Protein 3OV9 (pdb70)

InterPro domains:
  IPR009522 Nucleocapsid, Phlebovirus/Tenuivirus [PF05733] (3-223)
  IPR015971 Nucleocapsid, Phlebovirus [PIRSF003953] (1-244)

Organism: Rift valley fever virus (strain ZH-548 M12) (NCBI:txid11589)

Sequence (733 aa):
MDNYQELRVVQFAAQAVDRNEIEQQWVREFAYQGFDARRVIELLKQYGGADWEKDAKKKMIVLALTRGNKPRRMMMKMSKEGKKATVEALINKYKLKEEGNNPSRRDELTLSRVAAALAGWTCQALVVLSEWLPVTGTTMDGLSPAYPRHMMHPSFAGMVDPSLPGDYLRAILDAHSLYLLQFSRVINPNLRGRTKEEVAATFTQPMNAAVNSNFISHEKRREEFLKAFGLVDSNGKPSAAVMAAAQAYKTAADNYQELRVQFAAQAVDRNEIEQWVREEFAYQGFDARRVIIELLKQYGGADWEKDAKKKMIVLALTRGNKPRRMMMKMSKEGKKATVEALINKYKLKEGNPSRDELTLSSRVAAALAGWTCQALVVLSEEWLPVTGTTMDGLSPAYPRHMMHPSFAGMVDPSLPGDYLRRAILDAHSLYLLQFSRVINPNLRGRTKEEVAATFTQPMNAAVNSNFISHEEKRREFLKAFGLVDSNGKKPSAAVMAAAQAYKTAADNYQELRVVQFAAQAVDRRNEIEQWVREFAYQGFDARRVIELLKQYGGADWEKDAKKMIVLALTRGNKPRRMMMKMSKEGKATVEALINKYKLKEGNPSRDEELTLSSRVAAALAGWTCQALVVLSEWLPVTGTTMMDGLSPAYPRHMMHPSFAGMVDPSLPGDYLRRAILDAHSLYLLQFSRVINPNLRGRTKEEVAATFTQPMNAAVNSNFISHEKRREFLKAFGLVDSNGKPSAAVMMAAAQAYKTAA

Foldseek 3Di:
DPPVVVVVVVVVVDDPDPVVVVVVCLVPADAQADLVLQVVLLCVLQPVHSVVLLVVLLLCCFQPRWQLVVSLVPDDPVVNVSSVVSCVRSVEDGDRDDRNHDISLSSCLSPLLVSLVVQVVCQCRGLQHPVNVCVLFNPQQSSLQHLSLLLLAQPPAPPVLSLLQVLLSLLNQQVNQCRVDVVCPPDDSVVSCVVRVRNSVNSNPDPRQDSVRSLVSCCVSQQADPNSHGDPRSNRSSVSSVPDD/DDPVVVVVVVVVDDPDPVVVVVVCVVPADAPADLVLQVVLLCVLQPPRSVVLLVVLLVCCFQPRWQLVVSLVPDDPVVNVSSVVSCVSSVEDGDDDDNNHDISLSSCLSPLLVSLVCQVVCQCRGLQHQVNVCVLFNNQQSSLQDLSSLLLAQPPQDPVLSLLQVLLSLLNQQVVQCSVPVVCVPPDSVVSCVVSVRNSVNSNPDPRADNVRSLVSCCVSQQADPVSHGDPRSNRSSVSSVPDD/DPVVVVVVVVVVDDPDPVVVVVVCQVPADAQADLVLQVVLLCVLQPPRSVVLLVVLLLCCFQPRWQLVVSLVPDDPVVNVSSVVSCVSSVEDGDDDDNNHDISLSSCLSPLLVSLVCLVVCQCRGLHHQVNVCVLFNPQRSSLQDLSSLLLAQPPADPVLSLLQVLLSLLNQQVNQCRVDVVCPPPDSVVSCVVSVRNSVNSNPDPRQHSVRSLVSCVVSVQADPRSHGDPRSNRSSVSSVVDD

Solvent-accessible surface area: 38355 Å² total; per-residue (Å²): 150,93,70,31,62,94,29,4,33,86,1,5,89,61,72,37,61,159,104,56,0,31,111,17,9,154,48,0,43,40,48,23,52,25,8,130,62,3,43,96,4,0,121,116,74,4,41,109,78,42,108,136,16,3,92,87,0,2,61,22,10,4,44,105,28,36,86,3,120,146,6,18,139,167,49,68,170,128,21,82,60,56,4,63,58,9,15,84,77,0,103,11,82,75,47,80,34,62,38,82,47,2,0,0,43,21,0,0,24,7,41,5,11,100,0,0,90,11,0,81,113,16,10,88,163,11,66,4,34,0,89,76,0,50,74,82,0,95,73,3,14,53,32,0,1,18,57,6,0,1,12,5,0,2,32,64,7,64,54,92,63,34,128,7,0,25,28,0,0,6,2,3,5,0,30,28,11,61,82,88,53,115,132,27,207,73,76,76,27,118,73,0,14,76,66,12,46,100,57,17,64,21,15,4,100,45,124,40,45,48,80,128,108,2,69,123,66,0,111,84,21,48,4,8,65,87,114,0,116,10,35,89,27,0,99,36,0,4,98,18,30,123,109,25,102,152,82,158,147,92,101,142,90,108,150,64,87,122,94,125,66,137,35,84,70,62,81,118,94,96,123,153,57,108,112,33,50,34,8,85,58,3,0,64,3,0,68,114,74,4,43,110,72,20,56,112,16,0,24,38,0,0,0,0,11,4,29,58,26,38,98,3,120,151,8,19,131,54,4,23,137,118,0,55,61,27,0,56,57,8,13,79,84,0,99,10,80,77,51,129,33,68,134,76,48,1,1,0,43,21,0,0,18,0,0,0,0,1,0,0,45,0,0,79,27,0,4,97,115,12,66,7,33,0,93,76,0,53,71,80,1,94,73,3,13,50,31,0,1,20,57,7,0,1,6,0,0,1,31,12,4,67,40,94,50,33,128,8,0,28,30,0,0,6,3,2,6,0,37,31,11,37,70,91,64,95,116,9,170,82,102,76,26,117,75,0,16,76,66,12,45,102,59,17,65,25,14,4,94,44,111,8,4,58,24,116,104,2,59,88,28,0,63,85,23,44,4,4,70,96,113,0,107,11,31,89,26,0,100,32,0,4,95,20,30,121,110,23,99,156,85,162,150,88,99,184,98,110,152,80,88,116,90,129,67,183,117,82,68,69,116,121,91,158,127,152,57,111,107,33,55,32,8,131,62,3,42,98,2,0,121,115,75,4,42,109,72,53,107,138,14,2,82,82,0,2,61,22,11,4,45,103,28,39,105,3,123,154,7,11,141,169,53,61,174,125,22,92,61,53,3,61,56,8,10,86,76,1,96,11,67,76,51,130,30,61,128,72,53,1,1,0,43,22,0,0,22,7,39,4,13,99,0,0,88,12,0,82,113,16,7,84,169,12,65,8,32,0,84,78,0,54,73,82,2,94,73,2,12,48,31,0,1,20,57,8,0,0,12,6,0,1,33,49,7,42,51,96,61,36,126,6,0,25,24,0,0,7,2,2,5,0,38,27,10,61,79,91,65,104,117,17,206,85,95,76,29,120,88,0,18,84,74,14,47,107,60,18,57,22,14,4,100,47,124,43,65,56,78,97,106,2,43,39,52,0,70,28,25,48,5,8,60,48,42,0,109,8,34,88,25,0,89,34,0,5,100,21,30,126,109,28,96

B-factor: mean 21.27, std 8.99, range [9.01, 120.79]

Structure (mmCIF, N/CA/C/O backbone):
data_3OV9
#
_entry.id   3OV9
#
_cell.length_a   180.878
_cell.length_b   180.878
_cell.length_c   47.743
_cell.angle_alpha   90.00
_cell.angle_beta   90.00
_cell.angle_gamma   120.00
#
_symmetry.space_group_name_H-M   'P 6'
#
loop_
_entity.id
_entity.type
_entity.pdbx_description
1 polymer Nucleoprotein
2 non-polymer 'NITRITE ION'
3 non-polymer 'SODIUM ION'
4 water water
#
loop_
_atom_site.group_PDB
_atom_site.id
_atom_site.type_symbol
_atom_site.label_atom_id
_atom_site.label_alt_id
_atom_site.label_comp_id
_atom_site.label_asym_id
_atom_site.label_entity_id
_atom_site.label_seq_id
_atom_site.pdbx_PDB_ins_code
_atom_site.Cartn_x
_atom_site.Cartn_y
_atom_site.Cartn_z
_atom_site.occupancy
_atom_site.B_iso_or_equiv
_atom_site.auth_seq_id
_atom_site.auth_comp_id
_atom_site.auth_asym_id
_atom_site.auth_atom_id
_atom_site.pdbx_PDB_model_num
ATOM 1 N N . MET A 1 1 ? 54.252 7.693 -17.503 1.00 32.97 1 MET A N 1
ATOM 2 C CA . MET A 1 1 ? 54.680 8.923 -18.233 1.00 32.70 1 MET A CA 1
ATOM 3 C C . MET A 1 1 ? 55.990 9.475 -17.664 1.00 32.51 1 MET A C 1
ATOM 4 O O . MET A 1 1 ? 56.698 8.780 -16.925 1.00 32.81 1 MET A O 1
ATOM 6 N N . ASP A 1 2 ? 56.312 10.719 -18.017 1.00 31.90 2 ASP A N 1
ATOM 7 C CA . ASP A 1 2 ? 57.510 11.387 -17.512 1.00 31.20 2 ASP A CA 1
ATOM 8 C C . ASP A 1 2 ? 57.309 11.849 -16.066 1.00 30.24 2 ASP A C 1
ATOM 9 O O . ASP A 1 2 ? 57.188 13.047 -15.791 1.00 30.25 2 ASP A O 1
ATOM 14 N N . ASN A 1 3 ? 57.271 10.885 -15.149 1.00 29.07 3 ASN A N 1
ATOM 15 C CA . ASN A 1 3 ? 57.097 11.164 -13.726 1.00 27.77 3 ASN A CA 1
ATOM 16 C C . ASN A 1 3 ? 58.450 11.426 -13.067 1.00 26.74 3 ASN A C 1
ATOM 17 O O . ASN A 1 3 ? 59.125 10.497 -12.616 1.00 26.54 3 ASN A O 1
ATOM 22 N N . TYR A 1 4 ? 58.831 12.700 -13.016 1.00 25.44 4 TYR A N 1
ATOM 23 C CA . TYR A 1 4 ? 60.139 13.102 -12.495 1.00 24.40 4 TYR A CA 1
ATOM 24 C C . TYR A 1 4 ? 60.270 12.899 -10.990 1.00 23.72 4 TYR A C 1
ATOM 25 O O . TYR A 1 4 ? 61.368 12.639 -10.490 1.00 23.31 4 TYR A O 1
ATOM 34 N N . GLN A 1 5 ? 59.153 13.012 -10.276 1.00 22.94 5 GLN A N 1
ATOM 35 C CA . GLN A 1 5 ? 59.130 12.732 -8.843 1.00 22.42 5 GLN A CA 1
ATOM 36 C C . GLN A 1 5 ? 59.438 11.260 -8.591 1.00 22.12 5 GLN A C 1
ATOM 37 O O . GLN A 1 5 ? 60.246 10.935 -7.722 1.00 21.83 5 GLN A O 1
ATOM 43 N N . GLU A 1 6 ? 58.812 10.381 -9.376 1.00 21.70 6 GLU A N 1
ATOM 44 C CA . GLU A 1 6 ? 59.057 8.940 -9.286 1.00 21.70 6 GLU A CA 1
ATOM 45 C C . GLU A 1 6 ? 60.510 8.591 -9.604 1.00 20.92 6 GLU A C 1
ATOM 46 O O . GLU A 1 6 ? 61.120 7.772 -8.914 1.00 21.05 6 GLU A O 1
ATOM 52 N N . LEU A 1 7 ? 61.057 9.215 -10.645 1.00 20.35 7 LEU A N 1
ATOM 53 C CA . LEU A 1 7 ? 62.447 8.988 -11.041 1.00 19.71 7 LEU A CA 1
ATOM 54 C C . LEU A 1 7 ? 63.411 9.408 -9.935 1.00 19.23 7 LEU A C 1
ATOM 55 O O . LEU A 1 7 ? 64.420 8.747 -9.697 1.00 18.76 7 LEU A O 1
ATOM 60 N N . ARG A 1 8 ? 63.075 10.503 -9.257 1.00 18.62 8 ARG A N 1
ATOM 61 C CA . ARG A 1 8 ? 63.885 11.031 -8.164 1.00 18.44 8 ARG A CA 1
ATOM 62 C C . ARG A 1 8 ? 63.872 10.122 -6.931 1.00 17.89 8 ARG A C 1
ATOM 63 O O . ARG A 1 8 ? 64.911 9.917 -6.297 1.00 17.45 8 ARG A O 1
ATOM 71 N N . VAL A 1 9 ? 62.697 9.585 -6.598 1.00 17.39 9 VAL A N 1
ATOM 72 C CA A VAL A 1 9 ? 62.591 8.691 -5.444 0.60 17.32 9 VAL A CA 1
ATOM 73 C CA B VAL A 1 9 ? 62.531 8.670 -5.464 0.40 17.19 9 VAL A CA 1
ATOM 74 C C . VAL A 1 9 ? 63.283 7.358 -5.710 1.00 17.15 9 VAL A C 1
ATOM 75 O O . VAL A 1 9 ? 63.948 6.825 -4.817 1.00 16.91 9 VAL A O 1
ATOM 82 N N . GLN A 1 10 ? 63.167 6.835 -6.930 1.00 17.22 10 GLN A N 1
ATOM 83 C CA . GLN A 1 10 ? 63.859 5.586 -7.267 1.00 17.47 10 GLN A CA 1
ATOM 84 C C . GLN A 1 10 ? 65.378 5.779 -7.381 1.00 16.98 10 GLN A C 1
ATOM 85 O O . GLN A 1 10 ? 66.144 4.847 -7.123 1.00 17.18 10 GLN A O 1
ATOM 91 N N . PHE A 1 11 ? 65.806 6.988 -7.743 1.00 16.31 11 PHE A N 1
ATOM 92 C CA . PHE A 1 11 ? 67.230 7.338 -7.697 1.00 15.67 11 PHE A CA 1
ATOM 93 C C . PHE A 1 11 ? 67.737 7.278 -6.252 1.00 15.42 11 PHE A C 1
ATOM 94 O O . PHE A 1 11 ? 68.820 6.747 -5.988 1.00 15.18 11 PHE A O 1
ATOM 102 N N . ALA A 1 12 ? 66.934 7.798 -5.324 1.00 15.32 12 ALA A N 1
ATOM 103 C CA . ALA A 1 12 ? 67.277 7.802 -3.899 1.00 15.51 12 ALA A CA 1
ATOM 104 C C . ALA A 1 12 ? 67.334 6.398 -3.290 1.00 15.75 12 ALA A C 1
ATOM 105 O O . ALA A 1 12 ? 68.021 6.177 -2.292 1.00 15.84 12 ALA A O 1
ATOM 107 N N . ALA A 1 13 ? 66.618 5.454 -3.902 1.00 15.96 13 ALA A N 1
ATOM 108 C CA . ALA A 1 13 ? 66.600 4.064 -3.436 1.00 16.31 13 ALA A CA 1
ATOM 109 C C . ALA A 1 13 ? 67.830 3.268 -3.868 1.00 16.60 13 ALA A C 1
ATOM 110 O O . ALA A 1 13 ? 68.115 2.205 -3.306 1.00 17.06 13 ALA A O 1
ATOM 112 N N . GLN A 1 14 ? 68.553 3.776 -4.862 1.00 16.86 14 GLN A N 1
ATOM 113 C CA . GLN A 1 14 ? 69.775 3.125 -5.335 1.00 17.38 14 GLN A CA 1
ATOM 114 C C . GLN A 1 14 ? 70.883 3.172 -4.284 1.00 17.18 14 GLN A C 1
ATOM 115 O O . GLN A 1 14 ? 70.849 3.994 -3.364 1.00 16.99 14 GLN A O 1
ATOM 121 N N . ALA A 1 15 ? 71.851 2.270 -4.421 1.00 16.97 15 ALA A N 1
ATOM 122 C CA . ALA A 1 15 ? 72.915 2.114 -3.437 1.00 16.97 15 ALA A CA 1
ATOM 123 C C . ALA A 1 15 ? 73.746 3.377 -3.238 1.00 16.83 15 ALA A C 1
ATOM 124 O O . ALA A 1 15 ? 74.119 4.052 -4.198 1.00 17.26 15 ALA A O 1
ATOM 126 N N . VAL A 1 16 ? 74.002 3.691 -1.972 1.00 16.70 16 VAL A N 1
ATOM 127 C CA . VAL A 1 16 ? 74.965 4.713 -1.590 1.00 16.48 16 VAL A CA 1
ATOM 128 C C . VAL A 1 16 ? 76.196 3.935 -1.126 1.00 16.34 16 VAL A C 1
ATOM 129 O O . VAL A 1 16 ? 76.415 3.729 0.071 1.00 16.21 16 VAL A O 1
ATOM 133 N N . ASP A 1 17 ? 76.968 3.481 -2.110 1.00 16.42 17 ASP A N 1
ATOM 134 C CA . ASP A 1 17 ? 78.080 2.553 -1.906 1.00 16.78 17 ASP A CA 1
ATOM 135 C C . ASP A 1 17 ? 79.330 3.292 -1.440 1.00 16.84 17 ASP A C 1
ATOM 136 O O . ASP A 1 17 ? 79.927 4.055 -2.203 1.00 17.02 17 ASP A O 1
ATOM 141 N N . ARG A 1 18 ? 79.723 3.053 -0.190 1.00 16.82 18 ARG A N 1
ATOM 142 C CA . ARG A 1 18 ? 80.877 3.727 0.412 1.00 17.29 18 ARG A CA 1
ATOM 143 C C . ARG A 1 18 ? 82.155 3.537 -0.406 1.00 17.16 18 ARG A C 1
ATOM 144 O O . ARG A 1 18 ? 82.860 4.506 -0.684 1.00 17.00 18 ARG A O 1
ATOM 152 N N . ASN A 1 19 ? 82.449 2.297 -0.790 1.00 17.28 19 ASN A N 1
ATOM 153 C CA . ASN A 1 19 ? 83.660 2.008 -1.561 1.00 17.38 19 ASN A CA 1
ATOM 154 C C . ASN A 1 19 ? 83.667 2.682 -2.932 1.00 17.02 19 ASN A C 1
ATOM 155 O O . ASN A 1 19 ? 84.696 3.200 -3.368 1.00 17.13 19 ASN A O 1
ATOM 160 N N . GLU A 1 20 ? 82.510 2.688 -3.591 1.00 16.53 20 GLU A N 1
ATOM 161 C CA . GLU A 1 20 ? 82.355 3.328 -4.894 1.00 16.10 20 GLU A CA 1
ATOM 162 C C . GLU A 1 20 ? 82.505 4.847 -4.796 1.00 15.67 20 GLU A C 1
ATOM 163 O O . GLU A 1 20 ? 83.218 5.456 -5.596 1.00 15.35 20 GLU A O 1
ATOM 169 N N . ILE A 1 21 ? 81.835 5.441 -3.811 1.00 15.14 21 ILE A N 1
ATOM 170 C CA . ILE A 1 21 ? 81.859 6.892 -3.618 1.00 15.04 21 ILE A CA 1
ATOM 171 C C . ILE A 1 21 ? 83.258 7.381 -3.232 1.00 15.18 21 ILE A C 1
ATOM 172 O O . ILE A 1 21 ? 83.715 8.413 -3.733 1.00 15.01 21 ILE A O 1
ATOM 177 N N . GLU A 1 22 ? 83.934 6.632 -2.361 1.00 15.36 22 GLU A N 1
ATOM 178 C CA . GLU A 1 22 ? 85.292 6.985 -1.934 1.00 15.52 22 GLU A CA 1
ATOM 179 C C . GLU A 1 22 ? 86.303 6.934 -3.085 1.00 15.61 22 GLU A C 1
ATOM 180 O O . GLU A 1 22 ? 87.254 7.724 -3.106 1.00 15.20 22 GLU A O 1
ATOM 186 N N . GLN A 1 23 ? 86.087 6.019 -4.034 1.00 15.58 23 GLN A N 1
ATOM 187 C CA A GLN A 1 23 ? 86.903 5.955 -5.249 0.70 15.87 23 GLN A CA 1
ATOM 188 C CA B GLN A 1 23 ? 86.898 5.949 -5.250 0.30 15.55 23 GLN A CA 1
ATOM 189 C C . GLN A 1 23 ? 86.702 7.211 -6.094 1.00 15.50 23 GLN A C 1
ATOM 190 O O . GLN A 1 23 ? 87.667 7.775 -6.621 1.00 15.59 23 GLN A O 1
ATOM 201 N N . TRP A 1 24 ? 85.450 7.655 -6.217 1.00 15.04 24 TRP A N 1
ATOM 202 C CA . TRP A 1 24 ? 85.156 8.893 -6.944 1.00 14.53 24 TRP A CA 1
ATOM 203 C C . TRP A 1 24 ? 85.795 10.099 -6.259 1.00 14.46 24 TRP A C 1
ATOM 204 O O . TRP A 1 24 ? 86.355 10.975 -6.928 1.00 14.29 24 TRP A O 1
ATOM 215 N N . VAL A 1 25 ? 85.725 10.131 -4.927 1.00 14.37 25 VAL A N 1
ATOM 216 C CA . VAL A 1 25 ? 86.346 11.204 -4.148 1.00 14.51 25 VAL A CA 1
ATOM 217 C C . VAL A 1 25 ? 87.826 11.314 -4.520 1.00 14.53 25 VAL A C 1
ATOM 218 O O . VAL A 1 25 ? 88.315 12.404 -4.816 1.00 14.19 25 VAL A O 1
ATOM 222 N N . ARG A 1 26 ? 88.515 10.173 -4.529 1.00 14.84 26 ARG A N 1
ATOM 223 C CA . ARG A 1 26 ? 89.934 10.120 -4.897 1.00 15.26 26 ARG A CA 1
ATOM 224 C C . ARG A 1 26 ? 90.193 10.552 -6.341 1.00 15.20 26 ARG A C 1
ATOM 225 O O . ARG A 1 26 ? 91.155 11.276 -6.607 1.00 15.17 26 ARG A O 1
ATOM 233 N N . GLU A 1 27 ? 89.334 10.114 -7.264 1.00 15.06 27 GLU A N 1
ATOM 234 C CA . GLU A 1 27 ? 89.465 10.463 -8.681 1.00 15.13 27 GLU A CA 1
ATOM 235 C C . GLU A 1 27 ? 89.372 11.974 -8.899 1.00 14.61 27 GLU A C 1
ATOM 236 O O . GLU A 1 27 ? 90.112 12.535 -9.709 1.00 14.43 27 GLU A O 1
ATOM 242 N N . PHE A 1 28 ? 88.477 12.616 -8.151 1.00 13.75 28 PHE A N 1
ATOM 243 C CA . PHE A 1 28 ? 88.162 14.031 -8.334 1.00 13.50 28 PHE A CA 1
ATOM 244 C C . PHE A 1 28 ? 88.887 14.975 -7.375 1.00 13.37 28 PHE A C 1
ATOM 245 O O . PHE A 1 28 ? 88.679 16.190 -7.428 1.00 13.31 28 PHE A O 1
ATOM 253 N N . ALA A 1 29 ? 89.739 14.425 -6.511 1.00 13.21 29 ALA A N 1
ATOM 254 C CA . ALA A 1 29 ? 90.411 15.209 -5.471 1.00 13.28 29 ALA A CA 1
ATOM 255 C C . ALA A 1 29 ? 91.374 16.257 -6.030 1.00 13.17 29 ALA A C 1
ATOM 256 O O . ALA A 1 29 ? 91.855 16.142 -7.159 1.00 12.94 29 ALA A O 1
ATOM 258 N N . TYR A 1 30 ? 91.631 17.287 -5.228 1.00 13.53 30 TYR A N 1
ATOM 259 C CA . TYR A 1 30 ? 92.620 18.309 -5.557 1.00 13.91 30 TYR A CA 1
ATOM 260 C C . TYR A 1 30 ? 93.960 17.650 -5.871 1.00 13.81 30 TYR A C 1
ATOM 261 O O . TYR A 1 30 ? 94.419 16.794 -5.115 1.00 13.73 30 TYR A O 1
ATOM 270 N N . GLN A 1 31 ? 94.561 18.045 -6.993 1.00 13.83 31 GLN A N 1
ATOM 271 C CA . GLN A 1 31 ? 95.938 17.667 -7.326 1.00 13.98 31 GLN A CA 1
ATOM 272 C C . GLN A 1 31 ? 96.756 18.928 -7.577 1.00 14.32 31 GLN A C 1
ATOM 273 O O . GLN A 1 31 ? 96.412 19.729 -8.450 1.00 14.54 31 GLN A O 1
ATOM 279 N N . GLY A 1 32 ? 97.832 19.093 -6.810 1.00 14.49 32 GLY A N 1
ATOM 280 C CA . GLY A 1 32 ? 98.728 20.245 -6.947 1.00 14.82 32 GLY A CA 1
ATOM 281 C C . GLY A 1 32 ? 99.692 20.129 -8.117 1.00 14.78 32 GLY A C 1
ATOM 282 O O . GLY A 1 32 ? 100.006 21.125 -8.775 1.00 14.95 32 GLY A O 1
ATOM 283 N N . PHE A 1 33 ? 100.165 18.911 -8.373 1.00 14.84 33 PHE A N 1
ATOM 284 C CA . PHE A 1 33 ? 101.081 18.634 -9.479 1.00 14.99 33 PHE A CA 1
ATOM 285 C C . PHE A 1 33 ? 101.026 17.150 -9.841 1.00 14.99 33 PHE A C 1
ATOM 286 O O . PHE A 1 33 ? 100.574 16.322 -9.046 1.00 14.76 33 PHE A O 1
ATOM 294 N N . ASP A 1 34 ? 101.511 16.825 -11.033 1.00 15.02 34 ASP A N 1
ATOM 295 C CA . ASP A 1 34 ? 101.499 15.463 -11.548 1.00 15.32 34 ASP A CA 1
ATOM 296 C C . ASP A 1 34 ? 102.935 14.962 -11.650 1.00 15.36 34 ASP A C 1
ATOM 297 O O . ASP A 1 34 ? 103.622 15.247 -12.630 1.00 15.30 34 ASP A O 1
ATOM 302 N N . ALA A 1 35 ? 103.370 14.214 -10.636 1.00 15.18 35 ALA A N 1
ATOM 303 C CA . ALA A 1 35 ? 104.764 13.757 -10.525 1.00 15.44 35 ALA A CA 1
ATOM 304 C C . ALA A 1 35 ? 105.248 12.910 -11.704 1.00 15.63 35 ALA A C 1
ATOM 305 O O . ALA A 1 35 ? 106.366 13.103 -12.191 1.00 15.67 35 ALA A O 1
ATOM 307 N N . ARG A 1 36 ? 104.415 11.974 -12.157 1.00 15.57 36 ARG A N 1
ATOM 308 C CA . ARG A 1 36 ? 104.772 11.117 -13.291 1.00 15.85 36 ARG A CA 1
ATOM 309 C C . ARG A 1 36 ? 104.998 11.925 -14.568 1.00 15.96 36 ARG A C 1
ATOM 310 O O . ARG A 1 36 ? 105.935 11.649 -15.321 1.00 16.25 36 ARG A O 1
ATOM 318 N N . ARG A 1 37 ? 104.149 12.925 -14.800 1.00 15.92 37 ARG A N 1
ATOM 319 C CA . ARG A 1 37 ? 104.298 13.805 -15.956 1.00 16.06 37 ARG A CA 1
ATOM 320 C C . ARG A 1 37 ? 105.550 14.678 -15.833 1.00 15.85 37 ARG A C 1
ATOM 321 O O . ARG A 1 37 ? 106.242 14.909 -16.826 1.00 15.88 37 ARG A O 1
ATOM 329 N N . VAL A 1 38 ? 105.837 15.143 -14.617 1.00 15.72 38 VAL A N 1
ATOM 330 C CA . VAL A 1 38 ? 107.038 15.949 -14.356 1.00 15.49 38 VAL A CA 1
ATOM 331 C C . VAL A 1 38 ? 108.307 15.184 -14.749 1.00 15.77 38 VAL A C 1
ATOM 332 O O . VAL A 1 38 ? 109.150 15.707 -15.482 1.00 15.70 38 VAL A O 1
ATOM 336 N N . ILE A 1 39 ? 108.421 13.945 -14.277 1.00 15.67 39 ILE A N 1
ATOM 337 C CA . ILE A 1 39 ? 109.587 13.107 -14.572 1.00 16.26 39 ILE A CA 1
ATOM 338 C C . ILE A 1 39 ? 109.649 12.743 -16.063 1.00 16.62 39 ILE A C 1
ATOM 339 O O . ILE A 1 39 ? 110.730 12.722 -16.656 1.00 16.58 39 ILE A O 1
ATOM 344 N N . GLU A 1 40 ? 108.490 12.480 -16.666 1.00 17.21 40 GLU A N 1
ATOM 345 C CA . GLU A 1 40 ? 108.425 12.203 -18.103 1.00 17.99 40 GLU A CA 1
ATOM 346 C C . GLU A 1 40 ? 108.988 13.368 -18.913 1.00 18.04 40 GLU A C 1
ATOM 347 O O . GLU A 1 40 ? 109.788 13.160 -19.828 1.00 18.34 40 GLU A O 1
ATOM 353 N N . LEU A 1 41 ? 108.572 14.583 -18.561 1.00 18.17 41 LEU A N 1
ATOM 354 C CA . LEU A 1 41 ? 109.031 15.799 -19.236 1.00 18.13 41 LEU A CA 1
ATOM 355 C C . LEU A 1 41 ? 110.522 16.058 -19.025 1.00 18.40 41 LEU A C 1
ATOM 356 O O . LEU A 1 41 ? 111.210 16.482 -19.956 1.00 18.12 41 LEU A O 1
ATOM 361 N N . LEU A 1 42 ? 111.014 15.787 -17.813 1.00 18.66 42 LEU A N 1
ATOM 362 C CA . LEU A 1 42 ? 112.446 15.915 -17.507 1.00 18.97 42 LEU A CA 1
ATOM 363 C C . LEU A 1 42 ? 113.302 15.009 -18.389 1.00 19.46 42 LEU A C 1
ATOM 364 O O . LEU A 1 42 ? 114.282 15.465 -18.980 1.00 19.38 42 LEU A O 1
ATOM 369 N N . LYS A 1 43 ? 112.917 13.736 -18.470 1.00 20.00 43 LYS A N 1
ATOM 370 C CA . LYS A 1 43 ? 113.600 12.739 -19.300 1.00 20.74 43 LYS A CA 1
ATOM 371 C C . LYS A 1 43 ? 113.545 13.102 -20.784 1.00 20.91 43 LYS A C 1
ATOM 372 O O . LYS A 1 43 ? 114.547 12.977 -21.498 1.00 20.96 43 LYS A O 1
ATOM 378 N N . GLN A 1 44 ? 112.373 13.555 -21.232 1.00 21.14 44 GLN A N 1
ATOM 379 C CA . GLN A 1 44 ? 112.143 13.952 -22.622 1.00 21.51 44 GLN A CA 1
ATOM 380 C C . GLN A 1 44 ? 113.029 15.124 -23.043 1.00 21.50 44 GLN A C 1
ATOM 381 O O . GLN A 1 44 ? 113.729 15.042 -24.053 1.00 21.35 44 GLN A O 1
ATOM 387 N N . TYR A 1 45 ? 112.986 16.204 -22.265 1.00 21.59 45 TYR A N 1
ATOM 388 C CA . TYR A 1 45 ? 113.733 17.422 -22.571 1.00 21.63 45 TYR A CA 1
ATOM 389 C C . TYR A 1 45 ? 115.226 17.290 -22.286 1.00 21.85 45 TYR A C 1
ATOM 390 O O . TYR A 1 45 ? 116.050 17.865 -22.997 1.00 21.82 45 TYR A O 1
ATOM 399 N N . GLY A 1 46 ? 115.566 16.531 -21.248 1.00 21.98 46 GLY A N 1
ATOM 400 C CA . GLY A 1 46 ? 116.932 16.491 -20.735 1.00 22.30 46 GLY A CA 1
ATOM 401 C C . GLY A 1 46 ? 117.835 15.415 -21.297 1.00 22.67 46 GLY A C 1
ATOM 402 O O . GLY A 1 46 ? 119.051 15.608 -21.382 1.00 22.53 46 GLY A O 1
ATOM 403 N N . GLY A 1 47 ? 117.247 14.281 -21.673 1.00 22.92 47 GLY A N 1
ATOM 404 C CA . GLY A 1 47 ? 118.012 13.141 -22.175 1.00 23.40 47 GLY A CA 1
ATOM 405 C C . GLY A 1 47 ? 119.030 12.655 -21.161 1.00 23.66 47 GLY A C 1
ATOM 406 O O . GLY A 1 47 ? 118.690 12.385 -20.011 1.00 23.92 47 GLY A O 1
ATOM 407 N N . ALA A 1 48 ? 120.288 12.567 -21.588 1.00 23.88 48 ALA A N 1
ATOM 408 C CA . ALA A 1 48 ? 121.380 12.123 -20.722 1.00 24.05 48 ALA A CA 1
ATOM 409 C C . ALA A 1 48 ? 121.705 13.124 -19.609 1.00 24.11 48 ALA A C 1
ATOM 410 O O . ALA A 1 48 ? 122.316 12.760 -18.602 1.00 24.39 48 ALA A O 1
ATOM 412 N N . ASP A 1 49 ? 121.286 14.375 -19.792 1.00 24.15 49 ASP A N 1
ATOM 413 C CA . ASP A 1 49 ? 121.591 15.446 -18.842 1.00 23.99 49 ASP A CA 1
ATOM 414 C C . ASP A 1 49 ? 120.519 15.679 -17.765 1.00 23.56 49 ASP A C 1
ATOM 415 O O . ASP A 1 49 ? 120.693 16.546 -16.906 1.00 23.42 49 ASP A O 1
ATOM 420 N N . TRP A 1 50 ? 119.431 14.906 -17.790 1.00 22.89 50 TRP A N 1
ATOM 421 C CA . TRP A 1 50 ? 118.266 15.227 -16.948 1.00 22.19 50 TRP A CA 1
ATOM 422 C C . TRP A 1 50 ? 118.507 15.165 -15.435 1.00 21.73 50 TRP A C 1
ATOM 423 O O . TRP A 1 50 ? 118.016 16.023 -14.700 1.00 21.52 50 TRP A O 1
ATOM 434 N N . GLU A 1 51 ? 119.256 14.162 -14.980 1.00 21.15 51 GLU A N 1
ATOM 435 C CA . GLU A 1 51 ? 119.512 13.966 -13.550 1.00 20.90 51 GLU A CA 1
ATOM 436 C C . GLU A 1 51 ? 120.311 15.110 -12.933 1.00 20.16 51 GLU A C 1
ATOM 437 O O . GLU A 1 51 ? 119.925 15.649 -11.893 1.00 19.90 51 GLU A O 1
ATOM 443 N N . LYS A 1 52 ? 121.416 15.483 -13.578 1.00 19.54 52 LYS A N 1
ATOM 444 C CA . LYS A 1 52 ? 122.240 16.591 -13.096 1.00 19.03 52 LYS A CA 1
ATOM 445 C C . LYS A 1 52 ? 121.471 17.913 -13.164 1.00 18.29 52 LYS A C 1
ATOM 446 O O . LYS A 1 52 ? 121.497 18.701 -12.213 1.00 18.27 52 LYS A O 1
ATOM 452 N N . ASP A 1 53 ? 120.783 18.144 -14.282 1.00 17.56 53 ASP A N 1
ATOM 453 C CA . ASP A 1 53 ? 119.955 19.340 -14.447 1.00 16.74 53 ASP A CA 1
ATOM 454 C C . ASP A 1 53 ? 118.853 19.427 -13.390 1.00 16.07 53 ASP A C 1
ATOM 455 O O . ASP A 1 53 ? 118.573 20.510 -12.880 1.00 15.62 53 ASP A O 1
ATOM 460 N N . ALA A 1 54 ? 118.234 18.288 -13.070 1.00 15.33 54 ALA A N 1
ATOM 461 C CA . ALA A 1 54 ? 117.201 18.235 -12.032 1.00 14.94 54 ALA A CA 1
ATOM 462 C C . ALA A 1 54 ? 117.740 18.656 -10.663 1.00 14.73 54 ALA A C 1
ATOM 463 O O . ALA A 1 54 ? 117.073 19.388 -9.930 1.00 14.41 54 ALA A O 1
ATOM 465 N N . LYS A 1 55 ? 118.947 18.198 -10.333 1.00 14.54 55 LYS A N 1
ATOM 466 C CA A LYS A 1 55 ? 119.590 18.569 -9.073 0.80 14.56 55 LYS A CA 1
ATOM 467 C CA B LYS A 1 55 ? 119.601 18.567 -9.078 0.20 14.41 55 LYS A CA 1
ATOM 468 C C . LYS A 1 55 ? 119.841 20.075 -9.019 1.00 14.41 55 LYS A C 1
ATOM 469 O O . LYS A 1 55 ? 119.564 20.717 -8.003 1.00 13.97 55 LYS A O 1
ATOM 480 N N . LYS A 1 56 ? 120.343 20.633 -10.122 1.00 14.30 56 LYS A N 1
ATOM 481 C CA . LYS A 1 56 ? 120.557 22.080 -10.242 1.00 14.34 56 LYS A CA 1
ATOM 482 C C . LYS A 1 56 ? 119.255 22.839 -10.031 1.00 14.10 56 LYS A C 1
ATOM 483 O O . LYS A 1 56 ? 119.217 23.826 -9.299 1.00 14.17 56 LYS A O 1
ATOM 489 N N . MET A 1 57 ? 118.190 22.363 -10.677 1.00 13.80 57 MET A N 1
ATOM 490 C CA . MET A 1 57 ? 116.883 23.003 -10.590 1.00 13.29 57 MET A CA 1
ATOM 491 C C . MET A 1 57 ? 116.289 22.943 -9.181 1.00 13.04 57 MET A C 1
ATOM 492 O O . MET A 1 57 ? 115.585 23.863 -8.764 1.00 12.79 57 MET A O 1
ATOM 497 N N . ILE A 1 58 ? 116.585 21.869 -8.450 1.00 12.94 58 ILE A N 1
ATOM 498 C CA . ILE A 1 58 ? 116.143 21.742 -7.060 1.00 13.05 58 ILE A CA 1
ATOM 499 C C . ILE A 1 58 ? 116.885 22.740 -6.158 1.00 13.44 58 ILE A C 1
ATOM 500 O O . ILE A 1 58 ? 116.261 23.422 -5.341 1.00 13.56 58 ILE A O 1
ATOM 505 N N . VAL A 1 59 ? 118.202 22.837 -6.328 1.00 14.14 59 VAL A N 1
ATOM 506 C CA . VAL A 1 59 ? 119.002 23.837 -5.601 1.00 14.63 59 VAL A CA 1
ATOM 507 C C . VAL A 1 59 ? 118.487 25.245 -5.907 1.00 14.93 59 VAL A C 1
ATOM 508 O O . VAL A 1 59 ? 118.330 26.074 -5.003 1.00 14.87 59 VAL A O 1
ATOM 512 N N . LEU A 1 60 ? 118.197 25.486 -7.184 1.00 15.18 60 LEU A N 1
ATOM 513 C CA . LEU A 1 60 ? 117.614 26.737 -7.651 1.00 15.72 60 LEU A CA 1
ATOM 514 C C . LEU A 1 60 ? 116.267 27.032 -6.982 1.00 15.57 60 LEU A C 1
ATOM 515 O O . LEU A 1 60 ? 116.040 28.138 -6.490 1.00 15.54 60 LEU A O 1
ATOM 520 N N . ALA A 1 61 ? 115.383 26.034 -6.958 1.00 15.09 61 ALA A N 1
ATOM 521 C CA . ALA A 1 61 ? 114.069 26.165 -6.330 1.00 15.13 61 ALA A CA 1
ATOM 522 C C . ALA A 1 61 ? 114.160 26.502 -4.844 1.00 15.08 61 ALA A C 1
ATOM 523 O O . ALA A 1 61 ? 113.415 27.342 -4.342 1.00 15.42 61 ALA A O 1
ATOM 525 N N . LEU A 1 62 ? 115.085 25.844 -4.152 1.00 15.40 62 LEU A N 1
ATOM 526 C CA . LEU A 1 62 ? 115.179 25.940 -2.700 1.00 15.39 62 LEU A CA 1
ATOM 527 C C . LEU A 1 62 ? 115.874 27.208 -2.216 1.00 15.44 62 LEU A C 1
ATOM 528 O O . LEU A 1 62 ? 115.612 27.674 -1.107 1.00 15.15 62 LEU A O 1
ATOM 533 N N . THR A 1 63 ? 116.743 27.772 -3.050 1.00 15.62 63 THR A N 1
ATOM 534 C CA . THR A 1 63 ? 117.535 28.933 -2.640 1.00 15.88 63 THR A CA 1
ATOM 535 C C . THR A 1 63 ? 117.121 30.246 -3.313 1.00 16.20 63 THR A C 1
ATOM 536 O O . THR A 1 63 ? 117.393 31.324 -2.777 1.00 16.28 63 THR A O 1
ATOM 540 N N . ARG A 1 64 ? 116.461 30.161 -4.468 1.00 16.26 64 ARG A N 1
ATOM 541 C CA . ARG A 1 64 ? 116.023 31.366 -5.189 1.00 16.77 64 ARG A CA 1
ATOM 542 C C . ARG A 1 64 ? 114.513 31.451 -5.408 1.00 17.18 64 ARG A C 1
ATOM 543 O O . ARG A 1 64 ? 113.966 32.543 -5.557 1.00 17.80 64 ARG A O 1
ATOM 551 N N . GLY A 1 65 ? 113.840 30.304 -5.437 1.00 17.67 65 GLY A N 1
ATOM 552 C CA . GLY A 1 65 ? 112.388 30.283 -5.581 1.00 17.91 65 GLY A CA 1
ATOM 553 C C . GLY A 1 65 ? 111.888 29.707 -6.893 1.00 18.33 65 GLY A C 1
ATOM 554 O O . GLY A 1 65 ? 112.577 28.921 -7.548 1.00 18.01 65 GLY A O 1
ATOM 555 N N . ASN A 1 66 ? 110.683 30.120 -7.279 1.00 18.64 66 ASN A N 1
ATOM 556 C CA . ASN A 1 66 ? 109.964 29.506 -8.392 1.00 19.23 66 ASN A CA 1
ATOM 557 C C . ASN A 1 66 ? 109.753 30.444 -9.585 1.00 19.56 66 ASN A C 1
ATOM 558 O O . ASN A 1 66 ? 108.922 30.173 -10.457 1.00 19.88 66 ASN A O 1
ATOM 563 N N . LYS A 1 67 ? 110.513 31.538 -9.628 1.00 19.82 67 LYS A N 1
ATOM 564 C CA . LYS A 1 67 ? 110.403 32.511 -10.717 1.00 20.33 67 LYS A CA 1
ATOM 565 C C . LYS A 1 67 ? 111.734 32.687 -11.461 1.00 20.44 67 LYS A C 1
ATOM 566 O O . LYS A 1 67 ? 112.499 33.606 -11.157 1.00 20.23 67 LYS A O 1
ATOM 572 N N . PRO A 1 68 ? 112.009 31.807 -12.446 1.00 20.56 68 PRO A N 1
ATOM 573 C CA . PRO A 1 68 ? 113.300 31.785 -13.144 1.00 20.81 68 PRO A CA 1
ATOM 574 C C . PRO A 1 68 ? 113.675 33.092 -13.853 1.00 21.12 68 PRO A C 1
ATOM 575 O O . PRO A 1 68 ? 114.851 33.457 -13.871 1.00 21.18 68 PRO A O 1
ATOM 579 N N . ARG A 1 69 ? 112.694 33.786 -14.425 1.00 21.44 69 ARG A N 1
ATOM 580 C CA . ARG A 1 69 ? 112.965 35.058 -15.100 1.00 21.91 69 ARG A CA 1
ATOM 581 C C . ARG A 1 69 ? 113.308 36.168 -14.108 1.00 21.93 69 ARG A C 1
ATOM 582 O O . ARG A 1 69 ? 114.168 37.013 -14.389 1.00 22.25 69 ARG A O 1
ATOM 590 N N . ARG A 1 70 ? 112.647 36.150 -12.951 1.00 21.83 70 ARG A N 1
ATOM 591 C CA . ARG A 1 70 ? 112.868 37.140 -11.895 1.00 21.84 70 ARG A CA 1
ATOM 592 C C . ARG A 1 70 ? 114.240 36.978 -11.235 1.00 21.36 70 ARG A C 1
ATOM 593 O O . ARG A 1 70 ? 114.955 37.962 -11.037 1.00 21.14 70 ARG A O 1
ATOM 601 N N . MET A 1 71 ? 114.604 35.739 -10.903 1.00 20.93 71 MET A N 1
ATOM 602 C CA . MET A 1 71 ? 115.880 35.464 -10.231 1.00 20.44 71 MET A CA 1
ATOM 603 C C . MET A 1 71 ? 117.089 35.827 -11.099 1.00 20.68 71 MET A C 1
ATOM 604 O O . MET A 1 71 ? 118.136 36.216 -10.578 1.00 20.62 71 MET A O 1
ATOM 609 N N . MET A 1 72 ? 116.920 35.721 -12.418 1.00 20.86 72 MET A N 1
ATOM 610 C CA . MET A 1 72 ? 117.963 36.059 -13.390 1.00 21.28 72 MET A CA 1
ATOM 611 C C . MET A 1 72 ? 118.362 37.533 -13.352 1.00 21.25 72 MET A C 1
ATOM 612 O O . MET A 1 72 ? 119.478 37.885 -13.739 1.00 21.56 72 MET A O 1
ATOM 617 N N . MET A 1 73 ? 117.449 38.382 -12.885 1.00 21.33 73 MET A N 1
ATOM 618 C CA . MET A 1 73 ? 117.677 39.830 -12.819 1.00 21.37 73 MET A CA 1
ATOM 619 C C . MET A 1 73 ? 118.649 40.222 -11.703 1.00 20.69 73 MET A C 1
ATOM 620 O O . MET A 1 73 ? 119.156 41.346 -11.686 1.00 20.62 73 MET A O 1
ATOM 625 N N . LYS A 1 74 ? 118.893 39.296 -10.775 1.00 19.87 74 LYS A N 1
ATOM 626 C CA . LYS A 1 74 ? 119.844 39.497 -9.682 1.00 19.19 74 LYS A CA 1
ATOM 627 C C . LYS A 1 74 ? 120.693 38.236 -9.509 1.00 18.56 74 LYS A C 1
ATOM 628 O O . LYS A 1 74 ? 120.494 37.460 -8.571 1.00 18.25 74 LYS A O 1
ATOM 634 N N . MET A 1 75 ? 121.636 38.050 -10.428 1.00 17.93 75 MET A N 1
ATOM 635 C CA . MET A 1 75 ? 122.441 36.832 -10.512 1.00 17.48 75 MET A CA 1
ATOM 636 C C . MET A 1 75 ? 123.735 37.131 -11.266 1.00 17.43 75 MET A C 1
ATOM 637 O O . MET A 1 75 ? 123.781 38.057 -12.079 1.00 17.30 75 MET A O 1
ATOM 642 N N . SER A 1 76 ? 124.783 36.351 -10.998 1.00 17.48 76 SER A N 1
ATOM 643 C CA . SER A 1 76 ? 126.037 36.458 -11.746 1.00 17.58 76 SER A CA 1
ATOM 644 C C . SER A 1 76 ? 125.818 36.152 -13.230 1.00 17.74 76 SER A C 1
ATOM 645 O O . SER A 1 76 ? 124.816 35.535 -13.598 1.00 17.59 76 SER A O 1
ATOM 648 N N . LYS A 1 77 ? 126.748 36.596 -14.073 1.00 17.82 77 LYS A N 1
ATOM 649 C CA . LYS A 1 77 ? 126.676 36.360 -15.517 1.00 18.00 77 LYS A CA 1
ATOM 650 C C . LYS A 1 77 ? 126.634 34.864 -15.817 1.00 18.06 77 LYS A C 1
ATOM 651 O O . LYS A 1 77 ? 125.851 34.413 -16.658 1.00 18.04 77 LYS A O 1
ATOM 657 N N . GLU A 1 78 ? 127.470 34.112 -15.106 1.00 18.32 78 GLU A N 1
ATOM 658 C CA . GLU A 1 78 ? 127.571 32.662 -15.269 1.00 18.59 78 GLU A CA 1
ATOM 659 C C . GLU A 1 78 ? 126.286 31.953 -14.829 1.00 18.33 78 GLU A C 1
ATOM 660 O O . GLU A 1 78 ? 125.770 31.089 -15.550 1.00 18.13 78 GLU A O 1
ATOM 666 N N . GLY A 1 79 ? 125.777 32.330 -13.655 1.00 17.88 79 GLY A N 1
ATOM 667 C CA . GLY A 1 79 ? 124.520 31.795 -13.123 1.00 17.85 79 GLY A CA 1
ATOM 668 C C . GLY A 1 79 ? 123.342 32.086 -14.033 1.00 17.72 79 GLY A C 1
ATOM 669 O O . GLY A 1 79 ? 122.531 31.198 -14.315 1.00 17.56 79 GLY A O 1
ATOM 670 N N . LYS A 1 80 ? 123.253 33.338 -14.485 1.00 17.71 80 LYS A N 1
ATOM 671 C CA A LYS A 1 80 ? 122.205 33.756 -15.413 0.80 17.83 80 LYS A CA 1
ATOM 672 C CA B LYS A 1 80 ? 122.212 33.767 -15.417 0.20 17.68 80 LYS A CA 1
ATOM 673 C C . LYS A 1 80 ? 122.201 32.907 -16.684 1.00 17.71 80 LYS A C 1
ATOM 674 O O . LYS A 1 80 ? 121.137 32.516 -17.166 1.00 17.90 80 LYS A O 1
ATOM 685 N N . ALA A 1 81 ? 123.391 32.620 -17.215 1.00 17.65 81 ALA A N 1
ATOM 686 C CA . ALA A 1 81 ? 123.541 31.818 -18.433 1.00 17.73 81 ALA A CA 1
ATOM 687 C C . ALA A 1 81 ? 123.089 30.373 -18.231 1.00 17.73 81 ALA A C 1
ATOM 688 O O . ALA A 1 81 ? 122.500 29.766 -19.134 1.00 17.91 81 ALA A O 1
ATOM 690 N N . THR A 1 82 ? 123.364 29.832 -17.046 1.00 17.69 82 THR A N 1
ATOM 691 C CA . THR A 1 82 ? 122.947 28.475 -16.697 1.00 17.82 82 THR A CA 1
ATOM 692 C C . THR A 1 82 ? 121.424 28.394 -16.627 1.00 17.98 82 THR A C 1
ATOM 693 O O . THR A 1 82 ? 120.822 27.469 -17.178 1.00 18.00 82 THR A O 1
ATOM 697 N N . VAL A 1 83 ? 120.810 29.380 -15.974 1.00 17.94 83 VAL A N 1
ATOM 698 C CA . VAL A 1 83 ? 119.356 29.416 -15.810 1.00 18.06 83 VAL A CA 1
ATOM 699 C C . VAL A 1 83 ? 118.663 29.654 -17.154 1.00 18.47 83 VAL A C 1
ATOM 700 O O . VAL A 1 83 ? 117.672 28.990 -17.468 1.00 18.33 83 VAL A O 1
ATOM 704 N N . GLU A 1 84 ? 119.202 30.582 -17.948 1.00 18.81 84 GLU A N 1
ATOM 705 C CA . GLU A 1 84 ? 118.699 30.848 -19.300 1.00 19.51 84 GLU A CA 1
ATOM 706 C C . GLU A 1 84 ? 118.645 29.565 -20.132 1.00 19.45 84 GLU A C 1
ATOM 707 O O . GLU A 1 84 ? 117.637 29.286 -20.787 1.00 19.58 84 GLU A O 1
ATOM 713 N N . ALA A 1 85 ? 119.727 28.790 -20.090 1.00 19.33 85 ALA A N 1
ATOM 714 C CA . ALA A 1 85 ? 119.808 27.522 -20.811 1.00 19.37 85 ALA A CA 1
ATOM 715 C C . ALA A 1 85 ? 118.796 26.504 -20.285 1.00 19.39 85 ALA A C 1
ATOM 716 O O . ALA A 1 85 ? 118.190 25.769 -21.069 1.00 19.38 85 ALA A O 1
ATOM 718 N N . LEU A 1 86 ? 118.610 26.475 -18.966 1.00 19.43 86 LEU A N 1
ATOM 719 C CA . LEU A 1 86 ? 117.632 25.578 -18.339 1.00 19.72 86 LEU A CA 1
ATOM 720 C C . LEU A 1 86 ? 116.197 25.915 -18.743 1.00 20.08 86 LEU A C 1
ATOM 721 O O . LEU A 1 86 ? 115.387 25.015 -18.973 1.00 19.88 86 LEU A O 1
ATOM 726 N N . ILE A 1 87 ? 115.892 27.208 -18.830 1.00 20.45 87 ILE A N 1
ATOM 727 C CA . ILE A 1 87 ? 114.568 27.663 -19.255 1.00 21.14 87 ILE A CA 1
ATOM 728 C C . ILE A 1 87 ? 114.273 27.215 -20.685 1.00 21.56 87 ILE A C 1
ATOM 729 O O . ILE A 1 87 ? 113.197 26.682 -20.958 1.00 21.71 87 ILE A O 1
ATOM 734 N N . ASN A 1 88 ? 115.231 27.427 -21.586 1.00 22.11 88 ASN A N 1
ATOM 735 C CA . ASN A 1 88 ? 115.056 27.083 -22.999 1.00 22.57 88 ASN A CA 1
ATOM 736 C C . ASN A 1 88 ? 114.953 25.582 -23.245 1.00 22.69 88 ASN A C 1
ATOM 737 O O . ASN A 1 88 ? 114.184 25.141 -24.104 1.00 22.97 88 ASN A O 1
ATOM 742 N N . LYS A 1 89 ? 115.724 24.807 -22.483 1.00 22.59 89 LYS A N 1
ATOM 743 C CA . LYS A 1 89 ? 115.784 23.357 -22.650 1.00 22.62 89 LYS A CA 1
ATOM 744 C C . LYS A 1 89 ? 114.566 22.648 -22.058 1.00 22.42 89 LYS A C 1
ATOM 745 O O . LYS A 1 89 ? 114.047 21.702 -22.656 1.00 22.44 89 LYS A O 1
ATOM 751 N N . TYR A 1 90 ? 114.116 23.112 -20.894 1.00 22.17 90 TYR A N 1
ATOM 752 C CA . TYR A 1 90 ? 113.028 22.453 -20.161 1.00 21.81 90 TYR A CA 1
ATOM 753 C C . TYR A 1 90 ? 111.703 23.218 -20.211 1.00 22.04 90 TYR A C 1
ATOM 754 O O . TYR A 1 90 ? 110.716 22.805 -19.588 1.00 21.87 90 TYR A O 1
ATOM 763 N N . LYS A 1 91 ? 111.694 24.321 -20.964 1.00 22.17 91 LYS A N 1
ATOM 764 C CA . LYS A 1 91 ? 110.515 25.183 -21.156 1.00 22.57 91 LYS A CA 1
ATOM 765 C C . LYS A 1 91 ? 109.871 25.614 -19.835 1.00 22.74 91 LYS A C 1
ATOM 766 O O . LYS A 1 91 ? 108.646 25.590 -19.680 1.00 22.69 91 LYS A O 1
ATOM 772 N N . LEU A 1 92 ? 110.719 26.025 -18.893 1.00 22.87 92 LEU A N 1
ATOM 773 C CA . LEU A 1 92 ? 110.294 26.344 -17.531 1.00 23.23 92 LEU A CA 1
ATOM 774 C C . LEU A 1 92 ? 109.331 27.523 -17.452 1.00 23.80 92 LEU A C 1
ATOM 775 O O . LEU A 1 92 ? 109.500 28.533 -18.145 1.00 23.59 92 LEU A O 1
ATOM 780 N N . LYS A 1 93 ? 108.318 27.373 -16.604 1.00 24.39 93 LYS A N 1
ATOM 781 C CA . LYS A 1 93 ? 107.333 28.419 -16.352 1.00 25.23 93 LYS A CA 1
ATOM 782 C C . LYS A 1 93 ? 107.313 28.787 -14.867 1.00 25.90 93 LYS A C 1
ATOM 783 O O . LYS A 1 93 ? 107.994 28.152 -14.053 1.00 25.91 93 LYS A O 1
ATOM 789 N N . GLU A 1 94 ? 106.538 29.820 -14.533 1.00 26.64 94 GLU A N 1
ATOM 790 C CA A GLU A 1 94 ? 106.353 30.258 -13.149 0.50 26.98 94 GLU A CA 1
ATOM 791 C CA B GLU A 1 94 ? 106.360 30.241 -13.144 0.50 26.98 94 GLU A CA 1
ATOM 792 C C . GLU A 1 94 ? 104.980 29.836 -12.629 1.00 27.16 94 GLU A C 1
ATOM 793 O O . GLU A 1 94 ? 104.093 29.487 -13.413 1.00 27.28 94 GLU A O 1
ATOM 804 N N . GLY A 1 95 ? 104.812 29.872 -11.307 1.00 27.46 95 GLY A N 1
ATOM 805 C CA . GLY A 1 95 ? 103.525 29.605 -10.661 1.00 27.84 95 GLY A CA 1
ATOM 806 C C . GLY A 1 95 ? 102.949 28.218 -10.870 1.00 28.03 95 GLY A C 1
ATOM 807 O O . GLY A 1 95 ? 103.645 27.216 -10.688 1.00 28.29 95 GLY A O 1
ATOM 808 N N . ASN A 1 96 ? 101.670 28.175 -11.246 1.00 28.08 96 ASN A N 1
ATOM 809 C CA A ASN A 1 96 ? 100.953 26.918 -11.458 0.50 28.07 96 ASN A CA 1
ATOM 810 C CA B ASN A 1 96 ? 100.955 26.917 -11.460 0.50 28.02 96 ASN A CA 1
ATOM 811 C C . ASN A 1 96 ? 100.375 26.801 -12.876 1.00 27.91 96 ASN A C 1
ATOM 812 O O . ASN A 1 96 ? 99.205 27.135 -13.111 1.00 28.23 96 ASN A O 1
ATOM 821 N N . PRO A 1 97 ? 101.193 26.328 -13.838 1.00 27.55 97 PRO A N 1
ATOM 822 C CA . PRO A 1 97 ? 100.670 26.147 -15.190 1.00 27.15 97 PRO A CA 1
ATOM 823 C C . PRO A 1 97 ? 99.991 24.786 -15.370 1.00 26.75 97 PRO A C 1
ATOM 824 O O . PRO A 1 97 ? 99.699 24.102 -14.382 1.00 26.71 97 PRO A O 1
ATOM 828 N N . SER A 1 98 ? 99.745 24.407 -16.622 1.00 26.21 98 SER A N 1
ATOM 829 C CA . SER A 1 98 ? 99.135 23.118 -16.945 1.00 25.63 98 SER A CA 1
ATOM 830 C C . SER A 1 98 ? 100.075 21.954 -16.627 1.00 25.06 98 SER A C 1
ATOM 831 O O . SER A 1 98 ? 101.271 22.154 -16.386 1.00 25.06 98 SER A O 1
ATOM 834 N N . ARG A 1 99 ? 99.516 20.744 -16.650 1.00 24.36 99 ARG A N 1
ATOM 835 C CA A ARG A 1 99 ? 100.225 19.494 -16.371 0.60 24.16 99 ARG A CA 1
ATOM 836 C CA B ARG A 1 99 ? 100.284 19.546 -16.313 0.40 23.75 99 ARG A CA 1
ATOM 837 C C . ARG A 1 99 ? 101.408 19.261 -17.314 1.00 23.80 99 ARG A C 1
ATOM 838 O O . ARG A 1 99 ? 102.357 18.550 -16.987 1.00 23.85 99 ARG A O 1
ATOM 853 N N . ASP A 1 100 ? 101.321 19.850 -18.506 1.00 23.45 100 ASP A N 1
ATOM 854 C CA . ASP A 1 100 ? 102.324 19.657 -19.549 1.00 23.03 100 ASP A CA 1
ATOM 855 C C . ASP A 1 100 ? 103.472 20.665 -19.473 1.00 22.43 100 ASP A C 1
ATOM 856 O O . ASP A 1 100 ? 104.297 20.741 -20.386 1.00 22.28 100 ASP A O 1
ATOM 861 N N . GLU A 1 101 ? 103.518 21.431 -18.383 1.00 21.77 101 GLU A N 1
ATOM 862 C CA . GLU A 1 101 ? 104.573 22.424 -18.173 1.00 21.21 101 GLU A CA 1
ATOM 863 C C . GLU A 1 101 ? 105.367 22.143 -16.901 1.00 20.39 101 GLU A C 1
ATOM 864 O O . GLU A 1 101 ? 104.797 21.803 -15.859 1.00 20.30 101 GLU A O 1
ATOM 870 N N . LEU A 1 102 ? 106.685 22.298 -17.000 1.00 19.44 102 LEU A N 1
ATOM 871 C CA . LEU A 1 102 ? 107.578 22.171 -15.852 1.00 18.43 102 LEU A CA 1
ATOM 872 C C . LEU A 1 102 ? 107.764 23.505 -15.143 1.00 17.87 102 LEU A C 1
ATOM 873 O O . LEU A 1 102 ? 107.756 24.567 -15.776 1.00 17.66 102 LEU A O 1
ATOM 878 N N . THR A 1 103 ? 107.912 23.432 -13.822 1.00 17.14 103 THR A N 1
ATOM 879 C CA . THR A 1 103 ? 108.363 24.553 -12.995 1.00 16.60 103 THR A CA 1
ATOM 880 C C . THR A 1 103 ? 109.431 24.011 -12.053 1.00 16.25 103 THR A C 1
ATOM 881 O O . THR A 1 103 ? 109.529 22.797 -11.853 1.00 15.94 103 THR A O 1
ATOM 885 N N . LEU A 1 104 ? 110.221 24.910 -11.472 1.00 15.96 104 LEU A N 1
ATOM 886 C CA . LEU A 1 104 ? 111.255 24.521 -10.512 1.00 15.58 104 LEU A CA 1
ATOM 887 C C . LEU A 1 104 ? 110.681 23.807 -9.281 1.00 15.31 104 LEU A C 1
ATOM 888 O O . LEU A 1 104 ? 111.224 22.791 -8.846 1.00 15.22 104 LEU A O 1
ATOM 893 N N . SER A 1 105 ? 109.577 24.327 -8.744 1.00 15.13 105 SER A N 1
ATOM 894 C CA . SER A 1 105 ? 108.929 23.739 -7.567 1.00 15.25 105 SER A CA 1
ATOM 895 C C . SER A 1 105 ? 108.427 22.322 -7.844 1.00 14.89 105 SER A C 1
ATOM 896 O O . SER A 1 105 ? 108.483 21.457 -6.970 1.00 14.99 105 SER A O 1
ATOM 899 N N . ARG A 1 106 ? 107.937 22.095 -9.061 1.00 14.56 106 ARG A N 1
ATOM 900 C CA . ARG A 1 106 ? 107.438 20.775 -9.460 1.00 13.99 106 ARG A CA 1
ATOM 901 C C . ARG A 1 106 ? 108.556 19.736 -9.554 1.00 13.53 106 ARG A C 1
ATOM 902 O O . ARG A 1 106 ? 108.354 18.569 -9.217 1.00 13.30 106 ARG A O 1
ATOM 910 N N . VAL A 1 107 ? 109.733 20.162 -10.008 1.00 13.03 107 VAL A N 1
ATOM 911 C CA . VAL A 1 107 ? 110.900 19.278 -10.034 1.00 12.69 107 VAL A CA 1
ATOM 912 C C . VAL A 1 107 ? 111.261 18.829 -8.610 1.00 12.26 107 VAL A C 1
ATOM 913 O O . VAL A 1 107 ? 111.444 17.634 -8.358 1.00 11.93 107 VAL A O 1
ATOM 917 N N . ALA A 1 108 ? 111.335 19.785 -7.686 1.00 12.08 108 ALA A N 1
ATOM 918 C CA . ALA A 1 108 ? 111.618 19.492 -6.280 1.00 11.83 108 ALA A CA 1
ATOM 919 C C . ALA A 1 108 ? 110.577 18.557 -5.662 1.00 11.71 108 ALA A C 1
ATOM 920 O O . ALA A 1 108 ? 110.921 17.654 -4.896 1.00 11.72 108 ALA A O 1
ATOM 922 N N . ALA A 1 109 ? 109.310 18.771 -6.012 1.00 11.91 109 ALA A N 1
ATOM 923 C CA . ALA A 1 109 ? 108.210 17.987 -5.454 1.00 11.90 109 ALA A CA 1
ATOM 924 C C . ALA A 1 109 ? 108.173 16.560 -5.994 1.00 11.83 109 ALA A C 1
ATOM 925 O O . ALA A 1 109 ? 107.945 15.606 -5.238 1.00 12.11 109 ALA A O 1
ATOM 927 N N . ALA A 1 110 ? 108.398 16.417 -7.296 1.00 11.79 110 ALA A N 1
ATOM 928 C CA . ALA A 1 110 ? 108.372 15.105 -7.934 1.00 11.76 110 ALA A CA 1
ATOM 929 C C . ALA A 1 110 ? 109.552 14.254 -7.494 1.00 11.83 110 ALA A C 1
ATOM 930 O O . ALA A 1 110 ? 109.467 13.031 -7.524 1.00 11.69 110 ALA A O 1
ATOM 932 N N . LEU A 1 111 ? 110.642 14.912 -7.090 1.00 11.87 111 LEU A N 1
ATOM 933 C CA . LEU A 1 111 ? 111.867 14.237 -6.657 1.00 12.01 111 LEU A CA 1
ATOM 934 C C . LEU A 1 111 ? 112.185 14.497 -5.169 1.00 12.22 111 LEU A C 1
ATOM 935 O O . LEU A 1 111 ? 113.349 14.670 -4.777 1.00 12.18 111 LEU A O 1
ATOM 940 N N . ALA A 1 112 ? 111.135 14.485 -4.347 1.00 12.32 112 ALA A N 1
ATOM 941 C CA . ALA A 1 112 ? 111.204 14.851 -2.926 1.00 12.30 112 ALA A CA 1
ATOM 942 C C . ALA A 1 112 ? 112.184 14.030 -2.086 1.00 12.62 112 ALA A C 1
ATOM 943 O O . ALA A 1 112 ? 112.746 14.529 -1.108 1.00 12.33 112 ALA A O 1
ATOM 945 N N . GLY A 1 113 ? 112.385 12.772 -2.465 1.00 12.64 113 GLY A N 1
ATOM 946 C CA . GLY A 1 113 ? 113.342 11.910 -1.779 1.00 12.93 113 GLY A CA 1
ATOM 947 C C . GLY A 1 113 ? 114.738 12.499 -1.752 1.00 12.98 113 GLY A C 1
ATOM 948 O O . GLY A 1 113 ? 115.435 12.399 -0.741 1.00 13.28 113 GLY A O 1
ATOM 949 N N . TRP A 1 114 ? 115.136 13.125 -2.858 1.00 13.02 114 TRP A N 1
ATOM 950 C CA . TRP A 1 114 ? 116.435 13.794 -2.932 1.00 12.73 114 TRP A CA 1
ATOM 951 C C . TRP A 1 114 ? 116.361 15.209 -2.353 1.00 12.91 114 TRP A C 1
ATOM 952 O O . TRP A 1 114 ? 117.250 15.620 -1.612 1.00 12.52 114 TRP A O 1
ATOM 963 N N . THR A 1 115 ? 115.290 15.933 -2.680 1.00 12.82 115 THR A N 1
ATOM 964 C CA . THR A 1 115 ? 115.066 17.294 -2.181 1.00 12.96 115 THR A CA 1
ATOM 965 C C . THR A 1 115 ? 115.193 17.382 -0.662 1.00 12.86 115 THR A C 1
ATOM 966 O O . THR A 1 115 ? 115.880 18.267 -0.140 1.00 12.71 115 THR A O 1
ATOM 970 N N . CYS A 1 116 ? 114.550 16.454 0.043 1.00 12.74 116 CYS A N 1
ATOM 971 C CA . CYS A 1 116 ? 114.537 16.489 1.504 1.00 13.18 116 CYS A CA 1
ATOM 972 C C . CYS A 1 116 ? 115.919 16.242 2.106 1.00 13.22 116 CYS A C 1
ATOM 973 O O . CYS A 1 116 ? 116.247 16.802 3.153 1.00 13.38 116 CYS A O 1
ATOM 976 N N . GLN A 1 117 ? 116.713 15.408 1.437 1.00 13.51 117 GLN A N 1
ATOM 977 C CA . GLN A 1 117 ? 118.103 15.172 1.818 1.00 13.97 117 GLN A CA 1
ATOM 978 C C . GLN A 1 117 ? 118.962 16.405 1.579 1.00 13.96 117 GLN A C 1
ATOM 979 O O . GLN A 1 117 ? 119.846 16.716 2.385 1.00 14.23 117 GLN A O 1
ATOM 985 N N . ALA A 1 118 ? 118.711 17.092 0.463 1.00 13.90 118 ALA A N 1
ATOM 986 C CA . ALA A 1 118 ? 119.472 18.293 0.107 1.00 13.77 118 ALA A CA 1
ATOM 987 C C . ALA A 1 118 ? 119.262 19.416 1.118 1.00 13.94 118 ALA A C 1
ATOM 988 O O . ALA A 1 118 ? 120.134 20.267 1.288 1.00 13.94 118 ALA A O 1
ATOM 990 N N . LEU A 1 119 ? 118.111 19.403 1.790 1.00 14.11 119 LEU A N 1
ATOM 991 C CA . LEU A 1 119 ? 117.777 20.400 2.814 1.00 14.22 119 LEU A CA 1
ATOM 992 C C . LEU A 1 119 ? 118.762 20.414 3.986 1.00 14.81 119 LEU A C 1
ATOM 993 O O . LEU A 1 119 ? 118.987 21.460 4.601 1.00 15.14 119 LEU A O 1
ATOM 998 N N . VAL A 1 120 ? 119.344 19.251 4.281 1.00 15.07 120 VAL A N 1
ATOM 999 C CA . VAL A 1 120 ? 120.381 19.121 5.308 1.00 15.70 120 VAL A CA 1
ATOM 1000 C C . VAL A 1 120 ? 121.591 20.003 4.973 1.00 16.13 120 VAL A C 1
ATOM 1001 O O . VAL A 1 120 ? 122.142 20.673 5.852 1.00 16.71 120 VAL A O 1
ATOM 1005 N N . VAL A 1 121 ? 121.980 20.015 3.702 1.00 16.50 121 VAL A N 1
ATOM 1006 C CA . VAL A 1 121 ? 123.097 20.843 3.237 1.00 16.96 121 VAL A CA 1
ATOM 1007 C C . VAL A 1 121 ? 122.672 22.311 3.098 1.00 17.17 121 VAL A C 1
ATOM 1008 O O . VAL A 1 121 ? 123.441 23.221 3.420 1.00 17.06 121 VAL A O 1
ATOM 1012 N N . LEU A 1 122 ? 121.440 22.529 2.641 1.00 17.46 122 LEU A N 1
ATOM 1013 C CA . LEU A 1 122 ? 120.982 23.860 2.225 1.00 17.99 122 LEU A CA 1
ATOM 1014 C C . LEU A 1 122 ? 120.371 24.734 3.325 1.00 18.47 122 LEU A C 1
ATOM 1015 O O . LEU A 1 122 ? 120.027 25.893 3.074 1.00 18.33 122 LEU A O 1
ATOM 1020 N N . SER A 1 123 ? 120.255 24.174 4.531 1.00 19.08 123 SER A N 1
ATOM 1021 C CA . SER A 1 123 ? 119.603 24.799 5.693 1.00 19.80 123 SER A CA 1
ATOM 1022 C C . SER A 1 123 ? 119.777 26.318 5.836 1.00 20.15 123 SER A C 1
ATOM 1023 O O . SER A 1 123 ? 118.795 27.047 5.975 1.00 20.00 123 SER A O 1
ATOM 1026 N N . GLU A 1 124 ? 121.021 26.783 5.795 1.00 20.77 124 GLU A N 1
ATOM 1027 C CA . GLU A 1 124 ? 121.321 28.192 6.061 1.00 21.45 124 GLU A CA 1
ATOM 1028 C C . GLU A 1 124 ? 121.101 29.129 4.866 1.00 21.49 124 GLU A C 1
ATOM 1029 O O . GLU A 1 124 ? 121.291 30.344 4.983 1.00 21.58 124 GLU A O 1
ATOM 1035 N N . TRP A 1 125 ? 120.686 28.570 3.731 1.00 21.33 125 TRP A N 1
ATOM 1036 C CA . TRP A 1 125 ? 120.419 29.371 2.533 1.00 21.34 125 TRP A CA 1
ATOM 1037 C C . TRP A 1 125 ? 118.959 29.326 2.075 1.00 21.01 125 TRP A C 1
ATOM 1038 O O . TRP A 1 125 ? 118.619 29.823 0.997 1.00 20.84 125 TRP A O 1
ATOM 1049 N N . LEU A 1 126 ? 118.102 28.735 2.905 1.00 20.71 126 LEU A N 1
ATOM 1050 C CA . LEU A 1 126 ? 116.665 28.709 2.654 1.00 20.70 126 LEU A CA 1
ATOM 1051 C C . LEU A 1 126 ? 116.017 30.009 3.144 1.00 20.86 126 LEU A C 1
ATOM 1052 O O . LEU A 1 126 ? 116.600 30.703 3.985 1.00 20.81 126 LEU A O 1
ATOM 1057 N N . PRO A 1 127 ? 114.817 30.350 2.619 1.00 21.12 127 PRO A N 1
ATOM 1058 C CA . PRO A 1 127 ? 114.107 31.565 3.047 1.00 21.29 127 PRO A CA 1
ATOM 1059 C C . PRO A 1 127 ? 113.918 31.633 4.562 1.00 21.58 127 PRO A C 1
ATOM 1060 O O . PRO A 1 127 ? 114.144 32.685 5.166 1.00 21.70 127 PRO A O 1
ATOM 1064 N N . VAL A 1 128 ? 113.505 30.517 5.160 1.00 21.59 128 VAL A N 1
ATOM 1065 C CA . VAL A 1 128 ? 113.535 30.357 6.607 1.00 21.81 128 VAL A CA 1
ATOM 1066 C C . VAL A 1 128 ? 114.657 29.372 6.913 1.00 21.94 128 VAL A C 1
ATOM 1067 O O . VAL A 1 128 ? 114.630 28.230 6.454 1.00 21.97 128 VAL A O 1
ATOM 1071 N N . THR A 1 129 ? 115.654 29.825 7.667 1.00 22.00 129 THR A N 1
ATOM 1072 C CA . THR A 1 129 ? 116.831 29.008 7.948 1.00 22.10 129 THR A CA 1
ATOM 1073 C C . THR A 1 129 ? 116.530 27.981 9.033 1.00 21.94 129 THR A C 1
ATOM 1074 O O . THR A 1 129 ? 115.565 28.128 9.787 1.00 21.98 129 THR A O 1
ATOM 1078 N N . GLY A 1 130 ? 117.360 26.943 9.097 1.00 21.99 130 GLY A N 1
ATOM 1079 C CA . GLY A 1 130 ? 117.290 25.956 10.173 1.00 22.15 130 GLY A CA 1
ATOM 1080 C C . GLY A 1 130 ? 117.478 26.589 11.541 1.00 22.34 130 GLY A C 1
ATOM 1081 O O . GLY A 1 130 ? 116.802 26.214 12.499 1.00 22.18 130 GLY A O 1
ATOM 1082 N N . THR A 1 131 ? 118.389 27.560 11.620 1.00 22.57 131 THR A N 1
ATOM 1083 C CA . THR A 1 131 ? 118.650 28.306 12.857 1.00 22.83 131 THR A CA 1
ATOM 1084 C C . THR A 1 131 ? 117.395 29.011 13.381 1.00 22.71 131 THR A C 1
ATOM 1085 O O . THR A 1 131 ? 117.111 28.972 14.581 1.00 22.76 131 THR A O 1
ATOM 1089 N N . THR A 1 132 ? 116.650 29.648 12.479 1.00 22.69 132 THR A N 1
ATOM 1090 C CA . THR A 1 132 ? 115.381 30.287 12.825 1.00 22.65 132 THR A CA 1
ATOM 1091 C C . THR A 1 132 ? 114.376 29.252 13.347 1.00 22.50 132 THR A C 1
ATOM 1092 O O . THR A 1 132 ? 113.719 29.473 14.366 1.00 22.51 132 THR A O 1
ATOM 1096 N N . MET A 1 133 ? 114.278 28.119 12.654 1.00 22.41 133 MET A N 1
ATOM 1097 C CA . MET A 1 133 ? 113.395 27.033 13.079 1.00 22.12 133 MET A CA 1
ATOM 1098 C C . MET A 1 133 ? 113.754 26.491 14.466 1.00 22.41 133 MET A C 1
ATOM 1099 O O . MET A 1 133 ? 112.863 26.146 15.246 1.00 22.49 133 MET A O 1
ATOM 1104 N N . ASP A 1 134 ? 115.052 26.434 14.766 1.00 22.96 134 ASP A N 1
ATOM 1105 C CA . ASP A 1 134 ? 115.549 25.953 16.064 1.00 23.41 134 ASP A CA 1
ATOM 1106 C C . ASP A 1 134 ? 115.101 26.804 17.254 1.00 23.76 134 ASP A C 1
ATOM 1107 O O . ASP A 1 134 ? 114.993 26.303 18.376 1.00 23.71 134 ASP A O 1
ATOM 1112 N N . GLY A 1 135 ? 114.849 28.088 17.003 1.00 24.16 135 GLY A N 1
ATOM 1113 C CA . GLY A 1 135 ? 114.357 29.001 18.033 1.00 24.57 135 GLY A CA 1
ATOM 1114 C C . GLY A 1 135 ? 112.902 28.746 18.374 1.00 24.88 135 GLY A C 1
ATOM 1115 O O . GLY A 1 135 ? 112.443 29.071 19.472 1.00 25.12 135 GLY A O 1
ATOM 1116 N N . LEU A 1 136 ? 112.180 28.159 17.422 1.00 24.93 136 LEU A N 1
ATOM 1117 C CA . LEU A 1 136 ? 110.773 27.825 17.597 1.00 24.98 136 LEU A CA 1
ATOM 1118 C C . LEU A 1 136 ? 110.612 26.409 18.144 1.00 24.72 136 LEU A C 1
ATOM 1119 O O . LEU A 1 136 ? 109.715 26.149 18.946 1.00 25.02 136 LEU A O 1
ATOM 1124 N N . SER A 1 137 ? 111.482 25.503 17.702 1.00 24.35 137 SER A N 1
ATOM 1125 C CA . SER A 1 137 ? 111.524 24.136 18.217 1.00 23.85 137 SER A CA 1
ATOM 1126 C C . SER A 1 137 ? 112.938 23.571 18.104 1.00 23.51 137 SER A C 1
ATOM 1127 O O . SER A 1 137 ? 113.488 23.495 17.002 1.00 23.58 137 SER A O 1
ATOM 1130 N N . PRO A 1 138 ? 113.529 23.165 19.244 1.00 23.23 138 PRO A N 1
ATOM 1131 C CA . PRO A 1 138 ? 114.922 22.715 19.291 1.00 22.77 138 PRO A CA 1
ATOM 1132 C C . PRO A 1 138 ? 115.214 21.558 18.331 1.00 22.20 138 PRO A C 1
ATOM 1133 O O . PRO A 1 138 ? 114.431 20.604 18.250 1.00 22.05 138 PRO A O 1
ATOM 1137 N N . ALA A 1 139 ? 116.330 21.667 17.608 1.00 21.38 139 ALA A N 1
ATOM 1138 C CA . ALA A 1 139 ? 116.769 20.670 16.621 1.00 20.66 139 ALA A CA 1
ATOM 1139 C C . ALA A 1 139 ? 115.679 20.314 15.606 1.00 20.04 139 ALA A C 1
ATOM 1140 O O . ALA A 1 139 ? 115.405 19.132 15.359 1.00 19.98 139 ALA A O 1
ATOM 1142 N N . TYR A 1 140 ? 115.062 21.339 15.023 1.00 19.14 140 TYR A N 1
ATOM 1143 C CA . TYR A 1 140 ? 113.994 21.128 14.049 1.00 18.15 140 TYR A CA 1
ATOM 1144 C C . TYR A 1 140 ? 114.486 20.276 12.877 1.00 17.69 140 TYR A C 1
ATOM 1145 O O . TYR A 1 140 ? 115.560 20.530 12.344 1.00 17.71 140 TYR A O 1
ATOM 1154 N N . PRO A 1 141 ? 113.701 19.254 12.477 1.00 17.17 141 PRO A N 1
ATOM 1155 C CA . PRO A 1 141 ? 114.122 18.370 11.391 1.00 16.82 141 PRO A CA 1
ATOM 1156 C C . PRO A 1 141 ? 114.252 19.078 10.042 1.00 16.44 141 PRO A C 1
ATOM 1157 O O . PRO A 1 141 ? 113.260 19.554 9.482 1.00 16.27 141 PRO A O 1
ATOM 1161 N N . ARG A 1 142 ? 115.479 19.131 9.532 1.00 16.06 142 ARG A N 1
ATOM 1162 C CA . ARG A 1 142 ? 115.768 19.791 8.261 1.00 15.86 142 ARG A CA 1
ATOM 1163 C C . ARG A 1 142 ? 115.037 19.156 7.078 1.00 15.36 142 ARG A C 1
ATOM 1164 O O . ARG A 1 142 ? 114.633 19.854 6.157 1.00 14.99 142 ARG A O 1
ATOM 1172 N N . HIS A 1 143 ? 114.849 17.836 7.122 1.00 14.92 143 HIS A N 1
ATOM 1173 C CA . HIS A 1 143 ? 114.149 17.110 6.058 1.00 14.25 143 HIS A CA 1
ATOM 1174 C C . HIS A 1 143 ? 112.719 17.613 5.808 1.00 14.04 143 HIS A C 1
ATOM 1175 O O . HIS A 1 143 ? 112.163 17.390 4.729 1.00 13.74 143 HIS A O 1
ATOM 1182 N N . MET A 1 144 ? 112.138 18.284 6.804 1.00 13.68 144 MET A N 1
ATOM 1183 C CA . MET A 1 144 ? 110.759 18.781 6.727 1.00 13.48 144 MET A CA 1
ATOM 1184 C C . MET A 1 144 ? 110.654 20.196 6.145 1.00 13.21 144 MET A C 1
ATOM 1185 O O . MET A 1 144 ? 109.550 20.716 5.966 1.00 13.10 144 MET A O 1
ATOM 1190 N N . MET A 1 145 ? 111.796 20.811 5.845 1.00 12.89 145 MET A N 1
ATOM 1191 C CA . MET A 1 145 ? 111.840 22.237 5.511 1.00 12.78 145 MET A CA 1
ATOM 1192 C C . MET A 1 145 ? 111.651 22.566 4.024 1.00 12.93 145 MET A C 1
ATOM 1193 O O . MET A 1 145 ? 112.363 23.399 3.460 1.00 13.14 145 MET A O 1
ATOM 1198 N N . HIS A 1 146 ? 110.680 21.904 3.400 1.00 13.00 146 HIS A N 1
ATOM 1199 C CA . HIS A 1 146 ? 110.174 22.295 2.080 1.00 13.19 146 HIS A CA 1
ATOM 1200 C C . HIS A 1 146 ? 108.798 21.660 1.884 1.00 13.08 146 HIS A C 1
ATOM 1201 O O . HIS A 1 146 ? 108.550 20.577 2.418 1.00 13.08 146 HIS A O 1
ATOM 1208 N N . PRO A 1 147 ? 107.885 22.331 1.145 1.00 12.99 147 PRO A N 1
ATOM 1209 C CA . PRO A 1 147 ? 106.576 21.708 0.899 1.00 13.06 147 PRO A CA 1
ATOM 1210 C C . PRO A 1 147 ? 106.669 20.332 0.227 1.00 12.87 147 PRO A C 1
ATOM 1211 O O . PRO A 1 147 ? 105.759 19.509 0.389 1.00 13.12 147 PRO A O 1
ATOM 1215 N N . SER A 1 148 ? 107.768 20.089 -0.490 1.00 12.50 148 SER A N 1
ATOM 1216 C CA . SER A 1 148 ? 108.060 18.790 -1.111 1.00 12.23 148 SER A CA 1
ATOM 1217 C C . SER A 1 148 ? 107.969 17.622 -0.132 1.00 11.89 148 SER A C 1
ATOM 1218 O O . SER A 1 148 ? 107.644 16.505 -0.532 1.00 11.85 148 SER A O 1
ATOM 1221 N N . PHE A 1 149 ? 108.255 17.883 1.145 1.00 11.40 149 PHE A N 1
ATOM 1222 C CA . PHE A 1 149 ? 108.270 16.841 2.179 1.00 11.04 149 PHE A CA 1
ATOM 1223 C C . PHE A 1 149 ? 106.947 16.090 2.309 1.00 11.21 149 PHE A C 1
ATOM 1224 O O . PHE A 1 149 ? 106.932 14.910 2.674 1.00 11.19 149 PHE A O 1
ATOM 1232 N N . ALA A 1 150 ? 105.843 16.776 2.027 1.00 11.30 150 ALA A N 1
ATOM 1233 C CA . ALA A 1 150 ? 104.514 16.163 2.105 1.00 11.57 150 ALA A CA 1
ATOM 1234 C C . ALA A 1 150 ? 104.410 14.853 1.311 1.00 11.76 150 ALA A C 1
ATOM 1235 O O . ALA A 1 150 ? 103.709 13.929 1.730 1.00 11.69 150 ALA A O 1
ATOM 1237 N N . GLY A 1 151 ? 105.124 14.775 0.187 1.00 11.82 151 GLY A N 1
ATOM 1238 C CA . GLY A 1 151 ? 105.142 13.576 -0.660 1.00 12.00 151 GLY A CA 1
ATOM 1239 C C . GLY A 1 151 ? 105.936 12.406 -0.097 1.00 12.18 151 GLY A C 1
ATOM 1240 O O . GLY A 1 151 ? 106.011 11.344 -0.719 1.00 12.50 151 GLY A O 1
ATOM 1241 N N . MET A 1 152 ? 106.538 12.604 1.074 1.00 12.08 152 MET A N 1
ATOM 1242 C CA . MET A 1 152 ? 107.288 11.551 1.762 1.00 12.62 152 MET A CA 1
ATOM 1243 C C . MET A 1 152 ? 106.505 10.964 2.931 1.00 12.73 152 MET A C 1
ATOM 1244 O O . MET A 1 152 ? 106.958 10.015 3.583 1.00 13.17 152 MET A O 1
ATOM 1249 N N . VAL A 1 153 ? 105.329 11.527 3.191 1.00 13.06 153 VAL A N 1
ATOM 1250 C CA . VAL A 1 153 ? 104.523 11.133 4.342 1.00 13.58 153 VAL A CA 1
ATOM 1251 C C . VAL A 1 153 ? 103.666 9.916 3.989 1.00 13.96 153 VAL A C 1
ATOM 1252 O O . VAL A 1 153 ? 102.993 9.902 2.959 1.00 14.01 153 VAL A O 1
ATOM 1256 N N . ASP A 1 154 ? 103.729 8.899 4.845 1.00 14.44 154 ASP A N 1
ATOM 1257 C CA . ASP A 1 154 ? 102.929 7.681 4.710 1.00 14.97 154 ASP A CA 1
ATOM 1258 C C . ASP A 1 154 ? 101.592 7.855 5.438 1.00 15.19 154 ASP A C 1
ATOM 1259 O O . ASP A 1 154 ? 101.559 7.867 6.670 1.00 15.27 154 ASP A O 1
ATOM 1264 N N . PRO A 1 155 ? 100.480 7.975 4.680 1.00 15.65 155 PRO A N 1
ATOM 1265 C CA . PRO A 1 155 ? 99.162 8.215 5.284 1.00 16.16 155 PRO A CA 1
ATOM 1266 C C . PRO A 1 155 ? 98.590 7.007 6.032 1.00 16.72 155 PRO A C 1
ATOM 1267 O O . PRO A 1 155 ? 97.536 7.122 6.665 1.00 16.97 155 PRO A O 1
ATOM 1271 N N . SER A 1 156 ? 99.277 5.869 5.955 1.00 17.44 156 SER A N 1
ATOM 1272 C CA . SER A 1 156 ? 98.859 4.657 6.661 1.00 18.08 156 SER A CA 1
ATOM 1273 C C . SER A 1 156 ? 99.488 4.530 8.055 1.00 18.53 156 SER A C 1
ATOM 1274 O O . SER A 1 156 ? 99.215 3.569 8.778 1.00 18.54 156 SER A O 1
ATOM 1277 N N . LEU A 1 157 ? 100.329 5.497 8.425 1.00 19.11 157 LEU A N 1
ATOM 1278 C CA . LEU A 1 157 ? 100.860 5.583 9.787 1.00 19.75 157 LEU A CA 1
ATOM 1279 C C . LEU A 1 157 ? 99.724 5.697 10.808 1.00 20.24 157 LEU A C 1
ATOM 1280 O O . LEU A 1 157 ? 98.680 6.282 10.499 1.00 20.26 157 LEU A O 1
ATOM 1285 N N . PRO A 1 158 ? 99.917 5.137 12.023 1.00 20.90 158 PRO A N 1
ATOM 1286 C CA . PRO A 1 158 ? 98.914 5.286 13.082 1.00 21.54 158 PRO A CA 1
ATOM 1287 C C . PRO A 1 158 ? 98.531 6.747 13.296 1.00 22.16 158 PRO A C 1
ATOM 1288 O O . PRO A 1 158 ? 99.390 7.632 13.210 1.00 22.25 158 PRO A O 1
ATOM 1292 N N . GLY A 1 159 ? 97.250 6.981 13.571 1.00 22.80 159 GLY A N 1
ATOM 1293 C CA . GLY A 1 159 ? 96.659 8.321 13.597 1.00 23.53 159 GLY A CA 1
ATOM 1294 C C . GLY A 1 159 ? 97.513 9.351 14.338 1.00 23.52 159 GLY A C 1
ATOM 1295 O O . GLY A 1 159 ? 97.782 10.431 13.809 1.00 23.42 159 GLY A O 1
ATOM 1296 N N . ASP A 1 160 ? 97.935 9.003 15.554 1.00 23.56 160 ASP A N 1
ATOM 1297 C CA . ASP A 1 160 ? 98.726 9.896 16.405 1.00 23.73 160 ASP A CA 1
ATOM 1298 C C . ASP A 1 160 ? 100.101 10.206 15.816 1.00 23.34 160 ASP A C 1
ATOM 1299 O O . ASP A 1 160 ? 100.582 11.337 15.919 1.00 23.32 160 ASP A O 1
ATOM 1304 N N . TYR A 1 161 ? 100.727 9.197 15.214 1.00 22.91 161 TYR A N 1
ATOM 1305 C CA . TYR A 1 161 ? 102.050 9.350 14.613 1.00 22.45 161 TYR A CA 1
ATOM 1306 C C . TYR A 1 161 ? 101.989 10.210 13.352 1.00 21.99 161 TYR A C 1
ATOM 1307 O O . TYR A 1 161 ? 102.860 11.052 13.125 1.00 21.67 161 TYR A O 1
ATOM 1316 N N . LEU A 1 162 ? 100.957 9.985 12.541 1.00 21.47 162 LEU A N 1
ATOM 1317 C CA . LEU A 1 162 ? 100.721 10.771 11.331 1.00 20.98 162 LEU A CA 1
ATOM 1318 C C . LEU A 1 162 ? 100.475 12.240 11.673 1.00 20.91 162 LEU A C 1
ATOM 1319 O O . LEU A 1 162 ? 101.061 13.132 11.053 1.00 20.69 162 LEU A O 1
ATOM 1324 N N . ARG A 1 163 ? 99.613 12.475 12.663 1.00 20.78 163 ARG A N 1
ATOM 1325 C CA . ARG A 1 163 ? 99.283 13.824 13.122 1.00 20.81 163 ARG A CA 1
ATOM 1326 C C . ARG A 1 163 ? 100.531 14.570 13.596 1.00 20.37 163 ARG A C 1
ATOM 1327 O O . ARG A 1 163 ? 100.711 15.747 13.271 1.00 20.29 163 ARG A O 1
ATOM 1335 N N . ALA A 1 164 ? 101.384 13.878 14.350 1.00 19.85 164 ALA A N 1
ATOM 1336 C CA . ALA A 1 164 ? 102.634 14.458 14.850 1.00 19.38 164 ALA A CA 1
ATOM 1337 C C . ALA A 1 164 ? 103.566 14.869 13.712 1.00 18.87 164 ALA A C 1
ATOM 1338 O O . ALA A 1 164 ? 104.136 15.963 13.739 1.00 18.93 164 ALA A O 1
ATOM 1340 N N . ILE A 1 165 ? 103.713 13.991 12.720 1.00 18.31 165 ILE A N 1
ATOM 1341 C CA . ILE A 1 165 ? 104.542 14.264 11.540 1.00 17.70 165 ILE A CA 1
ATOM 1342 C C . ILE A 1 165 ? 104.043 15.507 10.801 1.00 17.51 165 ILE A C 1
ATOM 1343 O O . ILE A 1 165 ? 104.835 16.385 10.448 1.00 17.30 165 ILE A O 1
ATOM 1348 N N . LEU A 1 166 ? 102.729 15.580 10.594 1.00 17.43 166 LEU A N 1
ATOM 1349 C CA . LEU A 1 166 ? 102.118 16.686 9.858 1.00 17.60 166 LEU A CA 1
ATOM 1350 C C . LEU A 1 166 ? 102.122 17.999 10.638 1.00 17.70 166 LEU A C 1
ATOM 1351 O O . LEU A 1 166 ? 102.392 19.051 10.062 1.00 17.82 166 LEU A O 1
ATOM 1356 N N . ASP A 1 167 ? 101.844 17.931 11.941 1.00 17.84 167 ASP A N 1
ATOM 1357 C CA . ASP A 1 167 ? 101.911 19.109 12.811 1.00 17.86 167 ASP A CA 1
ATOM 1358 C C . ASP A 1 167 ? 103.331 19.680 12.846 1.00 17.59 167 ASP A C 1
ATOM 1359 O O . ASP A 1 167 ? 103.517 20.895 12.729 1.00 17.64 167 ASP A O 1
ATOM 1364 N N . ALA A 1 168 ? 104.324 18.800 12.994 1.00 17.23 168 ALA A N 1
ATOM 1365 C CA . ALA A 1 168 ? 105.736 19.197 12.983 1.00 17.03 168 ALA A CA 1
ATOM 1366 C C . ALA A 1 168 ? 106.118 19.889 11.674 1.00 17.05 168 ALA A C 1
ATOM 1367 O O . ALA A 1 168 ? 106.773 20.931 11.688 1.00 16.71 168 ALA A O 1
ATOM 1369 N N . HIS A 1 169 ? 105.699 19.302 10.553 1.00 17.06 169 HIS A N 1
ATOM 1370 C CA . HIS A 1 169 ? 105.918 19.872 9.220 1.00 17.19 169 HIS A CA 1
ATOM 1371 C C . HIS A 1 169 ? 105.191 21.210 9.068 1.00 17.67 169 HIS A C 1
ATOM 1372 O O . HIS A 1 169 ? 105.722 22.145 8.462 1.00 17.87 169 HIS A O 1
ATOM 1379 N N . SER A 1 170 ? 103.990 21.294 9.638 1.00 18.08 170 SER A N 1
ATOM 1380 C CA . SER A 1 170 ? 103.166 22.506 9.570 1.00 18.64 170 SER A CA 1
ATOM 1381 C C . SER A 1 170 ? 103.782 23.704 10.302 1.00 18.97 170 SER A C 1
ATOM 1382 O O . SER A 1 170 ? 103.495 24.856 9.955 1.00 19.23 170 SER A O 1
ATOM 1385 N N . LEU A 1 171 ? 104.626 23.436 11.301 1.00 19.27 171 LEU A N 1
ATOM 1386 C CA . LEU A 1 171 ? 105.359 24.506 11.986 1.00 19.48 171 LEU A CA 1
ATOM 1387 C C . LEU A 1 171 ? 106.234 25.262 10.990 1.00 19.57 171 LEU A C 1
ATOM 1388 O O . LEU A 1 171 ? 106.221 26.496 10.964 1.00 19.73 171 LEU A O 1
ATOM 1393 N N . TYR A 1 172 ? 106.976 24.516 10.166 1.00 19.29 172 TYR A N 1
ATOM 1394 C CA . TYR A 1 172 ? 107.759 25.105 9.078 1.00 19.36 172 TYR A CA 1
ATOM 1395 C C . TYR A 1 172 ? 106.882 25.815 8.044 1.00 19.57 172 TYR A C 1
ATOM 1396 O O . TYR A 1 172 ? 107.208 26.922 7.614 1.00 19.69 172 TYR A O 1
ATOM 1405 N N . LEU A 1 173 ? 105.788 25.167 7.638 1.00 19.82 173 LEU A N 1
ATOM 1406 C CA . LEU A 1 173 ? 104.907 25.708 6.598 1.00 20.28 173 LEU A CA 1
ATOM 1407 C C . LEU A 1 173 ? 104.288 27.036 7.017 1.00 20.97 173 LEU A C 1
ATOM 1408 O O . LEU A 1 173 ? 104.056 27.908 6.180 1.00 21.12 173 LEU A O 1
ATOM 1413 N N . LEU A 1 174 ? 104.033 27.173 8.316 1.00 21.80 174 LEU A N 1
ATOM 1414 C CA . LEU A 1 174 ? 103.529 28.416 8.899 1.00 22.73 174 LEU A CA 1
ATOM 1415 C C . LEU A 1 174 ? 104.530 29.560 8.732 1.00 23.39 174 LEU A C 1
ATOM 1416 O O . LEU A 1 174 ? 104.158 30.658 8.312 1.00 23.72 174 LEU A O 1
ATOM 1421 N N . GLN A 1 175 ? 105.794 29.290 9.054 1.00 24.03 175 GLN A N 1
ATOM 1422 C CA . GLN A 1 175 ? 106.858 30.291 8.957 1.00 24.78 175 GLN A CA 1
ATOM 1423 C C . GLN A 1 175 ? 107.177 30.615 7.503 1.00 25.22 175 GLN A C 1
ATOM 1424 O O . GLN A 1 175 ? 107.266 31.784 7.126 1.00 25.19 175 GLN A O 1
ATOM 1430 N N . PHE A 1 176 ? 107.335 29.564 6.699 1.00 25.74 176 PHE A N 1
ATOM 1431 C CA . PHE A 1 176 ? 107.679 29.671 5.282 1.00 26.36 176 PHE A CA 1
ATOM 1432 C C . PHE A 1 176 ? 106.658 30.495 4.498 1.00 27.27 176 PHE A C 1
ATOM 1433 O O . PHE A 1 176 ? 107.035 31.387 3.736 1.00 27.31 176 PHE A O 1
ATOM 1441 N N . SER A 1 177 ? 105.375 30.202 4.706 1.00 28.32 177 SER A N 1
ATOM 1442 C CA . SER A 1 177 ? 104.283 30.882 4.003 1.00 29.67 177 SER A CA 1
ATOM 1443 C C . SER A 1 177 ? 104.205 32.372 4.326 1.00 30.52 177 SER A C 1
ATOM 1444 O O . SER A 1 177 ? 103.807 33.170 3.477 1.00 30.64 177 SER A O 1
ATOM 1447 N N . ARG A 1 178 ? 104.578 32.734 5.550 1.00 31.72 178 ARG A N 1
ATOM 1448 C CA . ARG A 1 178 ? 104.573 34.132 5.980 1.00 32.97 178 ARG A CA 1
ATOM 1449 C C . ARG A 1 178 ? 105.795 34.906 5.480 1.00 33.84 178 ARG A C 1
ATOM 1450 O O . ARG A 1 178 ? 105.706 36.105 5.213 1.00 33.93 178 ARG A O 1
ATOM 1458 N N . VAL A 1 179 ? 106.927 34.216 5.350 1.00 34.97 179 VAL A N 1
ATOM 1459 C CA . VAL A 1 179 ? 108.175 34.840 4.897 1.00 36.10 179 VAL A CA 1
ATOM 1460 C C . VAL A 1 179 ? 108.165 35.120 3.390 1.00 36.93 179 VAL A C 1
ATOM 1461 O O . VAL A 1 179 ? 108.518 36.221 2.958 1.00 37.09 179 VAL A O 1
ATOM 1465 N N . ILE A 1 180 ? 107.749 34.133 2.598 1.00 38.01 180 ILE A N 1
ATOM 1466 C CA . ILE A 1 180 ? 107.717 34.274 1.136 1.00 39.03 180 ILE A CA 1
ATOM 1467 C C . ILE A 1 180 ? 106.604 35.216 0.658 1.00 39.81 180 ILE A C 1
ATOM 1468 O O . ILE A 1 180 ? 106.632 35.692 -0.480 1.00 39.83 180 ILE A O 1
ATOM 1473 N N . ASN A 1 181 ? 105.636 35.478 1.535 1.00 40.81 181 ASN A N 1
ATOM 1474 C CA . ASN A 1 181 ? 104.530 36.382 1.231 1.00 41.80 181 ASN A CA 1
ATOM 1475 C C . ASN A 1 181 ? 104.365 37.485 2.281 1.00 42.46 181 ASN A C 1
ATOM 1476 O O . ASN A 1 181 ? 103.723 37.269 3.313 1.00 42.62 181 ASN A O 1
ATOM 1481 N N . PRO A 1 182 ? 104.948 38.673 2.025 1.00 43.14 182 PRO A N 1
ATOM 1482 C CA . PRO A 1 182 ? 104.697 39.849 2.867 1.00 43.64 182 PRO A CA 1
ATOM 1483 C C . PRO A 1 182 ? 103.224 40.265 2.847 1.00 44.14 182 PRO A C 1
ATOM 1484 O O . PRO A 1 182 ? 102.777 41.004 3.727 1.00 44.30 182 PRO A O 1
ATOM 1488 N N . ASN A 1 183 ? 102.492 39.785 1.842 1.00 44.69 183 ASN A N 1
ATOM 1489 C CA . ASN A 1 183 ? 101.055 40.016 1.703 1.00 45.20 183 ASN A CA 1
ATOM 1490 C C . ASN A 1 183 ? 100.236 39.351 2.813 1.00 45.42 183 ASN A C 1
ATOM 1491 O O . ASN A 1 183 ? 99.205 39.880 3.234 1.00 45.56 183 ASN A O 1
ATOM 1496 N N . LEU A 1 184 ? 100.703 38.194 3.282 1.00 45.66 184 LEU A N 1
ATOM 1497 C CA . LEU A 1 184 ? 100.041 37.465 4.366 1.00 45.85 184 LEU A CA 1
ATOM 1498 C C . LEU A 1 184 ? 100.672 37.836 5.714 1.00 45.88 184 LEU A C 1
ATOM 1499 O O . LEU A 1 184 ? 101.197 36.978 6.432 1.00 45.97 184 LEU A O 1
ATOM 1504 N N . ARG A 1 185 ? 100.604 39.124 6.047 1.00 45.86 185 ARG A N 1
ATOM 1505 C CA . ARG A 1 185 ? 101.290 39.676 7.218 1.00 45.77 185 ARG A CA 1
ATOM 1506 C C . ARG A 1 185 ? 100.511 39.489 8.525 1.00 45.52 185 ARG A C 1
ATOM 1507 O O . ARG A 1 185 ? 100.980 38.799 9.435 1.00 45.64 185 ARG A O 1
ATOM 1515 N N . GLY A 1 186 ? 99.328 40.096 8.609 1.00 45.14 186 GLY A N 1
ATOM 1516 C CA . GLY A 1 186 ? 98.575 40.140 9.861 1.00 44.59 186 GLY A CA 1
ATOM 1517 C C . GLY A 1 186 ? 97.490 39.092 10.016 1.00 44.19 186 GLY A C 1
ATOM 1518 O O . GLY A 1 186 ? 96.466 39.348 10.652 1.00 44.20 186 GLY A O 1
ATOM 1519 N N . ARG A 1 187 ? 97.712 37.909 9.447 1.00 43.74 187 ARG A N 1
ATOM 1520 C CA . ARG A 1 187 ? 96.734 36.824 9.547 1.00 43.26 187 ARG A CA 1
ATOM 1521 C C . ARG A 1 187 ? 97.121 35.770 10.586 1.00 42.70 187 ARG A C 1
ATOM 1522 O O . ARG A 1 187 ? 98.303 35.581 10.888 1.00 42.59 187 ARG A O 1
ATOM 1530 N N . THR A 1 188 ? 96.108 35.097 11.128 1.00 41.99 188 THR A N 1
ATOM 1531 C CA . THR A 1 188 ? 96.291 34.101 12.186 1.00 41.28 188 THR A CA 1
ATOM 1532 C C . THR A 1 188 ? 96.861 32.788 11.652 1.00 40.73 188 THR A C 1
ATOM 1533 O O . THR A 1 188 ? 96.886 32.560 10.440 1.00 40.57 188 THR A O 1
ATOM 1537 N N . LYS A 1 189 ? 97.309 31.933 12.573 1.00 40.04 189 LYS A N 1
ATOM 1538 C CA . LYS A 1 189 ? 97.834 30.603 12.248 1.00 39.36 189 LYS A CA 1
ATOM 1539 C C . LYS A 1 189 ? 96.875 29.802 11.366 1.00 38.95 189 LYS A C 1
ATOM 1540 O O . LYS A 1 189 ? 97.295 29.196 10.378 1.00 38.82 189 LYS A O 1
ATOM 1546 N N . GLU A 1 190 ? 95.592 29.817 11.727 1.00 38.36 190 GLU A N 1
ATOM 1547 C CA . GLU A 1 190 ? 94.550 29.090 10.999 1.00 37.85 190 GLU A CA 1
ATOM 1548 C C . GLU A 1 190 ? 94.321 29.651 9.595 1.00 37.33 190 GLU A C 1
ATOM 1549 O O . GLU A 1 190 ? 94.048 28.898 8.659 1.00 37.35 190 GLU A O 1
ATOM 1555 N N . GLU A 1 191 ? 94.434 30.971 9.458 1.00 36.66 191 GLU A N 1
ATOM 1556 C CA . GLU A 1 191 ? 94.291 31.635 8.161 1.00 35.98 191 GLU A CA 1
ATOM 1557 C C . GLU A 1 191 ? 95.477 31.334 7.239 1.00 35.28 191 GLU A C 1
ATOM 1558 O O . GLU A 1 191 ? 95.304 31.174 6.029 1.00 35.20 191 GLU A O 1
ATOM 1564 N N . VAL A 1 192 ? 96.673 31.252 7.820 1.00 34.38 192 VAL A N 1
ATOM 1565 C CA . VAL A 1 192 ? 97.874 30.861 7.079 1.00 33.49 192 VAL A CA 1
ATOM 1566 C C . VAL A 1 192 ? 97.804 29.373 6.718 1.00 32.91 192 VAL A C 1
ATOM 1567 O O . VAL A 1 192 ? 98.163 28.980 5.605 1.00 32.71 192 VAL A O 1
ATOM 1571 N N . ALA A 1 193 ? 97.320 28.561 7.659 1.00 32.07 193 ALA A N 1
ATOM 1572 C CA . ALA A 1 193 ? 97.141 27.123 7.444 1.00 31.34 193 ALA A CA 1
ATOM 1573 C C . ALA A 1 193 ? 96.208 26.821 6.275 1.00 30.83 193 ALA A C 1
ATOM 1574 O O . ALA A 1 193 ? 96.413 25.849 5.549 1.00 30.78 193 ALA A O 1
ATOM 1576 N N . ALA A 1 194 ? 95.197 27.668 6.091 1.00 30.15 194 ALA A N 1
ATOM 1577 C CA . ALA A 1 194 ? 94.242 27.521 4.995 1.00 29.49 194 ALA A CA 1
ATOM 1578 C C . ALA A 1 194 ? 94.903 27.643 3.620 1.00 28.96 194 ALA A C 1
ATOM 1579 O O . ALA A 1 194 ? 94.348 27.183 2.621 1.00 29.11 194 ALA A O 1
ATOM 1581 N N . THR A 1 195 ? 96.087 28.255 3.579 1.00 28.21 195 THR A N 1
ATOM 1582 C CA . THR A 1 195 ? 96.818 28.455 2.324 1.00 27.52 195 THR A CA 1
ATOM 1583 C C . THR A 1 195 ? 97.771 27.306 1.979 1.00 26.85 195 THR A C 1
ATOM 1584 O O . THR A 1 195 ? 98.174 27.167 0.822 1.00 27.07 195 THR A O 1
ATOM 1588 N N . PHE A 1 196 ? 98.129 26.485 2.968 1.00 25.84 196 PHE A N 1
ATOM 1589 C CA . PHE A 1 196 ? 99.075 25.395 2.716 1.00 24.85 196 PHE A CA 1
ATOM 1590 C C . PHE A 1 196 ? 98.557 23.966 2.917 1.00 24.35 196 PHE A C 1
ATOM 1591 O O . PHE A 1 196 ? 99.185 23.022 2.440 1.00 24.16 196 PHE A O 1
ATOM 1599 N N . THR A 1 197 ? 97.424 23.805 3.598 1.00 23.69 197 THR A N 1
ATOM 1600 C CA . THR A 1 197 ? 96.919 22.463 3.934 1.00 23.20 197 THR A CA 1
ATOM 1601 C C . THR A 1 197 ? 96.403 21.660 2.733 1.00 22.63 197 THR A C 1
ATOM 1602 O O . THR A 1 197 ? 96.545 20.436 2.703 1.00 22.37 197 THR A O 1
ATOM 1606 N N . GLN A 1 198 ? 95.814 22.343 1.752 1.00 22.03 198 GLN A N 1
ATOM 1607 C CA . GLN A 1 198 ? 95.285 21.668 0.561 1.00 21.45 198 GLN A CA 1
ATOM 1608 C C . GLN A 1 198 ? 96.379 20.988 -0.290 1.00 20.76 198 GLN A C 1
ATOM 1609 O O . GLN A 1 198 ? 96.267 19.793 -0.572 1.00 20.72 198 GLN A O 1
ATOM 1615 N N . PRO A 1 199 ? 97.440 21.732 -0.683 1.00 20.18 199 PRO A N 1
ATOM 1616 C CA . PRO A 1 199 ? 98.538 21.056 -1.392 1.00 19.65 199 PRO A CA 1
ATOM 1617 C C . PRO A 1 199 ? 99.313 20.057 -0.523 1.00 19.02 199 PRO A C 1
ATOM 1618 O O . PRO A 1 199 ? 99.830 19.067 -1.051 1.00 19.02 199 PRO A O 1
ATOM 1622 N N . MET A 1 200 ? 99.383 20.310 0.785 1.00 18.34 200 MET A N 1
ATOM 1623 C CA . MET A 1 200 ? 100.021 19.383 1.728 1.00 17.60 200 MET A CA 1
ATOM 1624 C C . MET A 1 200 ? 99.306 18.032 1.710 1.00 17.37 200 MET A C 1
ATOM 1625 O O . MET A 1 200 ? 99.928 17.003 1.447 1.00 17.00 200 MET A O 1
ATOM 1630 N N . ASN A 1 201 ? 97.997 18.048 1.957 1.00 16.97 201 ASN A N 1
ATOM 1631 C CA . ASN A 1 201 ? 97.209 16.814 2.003 1.00 17.02 201 ASN A CA 1
ATOM 1632 C C . ASN A 1 201 ? 97.158 16.069 0.670 1.00 16.50 201 ASN A C 1
ATOM 1633 O O . ASN A 1 201 ? 97.146 14.838 0.650 1.00 16.18 201 ASN A O 1
ATOM 1638 N N . ALA A 1 202 ? 97.137 16.814 -0.434 1.00 16.02 202 ALA A N 1
ATOM 1639 C CA . ALA A 1 202 ? 97.175 16.221 -1.773 1.00 15.74 202 ALA A CA 1
ATOM 1640 C C . ALA A 1 202 ? 98.424 15.361 -1.976 1.00 15.61 202 ALA A C 1
ATOM 1641 O O . ALA A 1 202 ? 98.333 14.238 -2.472 1.00 15.85 202 ALA A O 1
ATOM 1643 N N . ALA A 1 203 ? 99.583 15.884 -1.576 1.00 15.16 203 ALA A N 1
ATOM 1644 C CA . ALA A 1 203 ? 100.834 15.141 -1.699 1.00 14.88 203 ALA A CA 1
ATOM 1645 C C . ALA A 1 203 ? 100.900 13.975 -0.712 1.00 14.67 203 ALA A C 1
ATOM 1646 O O . ALA A 1 203 ? 101.398 12.899 -1.051 1.00 14.68 203 ALA A O 1
ATOM 1648 N N . VAL A 1 204 ? 100.385 14.187 0.498 1.00 14.75 204 VAL A N 1
ATOM 1649 C CA . VAL A 1 204 ? 100.356 13.144 1.530 1.00 14.95 204 VAL A CA 1
ATOM 1650 C C . VAL A 1 204 ? 99.562 11.928 1.045 1.00 15.09 204 VAL A C 1
ATOM 1651 O O . VAL A 1 204 ? 99.944 10.787 1.303 1.00 14.79 204 VAL A O 1
ATOM 1655 N N . ASN A 1 205 ? 98.475 12.192 0.323 1.00 15.60 205 ASN A N 1
ATOM 1656 C CA . ASN A 1 205 ? 97.538 11.146 -0.099 1.00 16.10 205 ASN A CA 1
ATOM 1657 C C . ASN A 1 205 ? 97.642 10.718 -1.568 1.00 16.25 205 ASN A C 1
ATOM 1658 O O . ASN A 1 205 ? 96.835 9.912 -2.038 1.00 16.35 205 ASN A O 1
ATOM 1663 N N . SER A 1 206 ? 98.638 11.234 -2.285 1.00 16.28 206 SER A N 1
ATOM 1664 C CA . SER A 1 206 ? 98.774 10.942 -3.715 1.00 16.39 206 SER A CA 1
ATOM 1665 C C . SER A 1 206 ? 99.210 9.500 -3.976 1.00 16.45 206 SER A C 1
ATOM 1666 O O . SER A 1 206 ? 99.737 8.826 -3.088 1.00 16.40 206 SER A O 1
ATOM 1669 N N . ASN A 1 207 ? 98.996 9.040 -5.206 1.00 16.66 207 ASN A N 1
ATOM 1670 C CA . ASN A 1 207 ? 99.351 7.677 -5.589 1.00 17.01 207 ASN A CA 1
ATOM 1671 C C . ASN A 1 207 ? 100.811 7.530 -6.033 1.00 16.82 207 ASN A C 1
ATOM 1672 O O . ASN A 1 207 ? 101.185 6.506 -6.609 1.00 17.04 207 ASN A O 1
ATOM 1677 N N . PHE A 1 208 ? 101.628 8.549 -5.761 1.00 16.56 208 PHE A N 1
ATOM 1678 C CA . PHE A 1 208 ? 103.024 8.539 -6.190 1.00 16.15 208 PHE A CA 1
ATOM 1679 C C . PHE A 1 208 ? 104.001 8.226 -5.056 1.00 16.16 208 PHE A C 1
ATOM 1680 O O . PHE A 1 208 ? 104.110 8.988 -4.087 1.00 16.01 208 PHE A O 1
ATOM 1688 N N . ILE A 1 209 ? 104.730 7.121 -5.229 1.00 15.94 209 ILE A N 1
ATOM 1689 C CA . ILE A 1 209 ? 105.575 6.491 -4.200 1.00 16.08 209 ILE A CA 1
ATOM 1690 C C . ILE A 1 209 ? 104.695 5.750 -3.186 1.00 16.12 209 ILE A C 1
ATOM 1691 O O . ILE A 1 209 ? 103.876 6.362 -2.493 1.00 15.99 209 ILE A O 1
ATOM 1696 N N . SER A 1 210 ? 104.857 4.428 -3.129 1.00 16.24 210 SER A N 1
ATOM 1697 C CA . SER A 1 210 ? 104.058 3.565 -2.252 1.00 16.25 210 SER A CA 1
ATOM 1698 C C . SER A 1 210 ? 104.136 3.979 -0.782 1.00 16.37 210 SER A C 1
ATOM 1699 O O . SER A 1 210 ? 105.118 4.597 -0.355 1.00 16.11 210 SER A O 1
ATOM 1702 N N . HIS A 1 211 ? 103.099 3.639 -0.017 1.00 16.26 211 HIS A N 1
ATOM 1703 C CA . HIS A 1 211 ? 103.075 3.904 1.423 1.00 16.27 211 HIS A CA 1
ATOM 1704 C C . HIS A 1 211 ? 104.326 3.358 2.106 1.00 16.27 211 HIS A C 1
ATOM 1705 O O . HIS A 1 211 ? 104.917 4.017 2.959 1.00 15.76 211 HIS A O 1
ATOM 1712 N N . GLU A 1 212 ? 104.726 2.155 1.700 1.00 16.45 212 GLU A N 1
ATOM 1713 C CA . GLU A 1 212 ? 105.876 1.470 2.277 1.00 16.65 212 GLU A CA 1
ATOM 1714 C C . GLU A 1 212 ? 107.202 2.170 1.963 1.00 16.70 212 GLU A C 1
ATOM 1715 O O . GLU A 1 212 ? 108.051 2.305 2.847 1.00 17.00 212 GLU A O 1
ATOM 1721 N N . LYS A 1 213 ? 107.374 2.614 0.718 1.00 16.90 213 LYS A N 1
ATOM 1722 C CA . LYS A 1 213 ? 108.581 3.351 0.327 1.00 17.04 213 LYS A CA 1
ATOM 1723 C C . LYS A 1 213 ? 108.635 4.726 0.998 1.00 16.75 213 LYS A C 1
ATOM 1724 O O . LYS A 1 213 ? 109.715 5.196 1.366 1.00 16.44 213 LYS A O 1
ATOM 1730 N N . ARG A 1 214 ? 107.473 5.360 1.155 1.00 16.54 214 ARG A N 1
ATOM 1731 C CA . ARG A 1 214 ? 107.384 6.633 1.880 1.00 16.43 214 ARG A CA 1
ATOM 1732 C C . ARG A 1 214 ? 107.847 6.468 3.326 1.00 16.52 214 ARG A C 1
ATOM 1733 O O . ARG A 1 214 ? 108.679 7.243 3.806 1.00 16.37 214 ARG A O 1
ATOM 1741 N N . ARG A 1 215 ? 107.329 5.450 4.016 1.00 16.42 215 ARG A N 1
ATOM 1742 C CA . ARG A 1 215 ? 107.749 5.193 5.395 1.00 16.68 215 ARG A CA 1
ATOM 1743 C C . ARG A 1 215 ? 109.239 4.857 5.486 1.00 16.68 215 ARG A C 1
ATOM 1744 O O . ARG A 1 215 ? 109.896 5.220 6.469 1.00 16.77 215 ARG A O 1
ATOM 1752 N N . GLU A 1 216 ? 109.759 4.172 4.464 1.00 16.78 216 GLU A N 1
ATOM 1753 C CA A GLU A 1 216 ? 111.182 3.850 4.396 0.50 16.84 216 GLU A CA 1
ATOM 1754 C CA B GLU A 1 216 ? 111.182 3.844 4.375 0.50 16.78 216 GLU A CA 1
ATOM 1755 C C . GLU A 1 216 ? 112.037 5.115 4.350 1.00 16.71 216 GLU A C 1
ATOM 1756 O O . GLU A 1 216 ? 113.096 5.175 4.982 1.00 16.48 216 GLU A O 1
ATOM 1767 N N . PHE A 1 217 ? 111.573 6.122 3.612 1.00 16.30 217 PHE A N 1
ATOM 1768 C CA . PHE A 1 217 ? 112.267 7.409 3.559 1.00 16.08 217 PHE A CA 1
ATOM 1769 C C . PHE A 1 217 ? 112.213 8.096 4.919 1.00 15.92 217 PHE A C 1
ATOM 1770 O O . PHE A 1 217 ? 113.229 8.599 5.401 1.00 15.70 217 PHE A O 1
ATOM 1778 N N . LEU A 1 218 ? 111.032 8.098 5.539 1.00 15.77 218 LEU A N 1
ATOM 1779 C CA . LEU A 1 218 ? 110.854 8.687 6.873 1.00 15.91 218 LEU A CA 1
ATOM 1780 C C . LEU A 1 218 ? 111.794 8.059 7.899 1.00 16.07 218 LEU A C 1
ATOM 1781 O O . LEU A 1 218 ? 112.359 8.756 8.745 1.00 15.76 218 LEU A O 1
ATOM 1786 N N . LYS A 1 219 ? 111.956 6.739 7.810 1.00 16.36 219 LYS A N 1
ATOM 1787 C CA . LYS A 1 219 ? 112.865 6.002 8.679 1.00 16.99 219 LYS A CA 1
ATOM 1788 C C . LYS A 1 219 ? 114.319 6.368 8.382 1.00 16.85 219 LYS A C 1
ATOM 1789 O O . LYS A 1 219 ? 115.099 6.636 9.304 1.00 17.20 219 LYS A O 1
ATOM 1795 N N . ALA A 1 220 ? 114.672 6.385 7.097 1.00 16.85 220 ALA A N 1
ATOM 1796 C CA . ALA A 1 220 ? 116.018 6.754 6.658 1.00 16.83 220 ALA A CA 1
ATOM 1797 C C . ALA A 1 220 ? 116.378 8.181 7.063 1.00 16.84 220 ALA A C 1
ATOM 1798 O O . ALA A 1 220 ? 117.530 8.450 7.406 1.00 17.06 220 ALA A O 1
ATOM 1800 N N . PHE A 1 221 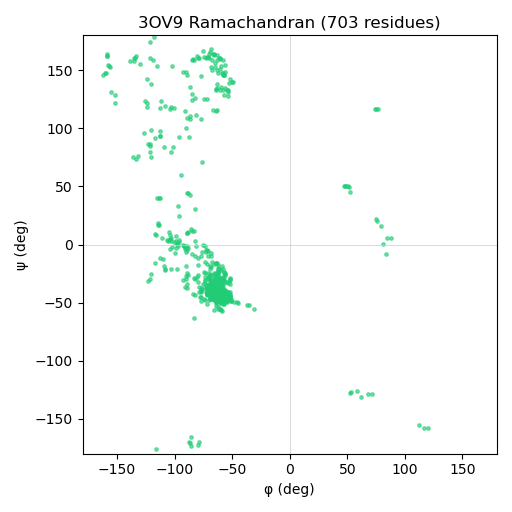? 115.392 9.079 7.030 1.00 16.80 221 PHE A N 1
ATOM 1801 C CA . PHE A 1 221 ? 115.595 10.482 7.420 1.00 16.69 221 PHE A CA 1
ATOM 1802 C C . PHE A 1 221 ? 115.678 10.663 8.938 1.00 16.99 221 PHE A C 1
ATOM 1803 O O . PHE A 1 221 ? 115.944 11.766 9.417 1.00 16.99 221 PHE A O 1
ATOM 1811 N N . GLY A 1 222 ? 115.434 9.589 9.689 1.00 17.10 222 GLY A N 1
ATOM 1812 C CA . GLY A 1 222 ? 115.463 9.632 11.151 1.00 17.12 222 GLY A CA 1
ATOM 1813 C C . GLY A 1 222 ? 114.254 10.295 11.787 1.00 17.31 222 GLY A C 1
ATOM 1814 O O . GLY A 1 222 ? 114.306 10.714 12.945 1.00 17.53 222 GLY A O 1
ATOM 1815 N N . LEU A 1 223 ? 113.160 10.380 11.033 1.00 17.37 223 LEU A N 1
ATOM 1816 C CA . LEU A 1 223 ? 111.941 11.042 11.492 1.00 17.65 223 LEU A CA 1
ATOM 1817 C C . LEU A 1 223 ? 111.005 10.099 12.245 1.00 18.09 223 LEU A C 1
ATOM 1818 O O . LEU A 1 223 ? 110.209 10.539 13.076 1.00 17.87 223 LEU A O 1
ATOM 1823 N N . VAL A 1 224 ? 111.094 8.808 11.932 1.00 18.85 224 VAL A N 1
ATOM 1824 C CA . VAL A 1 224 ? 110.351 7.772 12.654 1.00 19.89 224 VAL A CA 1
ATOM 1825 C C . VAL A 1 224 ? 111.263 6.584 12.949 1.00 20.70 224 VAL A C 1
ATOM 1826 O O . VAL A 1 224 ? 112.277 6.394 12.272 1.00 20.84 224 VAL A O 1
ATOM 1830 N N . ASP A 1 225 ? 110.905 5.791 13.957 1.00 22.03 225 ASP A N 1
ATOM 1831 C CA . ASP A 1 225 ? 111.632 4.550 14.237 1.00 23.09 225 ASP A CA 1
ATOM 1832 C C . ASP A 1 225 ? 111.083 3.384 13.404 1.00 23.68 225 ASP A C 1
ATOM 1833 O O . ASP A 1 225 ? 110.261 3.593 12.505 1.00 23.76 225 ASP A O 1
ATOM 1838 N N . SER A 1 226 ? 111.536 2.166 13.709 1.00 24.38 226 SER A N 1
ATOM 1839 C CA . SER A 1 226 ? 111.131 0.960 12.975 1.00 24.95 226 SER A CA 1
ATOM 1840 C C . SER A 1 226 ? 109.627 0.666 13.038 1.00 25.09 226 SER A C 1
ATOM 1841 O O . SER A 1 226 ? 109.089 -0.020 12.164 1.00 25.35 226 SER A O 1
ATOM 1844 N N . ASN A 1 227 ? 108.963 1.189 14.068 1.00 25.20 227 ASN A N 1
ATOM 1845 C CA . ASN A 1 227 ? 107.522 1.009 14.254 1.00 25.26 227 ASN A CA 1
ATOM 1846 C C . ASN A 1 227 ? 106.689 2.204 13.783 1.00 24.89 227 ASN A C 1
ATOM 1847 O O . ASN A 1 227 ? 105.464 2.213 13.927 1.00 25.05 227 ASN A O 1
ATOM 1852 N N . GLY A 1 228 ? 107.359 3.210 13.226 1.00 24.39 228 GLY A N 1
ATOM 1853 C CA . GLY A 1 228 ? 106.687 4.404 12.720 1.00 23.58 228 GLY A CA 1
ATOM 1854 C C . GLY A 1 228 ? 106.481 5.494 13.757 1.00 23.02 228 GLY A C 1
ATOM 1855 O O . GLY A 1 228 ? 105.838 6.507 13.476 1.00 22.86 228 GLY A O 1
ATOM 1856 N N . LYS A 1 229 ? 107.024 5.285 14.955 1.00 22.45 229 LYS A N 1
ATOM 1857 C CA . LYS A 1 229 ? 106.925 6.256 16.039 1.00 21.84 229 LYS A CA 1
ATOM 1858 C C . LYS A 1 229 ? 107.862 7.433 15.771 1.00 21.04 229 LYS A C 1
ATOM 1859 O O . LYS A 1 229 ? 109.061 7.233 15.573 1.00 20.94 229 LYS A O 1
ATOM 1865 N N . PRO A 1 230 ? 107.316 8.663 15.766 1.00 20.37 230 PRO A N 1
ATOM 1866 C CA . PRO A 1 230 ? 108.105 9.863 15.483 1.00 19.80 230 PRO A CA 1
ATOM 1867 C C . PRO A 1 230 ? 109.234 10.080 16.483 1.00 19.31 230 PRO A C 1
ATOM 1868 O O . PRO A 1 230 ? 109.125 9.679 17.647 1.00 19.45 230 PRO A O 1
ATOM 1872 N N . SER A 1 231 ? 110.303 10.720 16.015 1.00 18.64 231 SER A N 1
ATOM 1873 C CA . SER A 1 231 ? 111.459 11.048 16.841 1.00 17.96 231 SER A CA 1
ATOM 1874 C C . SER A 1 231 ? 111.121 12.127 17.868 1.00 17.49 231 SER A C 1
ATOM 1875 O O . SER A 1 231 ? 110.093 12.800 17.761 1.00 17.11 231 SER A O 1
ATOM 1878 N N . ALA A 1 232 ? 112.005 12.292 18.850 1.00 17.14 232 ALA A N 1
ATOM 1879 C CA . ALA A 1 232 ? 111.860 13.326 19.872 1.00 16.94 232 ALA A CA 1
ATOM 1880 C C . ALA A 1 232 ? 111.731 14.726 19.266 1.00 16.65 232 ALA A C 1
ATOM 1881 O O . ALA A 1 232 ? 110.889 15.513 19.697 1.00 16.62 232 ALA A O 1
ATOM 1883 N N . ALA A 1 233 ? 112.555 15.014 18.259 1.00 16.68 233 ALA A N 1
ATOM 1884 C CA . ALA A 1 233 ? 112.539 16.304 17.562 1.00 16.55 233 ALA A CA 1
ATOM 1885 C C . ALA A 1 233 ? 111.216 16.573 16.848 1.00 16.54 233 ALA A C 1
ATOM 1886 O O . ALA A 1 233 ? 110.743 17.709 16.823 1.00 16.29 233 ALA A O 1
ATOM 1888 N N . VAL A 1 234 ? 110.629 15.527 16.266 1.00 16.31 234 VAL A N 1
ATOM 1889 C CA . VAL A 1 234 ? 109.323 15.640 15.617 1.00 16.50 234 VAL A CA 1
ATOM 1890 C C . VAL A 1 234 ? 108.232 15.940 16.650 1.00 16.70 234 VAL A C 1
ATOM 1891 O O . VAL A 1 234 ? 107.407 16.829 16.440 1.00 16.46 234 VAL A O 1
ATOM 1895 N N . MET A 1 235 ? 108.251 15.216 17.771 1.00 17.21 235 MET A N 1
ATOM 1896 C CA . MET A 1 235 ? 107.276 15.425 18.845 1.00 17.85 235 MET A CA 1
ATOM 1897 C C . MET A 1 235 ? 107.365 16.842 19.408 1.00 17.90 235 MET A C 1
ATOM 1898 O O . MET A 1 235 ? 106.340 17.487 19.643 1.00 18.21 235 MET A O 1
ATOM 1903 N N . ALA A 1 236 ? 108.593 17.320 19.602 1.00 18.13 236 ALA A N 1
ATOM 1904 C CA . ALA A 1 236 ? 108.836 18.688 20.061 1.00 18.32 236 ALA A CA 1
ATOM 1905 C C . ALA A 1 236 ? 108.242 19.725 19.105 1.00 18.52 236 ALA A C 1
ATOM 1906 O O . ALA A 1 236 ? 107.606 20.689 19.540 1.00 18.56 236 ALA A O 1
ATOM 1908 N N . ALA A 1 237 ? 108.440 19.512 17.805 1.00 18.73 237 ALA A N 1
ATOM 1909 C CA . ALA A 1 237 ? 107.925 20.427 16.786 1.00 19.10 237 ALA A CA 1
ATOM 1910 C C . ALA A 1 237 ? 106.402 20.387 16.672 1.00 19.38 237 ALA A C 1
ATOM 1911 O O . ALA A 1 237 ? 105.773 21.413 16.410 1.00 19.38 237 ALA A O 1
ATOM 1913 N N . ALA A 1 238 ? 105.816 19.206 16.874 1.00 19.71 238 ALA A N 1
ATOM 1914 C CA . ALA A 1 238 ? 104.360 19.053 16.872 1.00 20.35 238 ALA A CA 1
ATOM 1915 C C . ALA A 1 238 ? 103.729 19.849 18.012 1.00 20.80 238 ALA A C 1
ATOM 1916 O O . ALA A 1 238 ? 102.720 20.533 17.816 1.00 20.92 238 ALA A O 1
ATOM 1918 N N . GLN A 1 239 ? 104.339 19.761 19.194 1.00 21.60 239 GLN A N 1
ATOM 1919 C CA . GLN A 1 239 ? 103.905 20.518 20.365 1.00 22.43 239 GLN A CA 1
ATOM 1920 C C . GLN A 1 239 ? 104.075 22.022 20.136 1.00 22.83 239 GLN A C 1
ATOM 1921 O O . GLN A 1 239 ? 103.205 22.812 20.507 1.00 22.97 239 GLN A O 1
ATOM 1927 N N . ALA A 1 240 ? 105.186 22.404 19.510 1.00 23.33 240 ALA A N 1
ATOM 1928 C CA . ALA A 1 240 ? 105.441 23.804 19.166 1.00 23.88 240 ALA A CA 1
ATOM 1929 C C . ALA A 1 240 ? 104.376 24.377 18.225 1.00 24.37 240 ALA A C 1
ATOM 1930 O O . ALA A 1 240 ? 103.984 25.536 18.366 1.00 24.43 240 ALA A O 1
ATOM 1932 N N . TYR A 1 241 ? 103.900 23.564 17.281 1.00 24.87 241 TYR A N 1
ATOM 1933 C CA . TYR A 1 241 ? 102.839 23.989 16.361 1.00 25.55 241 TYR A CA 1
ATOM 1934 C C . TYR A 1 241 ? 101.501 24.211 17.070 1.00 26.11 241 TYR A C 1
ATOM 1935 O O . TYR A 1 241 ? 100.759 25.135 16.725 1.00 26.26 241 TYR A O 1
ATOM 1944 N N . LYS A 1 242 ? 101.202 23.360 18.052 1.00 26.81 242 LYS A N 1
ATOM 1945 C CA . LYS A 1 242 ? 99.983 23.476 18.858 1.00 27.69 242 LYS A CA 1
ATOM 1946 C C . LYS A 1 242 ? 99.873 24.836 19.541 1.00 27.99 242 LYS A C 1
ATOM 1947 O O . LYS A 1 242 ? 98.803 25.446 19.551 1.00 28.09 242 LYS A O 1
ATOM 1953 N N . THR A 1 243 ? 100.988 25.303 20.099 1.00 28.42 243 THR A N 1
ATOM 1954 C CA . THR A 1 243 ? 101.014 26.541 20.879 1.00 28.92 243 THR A CA 1
ATOM 1955 C C . THR A 1 243 ? 101.465 27.755 20.056 1.00 29.12 243 THR A C 1
ATOM 1956 O O . THR A 1 243 ? 101.504 28.878 20.566 1.00 29.21 243 THR A O 1
ATOM 1960 N N . ALA A 1 244 ? 101.788 27.523 18.784 1.00 29.29 244 ALA A N 1
ATOM 1961 C CA . ALA A 1 244 ? 102.229 28.585 17.877 1.00 29.62 244 ALA A CA 1
ATOM 1962 C C . ALA A 1 244 ? 101.104 29.564 17.551 1.00 29.85 244 ALA A C 1
ATOM 1963 O O . ALA A 1 244 ? 99.926 29.202 17.579 1.00 29.92 244 ALA A O 1
ATOM 1965 N N . ALA A 1 245 ? 101.480 30.804 17.246 1.00 30.23 245 ALA A N 1
ATOM 1966 C CA . ALA A 1 245 ? 100.524 31.849 16.885 1.00 30.54 245 ALA A CA 1
ATOM 1967 C C . ALA A 1 245 ? 100.801 32.401 15.488 1.00 30.68 245 ALA A C 1
ATOM 1968 O O . ALA A 1 245 ? 101.893 32.235 14.944 1.00 30.87 245 ALA A O 1
ATOM 1971 N N . ASP B 1 2 ? 37.782 61.299 -18.502 1.00 32.97 2 ASP B N 1
ATOM 1972 C CA . ASP B 1 2 ? 38.668 60.310 -17.816 1.00 32.90 2 ASP B CA 1
ATOM 1973 C C . ASP B 1 2 ? 39.180 60.828 -16.467 1.00 32.43 2 ASP B C 1
ATOM 1974 O O . ASP B 1 2 ? 40.202 61.517 -16.389 1.00 32.52 2 ASP B O 1
ATOM 1979 N N . ASN B 1 3 ? 38.446 60.492 -15.410 1.00 31.83 3 ASN B N 1
ATOM 1980 C CA . ASN B 1 3 ? 38.783 60.910 -14.055 1.00 31.12 3 ASN B CA 1
ATOM 1981 C C . ASN B 1 3 ? 39.699 59.881 -13.386 1.00 30.48 3 ASN B C 1
ATOM 1982 O O . ASN B 1 3 ? 39.233 58.850 -12.897 1.00 30.30 3 ASN B O 1
ATOM 1987 N N . TYR B 1 4 ? 40.998 60.176 -13.371 1.00 29.55 4 TYR B N 1
ATOM 1988 C CA . TYR B 1 4 ? 42.005 59.259 -12.819 1.00 28.79 4 TYR B CA 1
ATOM 1989 C C . TYR B 1 4 ? 41.867 59.056 -11.312 1.00 28.19 4 TYR B C 1
ATOM 1990 O O . TYR B 1 4 ? 42.175 57.978 -10.797 1.00 27.91 4 TYR B O 1
ATOM 1999 N N . GLN B 1 5 ? 41.407 60.093 -10.615 1.00 27.37 5 GLN B N 1
ATOM 2000 C CA . GLN B 1 5 ? 41.140 60.003 -9.183 1.00 26.68 5 GLN B CA 1
ATOM 2001 C C . GLN B 1 5 ? 39.968 59.068 -8.901 1.00 26.47 5 GLN B C 1
ATOM 2002 O O . GLN B 1 5 ? 40.008 58.291 -7.945 1.00 26.16 5 GLN B O 1
ATOM 2008 N N . GLU B 1 6 ? 38.935 59.140 -9.742 1.00 26.00 6 GLU B N 1
ATOM 2009 C CA . GLU B 1 6 ? 37.772 58.262 -9.622 1.00 25.90 6 GLU B CA 1
ATOM 2010 C C . GLU B 1 6 ? 38.127 56.816 -9.963 1.00 25.28 6 GLU B C 1
ATOM 2011 O O . GLU B 1 6 ? 37.666 55.88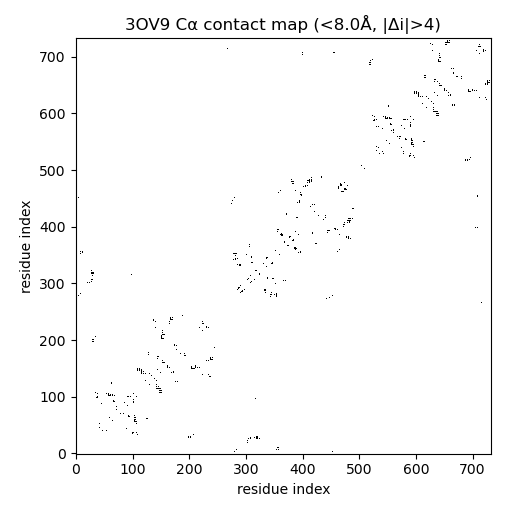9 -9.296 1.00 25.13 6 GLU B O 1
ATOM 2017 N N . LEU B 1 7 ? 38.947 56.632 -10.998 1.00 24.72 7 LEU B N 1
ATOM 2018 C CA . LEU B 1 7 ? 39.425 55.302 -11.381 1.00 24.18 7 LEU B CA 1
ATOM 2019 C C . LEU B 1 7 ? 40.207 54.665 -10.238 1.00 23.91 7 LEU B C 1
ATOM 2020 O O . LEU B 1 7 ? 40.075 53.470 -9.971 1.00 23.58 7 LEU B O 1
ATOM 2025 N N . ARG B 1 8 ? 41.005 55.486 -9.560 1.00 23.53 8 ARG B N 1
ATOM 2026 C CA . ARG B 1 8 ? 41.786 55.062 -8.405 1.00 23.53 8 ARG B CA 1
ATOM 2027 C C . ARG B 1 8 ? 40.960 54.607 -7.212 1.00 23.02 8 ARG B C 1
ATOM 2028 O O . ARG B 1 8 ? 41.279 53.595 -6.584 1.00 22.81 8 ARG B O 1
ATOM 2036 N N . VAL B 1 9 ? 39.918 55.367 -6.881 1.00 22.58 9 VAL B N 1
ATOM 2037 C CA . VAL B 1 9 ? 39.084 55.031 -5.728 1.00 22.42 9 VAL B CA 1
ATOM 2038 C C . VAL B 1 9 ? 38.195 53.827 -6.029 1.00 22.07 9 VAL B C 1
ATOM 2039 O O . VAL B 1 9 ? 37.931 53.018 -5.142 1.00 21.99 9 VAL B O 1
ATOM 2043 N N . GLN B 1 10 ? 37.761 53.705 -7.284 1.00 21.75 10 GLN B N 1
ATOM 2044 C CA . GLN B 1 10 ? 37.013 52.530 -7.737 1.00 21.74 10 GLN B CA 1
ATOM 2045 C C . GLN B 1 10 ? 37.887 51.278 -7.695 1.00 20.99 10 GLN B C 1
ATOM 2046 O O . GLN B 1 10 ? 37.408 50.198 -7.345 1.00 20.96 10 GLN B O 1
ATOM 2052 N N . PHE B 1 11 ? 39.162 51.437 -8.051 1.00 20.26 11 PHE B N 1
ATOM 2053 C CA . PHE B 1 11 ? 40.143 50.348 -7.968 1.00 19.55 11 PHE B CA 1
ATOM 2054 C C . PHE B 1 11 ? 40.315 49.880 -6.521 1.00 19.44 11 PHE B C 1
ATOM 2055 O O . PHE B 1 11 ? 40.410 48.682 -6.262 1.00 19.13 11 PHE B O 1
ATOM 2063 N N . ALA B 1 12 ? 40.336 50.829 -5.586 1.00 19.34 12 ALA B N 1
ATOM 2064 C CA . ALA B 1 12 ? 40.454 50.523 -4.158 1.00 19.52 12 ALA B CA 1
ATOM 2065 C C . ALA B 1 12 ? 39.219 49.800 -3.612 1.00 19.83 12 ALA B C 1
ATOM 2066 O O . ALA B 1 12 ? 39.306 49.057 -2.632 1.00 19.78 12 ALA B O 1
ATOM 2068 N N . ALA B 1 13 ? 38.078 50.028 -4.261 1.00 20.14 13 ALA B N 1
ATOM 2069 C CA . ALA B 1 13 ? 36.809 49.418 -3.866 1.00 20.75 13 ALA B CA 1
ATOM 2070 C C . ALA B 1 13 ? 36.690 47.974 -4.350 1.00 21.24 13 ALA B C 1
ATOM 2071 O O . ALA B 1 13 ? 35.777 47.250 -3.940 1.00 21.45 13 ALA B O 1
ATOM 2073 N N . GLN B 1 14 ? 37.607 47.569 -5.227 1.00 21.84 14 GLN B N 1
ATOM 2074 C CA . GLN B 1 14 ? 37.690 46.188 -5.700 1.00 22.58 14 GLN B CA 1
ATOM 2075 C C . GLN B 1 14 ? 37.997 45.248 -4.539 1.00 22.57 14 GLN B C 1
ATOM 2076 O O . GLN B 1 14 ? 38.685 45.625 -3.586 1.00 22.44 14 GLN B O 1
ATOM 2082 N N . ALA B 1 15 ? 37.476 44.028 -4.630 1.00 22.77 15 ALA B N 1
ATOM 2083 C CA . ALA B 1 15 ? 37.687 43.004 -3.612 1.00 22.90 15 ALA B CA 1
ATOM 2084 C C . ALA B 1 15 ? 39.169 42.708 -3.382 1.00 22.88 15 ALA B C 1
ATOM 2085 O O . ALA B 1 15 ? 39.981 42.777 -4.308 1.00 23.20 15 ALA B O 1
ATOM 2087 N N . VAL B 1 16 ? 39.507 42.406 -2.134 1.00 22.90 16 VAL B N 1
ATOM 2088 C CA . VAL B 1 16 ? 40.830 41.909 -1.782 1.00 22.76 16 VAL B CA 1
ATOM 2089 C C . VAL B 1 16 ? 40.677 40.397 -1.597 1.00 22.59 16 VAL B C 1
ATOM 2090 O O . VAL B 1 16 ? 40.463 39.911 -0.482 1.00 22.88 16 VAL B O 1
ATOM 2094 N N . ASP B 1 17 ? 40.748 39.676 -2.714 1.00 22.27 17 ASP B N 1
ATOM 2095 C CA . ASP B 1 17 ? 40.540 38.229 -2.756 1.00 21.91 17 ASP B CA 1
ATOM 2096 C C . ASP B 1 17 ? 41.780 37.507 -2.234 1.00 21.49 17 ASP B C 1
ATOM 2097 O O . ASP B 1 17 ? 42.816 37.476 -2.901 1.00 21.44 17 ASP B O 1
ATOM 2102 N N . ARG B 1 18 ? 41.661 36.928 -1.041 1.00 20.84 18 ARG B N 1
ATOM 2103 C CA . ARG B 1 18 ? 42.788 36.275 -0.372 1.00 20.37 18 ARG B CA 1
ATOM 2104 C C . ARG B 1 18 ? 43.309 35.057 -1.142 1.00 19.82 18 ARG B C 1
ATOM 2105 O O . ARG B 1 18 ? 44.522 34.889 -1.289 1.00 19.59 18 ARG B O 1
ATOM 2113 N N . ASN B 1 19 ? 42.391 34.219 -1.624 1.00 19.19 19 ASN B N 1
ATOM 2114 C CA . ASN B 1 19 ? 42.743 33.062 -2.451 1.00 18.85 19 ASN B CA 1
ATOM 2115 C C . ASN B 1 19 ? 43.517 33.466 -3.704 1.00 18.56 19 ASN B C 1
ATOM 2116 O O . ASN B 1 19 ? 44.585 32.917 -3.985 1.00 18.67 19 ASN B O 1
ATOM 2121 N N . GLU B 1 20 ? 42.971 34.436 -4.438 1.00 18.05 20 GLU B N 1
ATOM 2122 C CA . GLU B 1 20 ? 43.577 34.946 -5.669 1.00 17.69 20 GLU B CA 1
ATOM 2123 C C . GLU B 1 20 ? 44.966 35.542 -5.421 1.00 17.16 20 GLU B C 1
ATOM 2124 O O . GLU B 1 20 ? 45.921 35.216 -6.129 1.00 16.91 20 GLU B O 1
ATOM 2130 N N . ILE B 1 21 ? 45.070 36.399 -4.408 1.00 16.73 21 ILE B N 1
ATOM 2131 C CA . ILE B 1 21 ? 46.327 37.072 -4.076 1.00 16.55 21 ILE B CA 1
ATOM 2132 C C . ILE B 1 21 ? 47.408 36.073 -3.644 1.00 16.43 21 ILE B C 1
ATOM 2133 O O . ILE B 1 21 ? 48.550 36.158 -4.097 1.00 16.06 21 ILE B O 1
ATOM 2138 N N . GLU B 1 22 ? 47.036 35.112 -2.798 1.00 16.34 22 GLU B N 1
ATOM 2139 C CA . GLU B 1 22 ? 47.995 34.115 -2.311 1.00 16.35 22 GLU B CA 1
ATOM 2140 C C . GLU B 1 22 ? 48.491 33.187 -3.423 1.00 16.12 22 GLU B C 1
ATOM 2141 O O . GLU B 1 22 ? 49.654 32.776 -3.414 1.00 15.92 22 GLU B O 1
ATOM 2147 N N . GLN B 1 23 ? 47.618 32.883 -4.383 1.00 16.07 23 GLN B N 1
ATOM 2148 C CA . GLN B 1 23 ? 48.009 32.119 -5.569 1.00 16.10 23 GLN B CA 1
ATOM 2149 C C . GLN B 1 23 ? 49.064 32.877 -6.381 1.00 15.84 23 GLN B C 1
ATOM 2150 O O . GLN B 1 23 ? 50.040 32.285 -6.844 1.00 15.47 23 GLN B O 1
ATOM 2156 N N . TRP B 1 24 ? 48.877 34.188 -6.532 1.00 15.45 24 TRP B N 1
ATOM 2157 C CA . TRP B 1 24 ? 49.868 35.015 -7.217 1.00 15.33 24 TRP B CA 1
ATOM 2158 C C . TRP B 1 24 ? 51.205 35.022 -6.482 1.00 15.03 24 TRP B C 1
ATOM 2159 O O . TRP B 1 24 ? 52.259 34.935 -7.113 1.00 14.97 24 TRP B O 1
ATOM 2170 N N . VAL B 1 25 ? 51.154 35.116 -5.153 1.00 15.10 25 VAL B N 1
ATOM 2171 C CA . VAL B 1 25 ? 52.362 35.084 -4.324 1.00 14.87 25 VAL B CA 1
ATOM 2172 C C . VAL B 1 25 ? 53.174 33.821 -4.623 1.00 14.98 25 VAL B C 1
ATOM 2173 O O . VAL B 1 25 ? 54.380 33.895 -4.854 1.00 14.77 25 VAL B O 1
ATOM 2177 N N . ARG B 1 26 ? 52.500 32.675 -4.630 1.00 15.38 26 ARG B N 1
ATOM 2178 C CA . ARG B 1 26 ? 53.152 31.400 -4.930 1.00 15.68 26 ARG B CA 1
ATOM 2179 C C . ARG B 1 26 ? 53.692 31.340 -6.359 1.00 15.86 26 ARG B C 1
ATOM 2180 O O . ARG B 1 26 ? 54.802 30.850 -6.579 1.00 16.16 26 ARG B O 1
ATOM 2188 N N . GLU B 1 27 ? 52.915 31.853 -7.316 1.00 16.00 27 GLU B N 1
ATOM 2189 C CA A GLU B 1 27 ? 53.306 31.873 -8.732 0.50 15.98 27 GLU B CA 1
ATOM 2190 C CA B GLU B 1 27 ? 53.332 31.838 -8.713 0.50 15.98 27 GLU B CA 1
ATOM 2191 C C . GLU B 1 27 ? 54.575 32.690 -8.960 1.00 15.86 27 GLU B C 1
ATOM 2192 O O . GLU B 1 27 ? 55.423 32.328 -9.781 1.00 15.79 27 GLU B O 1
ATOM 2203 N N . PHE B 1 28 ? 54.690 33.798 -8.229 1.00 15.63 28 PHE B N 1
ATOM 2204 C CA . PHE B 1 28 ? 55.804 34.733 -8.377 1.00 15.41 28 PHE B CA 1
ATOM 2205 C C . PHE B 1 28 ? 56.935 34.509 -7.374 1.00 15.38 28 PHE B C 1
ATOM 2206 O O . PHE B 1 28 ? 57.898 35.274 -7.349 1.00 15.67 28 PHE B O 1
ATOM 2214 N N . ALA B 1 29 ? 56.818 33.464 -6.555 1.00 15.29 29 ALA B N 1
ATOM 2215 C CA . ALA B 1 29 ? 57.765 33.216 -5.469 1.00 15.16 29 ALA B CA 1
ATOM 2216 C C . ALA B 1 29 ? 59.176 32.917 -5.975 1.00 15.18 29 ALA B C 1
ATOM 2217 O O . ALA B 1 29 ? 59.349 32.425 -7.089 1.00 15.26 29 ALA B O 1
ATOM 2219 N N . TYR B 1 30 ? 60.171 33.225 -5.145 1.00 15.21 30 TYR B N 1
ATOM 2220 C CA . TYR B 1 30 ? 61.560 32.852 -5.407 1.00 15.28 30 TYR B CA 1
ATOM 2221 C C . TYR B 1 30 ? 61.657 31.346 -5.663 1.00 15.28 30 TYR B C 1
ATOM 2222 O O . TYR B 1 30 ? 61.142 30.547 -4.879 1.00 15.38 30 TYR B O 1
ATOM 2231 N N . GLN B 1 31 ? 62.290 30.976 -6.777 1.00 15.21 31 GLN B N 1
ATOM 2232 C CA . GLN B 1 31 ? 62.623 29.578 -7.072 1.00 15.24 31 GLN B CA 1
ATOM 2233 C C . GLN B 1 31 ? 64.115 29.482 -7.367 1.00 15.53 31 GLN B C 1
ATOM 2234 O O . GLN B 1 31 ? 64.617 30.155 -8.264 1.00 15.53 31 GLN B O 1
ATOM 2240 N N . GLY B 1 32 ? 64.814 28.636 -6.612 1.00 15.40 32 GLY B N 1
ATOM 2241 C CA . GLY B 1 32 ? 66.261 28.466 -6.775 1.00 15.29 32 GLY B CA 1
ATOM 2242 C C . GLY B 1 32 ? 66.638 27.632 -7.987 1.00 15.10 32 GLY B C 1
ATOM 2243 O O . GLY B 1 32 ? 67.623 27.921 -8.669 1.00 15.39 32 GLY B O 1
ATOM 2244 N N . PHE B 1 33 ? 65.851 26.592 -8.250 1.00 14.78 33 PHE B N 1
ATOM 2245 C CA . PHE B 1 33 ? 66.102 25.674 -9.357 1.00 14.58 33 PHE B CA 1
ATOM 2246 C C . PHE B 1 33 ? 64.808 24.943 -9.715 1.00 14.35 33 PHE B C 1
ATOM 2247 O O . PHE B 1 33 ? 63.862 24.924 -8.926 1.00 14.15 33 PHE B O 1
ATOM 2255 N N . ASP B 1 34 ? 64.786 24.330 -10.895 1.00 14.19 34 ASP B N 1
ATOM 2256 C CA . ASP B 1 34 ? 63.603 23.652 -11.413 1.00 14.16 34 ASP B CA 1
ATOM 2257 C C . ASP B 1 34 ? 63.879 22.149 -11.471 1.00 13.87 34 ASP B C 1
ATOM 2258 O O . ASP B 1 34 ? 64.414 21.647 -12.463 1.00 13.66 34 ASP B O 1
ATOM 2263 N N . ALA B 1 35 ? 63.504 21.442 -10.405 1.00 13.77 35 ALA B N 1
ATOM 2264 C CA . ALA B 1 35 ? 63.857 20.026 -10.237 1.00 13.97 35 ALA B CA 1
ATOM 2265 C C . ALA B 1 35 ? 63.395 19.127 -11.385 1.00 14.25 35 ALA B C 1
ATOM 2266 O O . ALA B 1 35 ? 64.152 18.276 -11.854 1.00 13.99 35 ALA B O 1
ATOM 2268 N N . ARG B 1 36 ? 62.156 19.320 -11.833 1.00 14.39 36 ARG B N 1
ATOM 2269 C CA . ARG B 1 36 ? 61.619 18.556 -12.957 1.00 14.77 36 ARG B CA 1
ATOM 2270 C C . ARG B 1 36 ? 62.429 18.753 -14.236 1.00 14.85 36 ARG B C 1
ATOM 2271 O O . ARG B 1 36 ? 62.681 17.794 -14.968 1.00 15.14 36 ARG B O 1
ATOM 2279 N N . ARG B 1 37 ? 62.839 19.992 -14.493 1.00 14.68 37 ARG B N 1
ATOM 2280 C CA . ARG B 1 37 ? 63.619 20.300 -15.684 1.00 14.75 37 ARG B CA 1
ATOM 2281 C C . ARG B 1 37 ? 65.016 19.691 -15.585 1.00 14.37 37 ARG B C 1
ATOM 2282 O O . ARG B 1 37 ? 65.515 19.131 -16.562 1.00 14.53 37 ARG B O 1
ATOM 2290 N N . VAL B 1 38 ? 65.619 19.777 -14.398 1.00 13.84 38 VAL B N 1
ATOM 2291 C CA . VAL B 1 38 ? 66.945 19.199 -14.149 1.00 13.57 38 VAL B CA 1
ATOM 2292 C C . VAL B 1 38 ? 66.977 17.709 -14.506 1.00 13.93 38 VAL B C 1
ATOM 2293 O O . VAL B 1 38 ? 67.868 17.264 -15.236 1.00 13.84 38 VAL B O 1
ATOM 2297 N N . ILE B 1 39 ? 65.993 16.957 -14.014 1.00 13.99 39 ILE B N 1
ATOM 2298 C CA A ILE B 1 39 ? 65.912 15.514 -14.267 0.70 14.51 39 ILE B CA 1
ATOM 2299 C CA B ILE B 1 39 ? 65.926 15.517 -14.265 0.30 14.28 39 ILE B CA 1
ATOM 2300 C C . ILE B 1 39 ? 65.660 15.236 -15.747 1.00 14.54 39 ILE B C 1
ATOM 2301 O O . ILE B 1 39 ? 66.260 14.332 -16.328 1.00 14.61 39 ILE B O 1
ATOM 2310 N N . GLU B 1 40 ? 64.771 16.021 -16.355 1.00 14.93 40 GLU B N 1
ATOM 2311 C CA . GLU B 1 40 ? 64.491 15.886 -17.787 1.00 15.42 40 GLU B CA 1
ATOM 2312 C C . GLU B 1 40 ? 65.769 16.052 -18.612 1.00 15.39 40 GLU B C 1
ATOM 2313 O O . GLU B 1 40 ? 66.034 15.259 -19.518 1.00 15.51 40 GLU B O 1
ATOM 2319 N N . LEU B 1 41 ? 66.555 17.077 -18.284 1.00 15.34 41 LEU B N 1
ATOM 2320 C CA . LEU B 1 41 ? 67.812 17.346 -18.976 1.00 15.35 41 LEU B CA 1
ATOM 2321 C C . LEU B 1 41 ? 68.843 16.237 -18.738 1.00 15.32 41 LEU B C 1
ATOM 2322 O O . LEU B 1 41 ? 69.549 15.841 -19.667 1.00 14.98 41 LEU B O 1
ATOM 2327 N N . LEU B 1 42 ? 68.916 15.731 -17.506 1.00 15.48 42 LEU B N 1
ATOM 2328 C CA . LEU B 1 42 ? 69.818 14.616 -17.193 1.00 15.65 42 LEU B CA 1
ATOM 2329 C C . LEU B 1 42 ? 69.518 13.395 -18.063 1.00 16.12 42 LEU B C 1
ATOM 2330 O O . LEU B 1 42 ? 70.426 12.823 -18.670 1.00 16.06 42 LEU B O 1
ATOM 2335 N N . LYS B 1 43 ? 68.241 13.022 -18.132 1.00 16.69 43 LYS B N 1
ATOM 2336 C CA . LYS B 1 43 ? 67.795 11.892 -18.945 1.00 17.34 43 LYS B CA 1
ATOM 2337 C C . LYS B 1 43 ? 68.041 12.129 -20.430 1.00 17.45 43 LYS B C 1
ATOM 2338 O O . LYS B 1 43 ? 68.426 11.210 -21.152 1.00 17.36 43 LYS B O 1
ATOM 2344 N N . GLN B 1 44 ? 67.827 13.367 -20.874 1.00 17.69 44 GLN B N 1
ATOM 2345 C CA . GLN B 1 44 ? 67.987 13.729 -22.281 1.00 18.03 44 GLN B CA 1
ATOM 2346 C C . GLN B 1 44 ? 69.442 13.617 -22.737 1.00 17.96 44 GLN B C 1
ATOM 2347 O O . GLN B 1 44 ? 69.738 12.900 -23.695 1.00 18.06 44 GLN B O 1
ATOM 2353 N N . TYR B 1 45 ? 70.334 14.324 -22.044 1.00 17.61 45 TYR B N 1
ATOM 2354 C CA . TYR B 1 45 ? 71.761 14.333 -22.371 1.00 17.24 45 TYR B CA 1
ATOM 2355 C C . TYR B 1 45 ? 72.441 13.007 -22.050 1.00 17.26 45 TYR B C 1
ATOM 2356 O O . TYR B 1 45 ? 73.349 12.584 -22.763 1.00 16.91 45 TYR B O 1
ATOM 2365 N N . GLY B 1 46 ? 71.992 12.356 -20.981 1.00 17.41 46 GLY B N 1
ATOM 2366 C CA . GLY B 1 46 ? 72.682 11.184 -20.445 1.00 17.73 46 GLY B CA 1
ATOM 2367 C C . GLY B 1 46 ? 72.272 9.828 -20.977 1.00 18.21 46 GLY B C 1
ATOM 2368 O O . GLY B 1 46 ? 73.078 8.894 -20.977 1.00 18.14 46 GLY B O 1
ATOM 2369 N N . GLY B 1 47 ? 71.023 9.712 -21.422 1.00 18.40 47 GLY B N 1
ATOM 2370 C CA . GLY B 1 47 ? 70.483 8.430 -21.870 1.00 19.07 47 GLY B CA 1
ATOM 2371 C C . GLY B 1 47 ? 70.680 7.345 -20.827 1.00 19.39 47 GLY B C 1
ATOM 2372 O O . GLY B 1 47 ? 70.348 7.533 -19.652 1.00 19.59 47 GLY B O 1
ATOM 2373 N N . ALA B 1 48 ? 71.256 6.223 -21.255 1.00 19.63 48 ALA B N 1
ATOM 2374 C CA . ALA B 1 48 ? 71.471 5.061 -20.387 1.00 19.81 48 ALA B CA 1
ATOM 2375 C C . ALA B 1 48 ? 72.496 5.291 -19.269 1.00 19.70 48 ALA B C 1
ATOM 2376 O O . ALA B 1 48 ? 72.561 4.513 -18.313 1.00 20.14 48 ALA B O 1
ATOM 2378 N N . ASP B 1 49 ? 73.282 6.357 -19.391 1.00 19.48 49 ASP B N 1
ATOM 2379 C CA . ASP B 1 49 ? 74.363 6.644 -18.446 1.00 19.09 49 ASP B CA 1
ATOM 2380 C C . ASP B 1 49 ? 73.992 7.669 -17.372 1.00 18.36 49 ASP B C 1
ATOM 2381 O O . ASP B 1 49 ? 74.802 7.950 -16.488 1.00 17.84 49 ASP B O 1
ATOM 2386 N N . TRP B 1 50 ? 72.780 8.222 -17.440 1.00 17.46 50 TRP B N 1
ATOM 2387 C CA . TRP B 1 50 ? 72.449 9.396 -16.620 1.00 16.81 50 TRP B CA 1
ATOM 2388 C C . TRP B 1 50 ? 72.547 9.185 -15.108 1.00 16.42 50 TRP B C 1
ATOM 2389 O O . TRP B 1 50 ? 73.045 10.054 -14.396 1.00 15.93 50 TRP B O 1
ATOM 2400 N N . GLU B 1 51 ? 72.097 8.025 -14.635 1.00 16.00 51 GLU B N 1
ATOM 2401 C CA . GLU B 1 51 ? 72.077 7.723 -13.205 1.00 16.08 51 GLU B CA 1
ATOM 2402 C C . GLU B 1 51 ? 73.479 7.665 -12.599 1.00 15.47 51 GLU B C 1
ATOM 2403 O O . GLU B 1 51 ? 73.731 8.279 -11.562 1.00 15.25 51 GLU B O 1
ATOM 2409 N N . LYS B 1 52 ? 74.383 6.938 -13.253 1.00 14.92 52 LYS B N 1
ATOM 2410 C CA . LYS B 1 52 ? 75.767 6.843 -12.788 1.00 14.67 52 LYS B CA 1
ATOM 2411 C C . LYS B 1 52 ? 76.474 8.199 -12.875 1.00 13.99 52 LYS B C 1
ATOM 2412 O O . LYS B 1 52 ? 77.176 8.602 -11.940 1.00 13.71 52 LYS B O 1
ATOM 2418 N N . ASP B 1 53 ? 76.281 8.899 -13.993 1.00 13.18 53 ASP B N 1
ATOM 2419 C CA . ASP B 1 53 ? 76.866 10.228 -14.175 1.00 12.76 53 ASP B CA 1
ATOM 2420 C C . ASP B 1 53 ? 76.365 11.227 -13.133 1.00 12.20 53 ASP B C 1
ATOM 2421 O O . ASP B 1 53 ? 77.141 12.043 -12.636 1.00 11.90 53 ASP B O 1
ATOM 2426 N N . ALA B 1 54 ? 75.071 11.168 -12.808 1.00 11.74 54 ALA B N 1
ATOM 2427 C CA . ALA B 1 54 ? 74.498 12.045 -11.781 1.00 11.35 54 ALA B CA 1
ATOM 2428 C C . ALA B 1 54 ? 75.147 11.818 -10.420 1.00 11.08 54 ALA B C 1
ATOM 2429 O O . ALA B 1 54 ? 75.406 12.772 -9.682 1.00 10.72 54 ALA B O 1
ATOM 2431 N N . LYS B 1 55 ? 75.422 10.553 -10.097 1.00 10.93 55 LYS B N 1
ATOM 2432 C CA A LYS B 1 55 ? 76.095 10.219 -8.848 0.50 10.90 55 LYS B CA 1
ATOM 2433 C CA B LYS B 1 55 ? 76.098 10.212 -8.851 0.50 10.84 55 LYS B CA 1
ATOM 2434 C C . LYS B 1 55 ? 77.487 10.845 -8.801 1.00 10.76 55 LYS B C 1
ATOM 2435 O O . LYS B 1 55 ? 77.863 11.439 -7.794 1.00 10.32 55 LYS B O 1
ATOM 2446 N N . LYS B 1 56 ? 78.232 10.729 -9.902 1.00 10.77 56 LYS B N 1
ATOM 2447 C CA . LYS B 1 56 ? 79.554 11.352 -10.009 1.00 10.87 56 LYS B CA 1
ATOM 2448 C C . LYS B 1 56 ? 79.462 12.865 -9.844 1.00 10.78 56 LYS B C 1
ATOM 2449 O O . LYS B 1 56 ? 80.279 13.464 -9.141 1.00 10.69 56 LYS B O 1
ATOM 2455 N N . MET B 1 57 ? 78.469 13.468 -10.498 1.00 10.43 57 MET B N 1
ATOM 2456 C CA . MET B 1 57 ? 78.266 14.920 -10.442 1.00 10.42 57 MET B CA 1
ATOM 2457 C C . MET B 1 57 ? 77.918 15.403 -9.031 1.00 10.21 57 MET B C 1
ATOM 2458 O O . MET B 1 57 ? 78.334 16.487 -8.621 1.00 10.02 57 MET B O 1
ATOM 2463 N N . ILE B 1 58 ? 77.172 14.591 -8.287 1.00 9.69 58 ILE B N 1
ATOM 2464 C CA . ILE B 1 58 ? 76.864 14.902 -6.890 1.00 9.99 58 ILE B CA 1
ATOM 2465 C C . ILE B 1 58 ? 78.130 14.860 -6.013 1.00 10.26 58 ILE B C 1
ATOM 2466 O O . ILE B 1 58 ? 78.351 15.754 -5.191 1.00 9.90 58 ILE B O 1
ATOM 2471 N N . VAL B 1 59 ? 78.960 13.837 -6.202 1.00 10.71 59 VAL B N 1
ATOM 2472 C CA . VAL B 1 59 ? 80.252 13.760 -5.505 1.00 11.27 59 VAL B CA 1
ATOM 2473 C C . VAL B 1 59 ? 81.131 14.973 -5.838 1.00 11.50 59 VAL B C 1
ATOM 2474 O O . VAL B 1 59 ? 81.765 15.542 -4.948 1.00 11.48 59 VAL B O 1
ATOM 2478 N N . LEU B 1 60 ? 81.151 15.366 -7.111 1.00 11.93 60 LEU B N 1
ATOM 2479 C CA . LEU B 1 60 ? 81.842 16.592 -7.539 1.00 12.54 60 LEU B CA 1
ATOM 2480 C C . LEU B 1 60 ? 81.319 17.842 -6.825 1.00 12.68 60 LEU B C 1
ATOM 2481 O O . LEU B 1 60 ? 82.099 18.639 -6.293 1.00 12.81 60 LEU B O 1
ATOM 2486 N N . ALA B 1 61 ? 79.998 18.010 -6.814 1.00 12.39 61 ALA B N 1
ATOM 2487 C CA . ALA B 1 61 ? 79.368 19.174 -6.196 1.00 12.63 61 ALA B CA 1
ATOM 2488 C C . ALA B 1 61 ? 79.681 19.285 -4.705 1.00 12.78 61 ALA B C 1
ATOM 2489 O O . ALA B 1 61 ? 79.890 20.384 -4.188 1.00 13.46 61 ALA B O 1
ATOM 2491 N N . LEU B 1 62 ? 79.722 18.142 -4.024 1.00 12.97 62 LEU B N 1
ATOM 2492 C CA . LEU B 1 62 ? 79.888 18.107 -2.574 1.00 13.16 62 LEU B CA 1
ATOM 2493 C C . LEU B 1 62 ? 81.344 18.204 -2.114 1.00 13.22 62 LEU B C 1
ATOM 2494 O O . LEU B 1 62 ? 81.613 18.706 -1.026 1.00 13.18 62 LEU B O 1
ATOM 2499 N N . THR B 1 63 ? 82.278 17.738 -2.941 1.00 13.52 63 THR B N 1
ATOM 2500 C CA . THR B 1 63 ? 83.688 17.703 -2.538 1.00 14.09 63 THR B CA 1
ATOM 2501 C C . THR B 1 63 ? 84.592 18.708 -3.255 1.00 14.27 63 THR B C 1
ATOM 2502 O O . THR B 1 63 ? 85.693 18.995 -2.773 1.00 14.29 63 THR B O 1
ATOM 2506 N N . ARG B 1 64 ? 84.139 19.235 -4.393 1.00 14.52 64 ARG B N 1
ATOM 2507 C CA . ARG B 1 64 ? 84.938 20.204 -5.161 1.00 14.97 64 ARG B CA 1
ATOM 2508 C C . ARG B 1 64 ? 84.232 21.536 -5.402 1.00 15.58 64 ARG B C 1
ATOM 2509 O O . ARG B 1 64 ? 84.882 22.577 -5.485 1.00 15.96 64 ARG B O 1
ATOM 2517 N N . GLY B 1 65 ? 82.908 21.503 -5.516 1.00 16.00 65 GLY B N 1
ATOM 2518 C CA . GLY B 1 65 ? 82.131 22.725 -5.708 1.00 16.46 65 GLY B CA 1
ATOM 2519 C C . GLY B 1 65 ? 81.318 22.762 -6.987 1.00 16.80 65 GLY B C 1
ATOM 2520 O O . GLY B 1 65 ? 81.012 21.724 -7.576 1.00 16.75 65 GLY B O 1
ATOM 2521 N N . ASN B 1 66 ? 80.979 23.976 -7.416 1.00 17.06 66 ASN B N 1
ATOM 2522 C CA . ASN B 1 66 ? 80.036 24.185 -8.511 1.00 17.50 66 ASN B CA 1
ATOM 2523 C C . ASN B 1 66 ? 80.654 24.829 -9.764 1.00 18.04 66 ASN B C 1
ATOM 2524 O O . ASN B 1 66 ? 79.936 25.355 -10.617 1.00 18.14 66 ASN B O 1
ATOM 2529 N N . LYS B 1 67 ? 81.981 24.771 -9.880 1.00 18.52 67 LYS B N 1
ATOM 2530 C CA . LYS B 1 67 ? 82.681 25.335 -11.039 1.00 19.22 67 LYS B CA 1
ATOM 2531 C C . LYS B 1 67 ? 83.541 24.277 -11.746 1.00 19.23 67 LYS B C 1
ATOM 2532 O O . LYS B 1 67 ? 84.734 24.147 -11.446 1.00 19.12 67 LYS B O 1
ATOM 2538 N N . PRO B 1 68 ? 82.936 23.516 -12.684 1.00 19.44 68 PRO B N 1
ATOM 2539 C CA . PRO B 1 68 ? 83.615 22.416 -13.380 1.00 19.78 68 PRO B CA 1
ATOM 2540 C C . PRO B 1 68 ? 84.938 22.795 -14.057 1.00 20.07 68 PRO B C 1
ATOM 2541 O O . PRO B 1 68 ? 85.907 22.039 -13.966 1.00 19.96 68 PRO B O 1
ATOM 2545 N N . ARG B 1 69 ? 84.986 23.948 -14.720 1.00 20.34 69 ARG B N 1
ATOM 2546 C CA . ARG B 1 69 ? 86.223 24.384 -15.378 1.00 20.82 69 ARG B CA 1
ATOM 2547 C C . ARG B 1 69 ? 87.327 24.774 -14.388 1.00 20.78 69 ARG B C 1
ATOM 2548 O O . ARG B 1 69 ? 88.514 24.612 -14.683 1.00 20.95 69 ARG B O 1
ATOM 2556 N N . ARG B 1 70 ? 86.931 25.276 -13.220 1.00 20.69 70 ARG B N 1
ATOM 2557 C CA . ARG B 1 70 ? 87.882 25.675 -12.179 1.00 20.79 70 ARG B CA 1
ATOM 2558 C C . ARG B 1 70 ? 88.514 24.463 -11.492 1.00 20.36 70 ARG B C 1
ATOM 2559 O O . ARG B 1 70 ? 89.735 24.402 -11.333 1.00 20.33 70 ARG B O 1
ATOM 2567 N N . MET B 1 71 ? 87.682 23.503 -11.092 1.00 19.73 71 MET B N 1
ATOM 2568 C CA . MET B 1 71 ? 88.163 22.307 -10.390 1.00 19.11 71 MET B CA 1
ATOM 2569 C C . MET B 1 71 ? 89.099 21.455 -11.251 1.00 19.20 71 MET B C 1
ATOM 2570 O O . MET B 1 71 ? 90.005 20.804 -10.724 1.00 18.82 71 MET B O 1
ATOM 2575 N N . MET B 1 72 ? 88.875 21.477 -12.568 1.00 19.40 72 MET B N 1
ATOM 2576 C CA . MET B 1 72 ? 89.701 20.748 -13.537 1.00 19.92 72 MET B CA 1
ATOM 2577 C C . MET B 1 72 ? 91.168 21.171 -13.499 1.00 20.19 72 MET B C 1
ATOM 2578 O O . MET B 1 72 ? 92.055 20.376 -13.814 1.00 20.53 72 MET B O 1
ATOM 2583 N N . MET B 1 73 ? 91.408 22.423 -13.115 1.00 20.36 73 MET B N 1
ATOM 2584 C CA . MET B 1 73 ? 92.756 22.998 -13.088 1.00 20.59 73 MET B CA 1
ATOM 2585 C C . MET B 1 73 ? 93.641 22.384 -12.002 1.00 20.04 73 MET B C 1
ATOM 2586 O O . MET B 1 73 ? 94.868 22.498 -12.056 1.00 20.09 73 MET B O 1
ATOM 2591 N N . LYS B 1 74 ? 93.016 21.743 -11.016 1.00 19.29 74 LYS B N 1
ATOM 2592 C CA . LYS B 1 74 ? 93.742 21.082 -9.936 1.00 18.57 74 LYS B CA 1
ATOM 2593 C C . LYS B 1 74 ? 93.158 19.686 -9.712 1.00 17.81 74 LYS B C 1
ATOM 2594 O O . LYS B 1 74 ? 92.451 19.447 -8.733 1.00 17.31 74 LYS B O 1
ATOM 2600 N N . MET B 1 75 ? 93.461 18.777 -10.636 1.00 17.07 75 MET B N 1
ATOM 2601 C CA . MET B 1 75 ? 92.860 17.443 -10.656 1.00 16.47 75 MET B CA 1
ATOM 2602 C C . MET B 1 75 ? 93.778 16.476 -11.403 1.00 16.49 75 MET B C 1
ATOM 2603 O O . MET B 1 75 ? 94.535 16.890 -12.282 1.00 16.54 75 MET B O 1
ATOM 2608 N N . SER B 1 76 ? 93.703 15.191 -11.054 1.00 16.26 76 SER B N 1
ATOM 2609 C CA . SER B 1 76 ? 94.429 14.143 -11.774 1.00 16.21 76 SER B CA 1
ATOM 2610 C C . SER B 1 76 ? 94.048 14.115 -13.254 1.00 16.24 76 SER B C 1
ATOM 2611 O O . SER B 1 76 ? 92.974 14.598 -13.634 1.00 16.26 76 SER B O 1
ATOM 2614 N N . LYS B 1 77 ? 94.920 13.541 -14.083 1.00 16.34 77 LYS B N 1
ATOM 2615 C CA . LYS B 1 77 ? 94.657 13.419 -15.517 1.00 16.65 77 LYS B CA 1
ATOM 2616 C C . LYS B 1 77 ? 93.351 12.657 -15.770 1.00 16.61 77 LYS B C 1
ATOM 2617 O O . LYS B 1 77 ? 92.545 13.061 -16.612 1.00 16.41 77 LYS B O 1
ATOM 2623 N N . GLU B 1 78 ? 93.153 11.574 -15.022 1.00 16.62 78 GLU B N 1
ATOM 2624 C CA . GLU B 1 78 ? 91.952 10.742 -15.130 1.00 16.95 78 GLU B CA 1
ATOM 2625 C C . GLU B 1 78 ? 90.699 11.520 -14.729 1.00 16.57 78 GLU B C 1
ATOM 2626 O O . GLU B 1 78 ? 89.689 11.497 -15.443 1.00 16.48 78 GLU B O 1
ATOM 2632 N N . GLY B 1 79 ? 90.778 12.207 -13.591 1.00 16.13 79 GLY B N 1
ATOM 2633 C CA . GLY B 1 79 ? 89.657 12.997 -13.072 1.00 15.79 79 GLY B CA 1
ATOM 2634 C C . GLY B 1 79 ? 89.283 14.126 -14.013 1.00 15.67 79 GLY B C 1
ATOM 2635 O O . GLY B 1 79 ? 88.100 14.334 -14.308 1.00 15.07 79 GLY B O 1
ATOM 2636 N N . LYS B 1 80 ? 90.297 14.852 -14.482 1.00 15.59 80 LYS B N 1
ATOM 2637 C CA A LYS B 1 80 ? 90.098 15.946 -15.431 0.80 15.97 80 LYS B CA 1
ATOM 2638 C CA B LYS B 1 80 ? 90.107 15.945 -15.434 0.20 15.64 80 LYS B CA 1
ATOM 2639 C C . LYS B 1 80 ? 89.381 15.462 -16.693 1.00 15.65 80 LYS B C 1
ATOM 2640 O O . LYS B 1 80 ? 88.471 16.132 -17.190 1.00 15.91 80 LYS B O 1
ATOM 2651 N N . ALA B 1 81 ? 89.788 14.298 -17.198 1.00 15.63 81 ALA B N 1
ATOM 2652 C CA . ALA B 1 81 ? 89.196 13.712 -18.401 1.00 15.42 81 ALA B CA 1
ATOM 2653 C C . ALA B 1 81 ? 87.728 13.367 -18.186 1.00 15.37 81 ALA B C 1
ATOM 2654 O O . ALA B 1 81 ? 86.902 13.561 -19.081 1.00 15.39 81 ALA B O 1
ATOM 2656 N N . THR B 1 82 ? 87.416 12.850 -16.999 1.00 15.02 82 THR B N 1
ATOM 2657 C CA . THR B 1 82 ? 86.042 12.491 -16.644 1.00 14.92 82 THR B CA 1
ATOM 2658 C C . THR B 1 82 ? 85.164 13.741 -16.593 1.00 14.86 82 THR B C 1
ATOM 2659 O O . THR B 1 82 ? 84.065 13.757 -17.161 1.00 14.98 82 THR B O 1
ATOM 2663 N N . VAL B 1 83 ? 85.657 14.786 -15.932 1.00 14.63 83 VAL B N 1
ATOM 2664 C CA . VAL B 1 83 ? 84.914 16.047 -15.817 1.00 14.76 83 VAL B CA 1
ATOM 2665 C C . VAL B 1 83 ? 84.745 16.719 -17.184 1.00 15.15 83 VAL B C 1
ATOM 2666 O O . VAL B 1 83 ? 83.652 17.187 -17.514 1.00 14.77 83 VAL B O 1
ATOM 2670 N N . GLU B 1 84 ? 85.819 16.749 -17.977 1.00 15.34 84 GLU B N 1
ATOM 2671 C CA . GLU B 1 84 ? 85.770 17.277 -19.347 1.00 16.14 84 GLU B CA 1
ATOM 2672 C C . GLU B 1 84 ? 84.641 16.627 -20.148 1.00 15.92 84 GLU B C 1
ATOM 2673 O O . GLU B 1 84 ? 83.862 17.316 -20.814 1.00 16.03 84 GLU B O 1
ATOM 2679 N N . ALA B 1 85 ? 84.564 15.299 -20.068 1.00 15.55 85 ALA B N 1
ATOM 2680 C CA . ALA B 1 85 ? 83.535 14.529 -20.759 1.00 15.43 85 ALA B CA 1
ATOM 2681 C C . ALA B 1 85 ? 82.137 14.863 -20.242 1.00 15.54 85 ALA B C 1
ATOM 2682 O O . ALA B 1 85 ? 81.200 14.981 -21.034 1.00 15.37 85 ALA B O 1
ATOM 2684 N N . LEU B 1 86 ? 82.007 15.029 -18.924 1.00 15.55 86 LEU B N 1
ATOM 2685 C CA . LEU B 1 86 ? 80.721 15.403 -18.318 1.00 15.73 86 LEU B CA 1
ATOM 2686 C C . LEU B 1 86 ? 80.248 16.776 -18.795 1.00 16.03 86 LEU B C 1
ATOM 2687 O O . LEU B 1 86 ? 79.074 16.946 -19.132 1.00 15.87 86 LEU B O 1
ATOM 2692 N N . ILE B 1 87 ? 81.168 17.740 -18.835 1.00 15.99 87 ILE B N 1
ATOM 2693 C CA . ILE B 1 87 ? 80.863 19.085 -19.330 1.00 16.55 87 ILE B CA 1
ATOM 2694 C C . ILE B 1 87 ? 80.335 19.033 -20.766 1.00 16.90 87 ILE B C 1
ATOM 2695 O O . ILE B 1 87 ? 79.310 19.643 -21.074 1.00 17.15 87 ILE B O 1
ATOM 2700 N N . ASN B 1 88 ? 81.028 18.294 -21.632 1.00 17.48 88 ASN B N 1
ATOM 2701 C CA . ASN B 1 88 ? 80.667 18.204 -23.049 1.00 18.01 88 ASN B CA 1
ATOM 2702 C C . ASN B 1 88 ? 79.366 17.445 -23.299 1.00 18.15 88 ASN B C 1
ATOM 2703 O O . ASN B 1 88 ? 78.611 17.779 -24.217 1.00 18.25 88 ASN B O 1
ATOM 2708 N N . LYS B 1 89 ? 79.111 16.429 -22.477 1.00 18.11 89 LYS B N 1
ATOM 2709 C CA . LYS B 1 89 ? 77.933 15.581 -22.638 1.00 18.27 89 LYS B CA 1
ATOM 2710 C C . LYS B 1 89 ? 76.666 16.246 -22.102 1.00 18.11 89 LYS B C 1
ATOM 2711 O O . LYS B 1 89 ? 75.607 16.155 -22.729 1.00 18.01 89 LYS B O 1
ATOM 2717 N N . TYR B 1 90 ? 76.787 16.916 -20.956 1.00 17.73 90 TYR B N 1
ATOM 2718 C CA . TYR B 1 90 ? 75.641 17.498 -20.256 1.00 17.78 90 TYR B CA 1
ATOM 2719 C C . TYR B 1 90 ? 75.562 19.020 -20.387 1.00 18.12 90 TYR B C 1
ATOM 2720 O O . TYR B 1 90 ? 74.663 19.650 -19.820 1.00 18.27 90 TYR B O 1
ATOM 2729 N N . LYS B 1 91 ? 76.494 19.595 -21.150 1.00 18.59 91 LYS B N 1
ATOM 2730 C CA . LYS B 1 91 ? 76.611 21.052 -21.331 1.00 19.06 91 LYS B CA 1
ATOM 2731 C C . LYS B 1 91 ? 76.532 21.803 -19.998 1.00 19.29 91 LYS B C 1
ATOM 2732 O O . LYS B 1 91 ? 75.768 22.761 -19.843 1.00 19.32 91 LYS B O 1
ATOM 2738 N N . LEU B 1 92 ? 77.339 21.349 -19.039 1.00 19.49 92 LEU B N 1
ATOM 2739 C CA . LEU B 1 92 ? 77.353 21.906 -17.689 1.00 19.93 92 LEU B CA 1
ATOM 2740 C C . LEU B 1 92 ? 77.814 23.356 -17.665 1.00 20.51 92 LEU B C 1
ATOM 2741 O O . LEU B 1 92 ? 78.817 23.713 -18.293 1.00 20.40 92 LEU B O 1
ATOM 2746 N N . LYS B 1 93 ? 77.062 24.183 -16.944 1.00 21.19 93 LYS B N 1
ATOM 2747 C CA . LYS B 1 93 ? 77.417 25.580 -16.728 1.00 22.23 93 LYS B CA 1
ATOM 2748 C C . LYS B 1 93 ? 77.679 25.829 -15.241 1.00 22.87 93 LYS B C 1
ATOM 2749 O O . LYS B 1 93 ? 77.659 24.897 -14.434 1.00 23.06 93 LYS B O 1
ATOM 2755 N N . GLU B 1 94 ? 77.928 27.089 -14.893 1.00 23.67 94 GLU B N 1
ATOM 2756 C CA . GLU B 1 94 ? 78.189 27.495 -13.513 1.00 24.46 94 GLU B CA 1
ATOM 2757 C C . GLU B 1 94 ? 77.165 28.543 -13.079 1.00 24.44 94 GLU B C 1
ATOM 2758 O O . GLU B 1 94 ? 76.520 29.165 -13.921 1.00 24.68 94 GLU B O 1
ATOM 2764 N N . GLY B 1 95 ? 77.018 28.720 -11.766 1.00 24.50 95 GLY B N 1
ATOM 2765 C CA . GLY B 1 95 ? 76.155 29.761 -11.196 1.00 24.36 95 GLY B CA 1
ATOM 2766 C C . GLY B 1 95 ? 74.665 29.572 -11.419 1.00 24.26 95 GLY B C 1
ATOM 2767 O O . GLY B 1 95 ? 74.111 28.504 -11.131 1.00 24.29 95 GLY B O 1
ATOM 2768 N N . ASN B 1 96 ? 74.018 30.621 -11.928 1.00 23.95 96 ASN B N 1
ATOM 2769 C CA . ASN B 1 96 ? 72.575 30.618 -12.172 1.00 23.69 96 ASN B CA 1
ATOM 2770 C C . ASN B 1 96 ? 72.197 30.869 -13.640 1.00 23.36 96 ASN B C 1
ATOM 2771 O O . ASN B 1 96 ? 71.742 31.965 -13.989 1.00 23.51 96 ASN B O 1
ATOM 2776 N N . PRO B 1 97 ? 72.379 29.856 -14.509 1.00 22.97 97 PRO B N 1
ATOM 2777 C CA . PRO B 1 97 ? 71.923 30.010 -15.886 1.00 22.68 97 PRO B CA 1
ATOM 2778 C C . PRO B 1 97 ? 70.412 29.779 -15.978 1.00 22.33 97 PRO B C 1
ATOM 2779 O O . PRO B 1 97 ? 69.746 29.651 -14.945 1.00 22.30 97 PRO B O 1
ATOM 2783 N N . SER B 1 98 ? 69.882 29.729 -17.200 1.00 22.06 98 SER B N 1
ATOM 2784 C CA . SER B 1 98 ? 68.462 29.455 -17.418 1.00 21.82 98 SER B CA 1
ATOM 2785 C C . SER B 1 98 ? 68.093 28.059 -16.914 1.00 21.51 98 SER B C 1
ATOM 2786 O O . SER B 1 98 ? 68.970 27.214 -16.703 1.00 21.39 98 SER B O 1
ATOM 2789 N N . ARG B 1 99 ? 66.795 27.823 -16.732 1.00 21.06 99 ARG B N 1
ATOM 2790 C CA . ARG B 1 99 ? 66.294 26.528 -16.274 1.00 20.75 99 ARG B CA 1
ATOM 2791 C C . ARG B 1 99 ? 66.570 25.397 -17.267 1.00 20.47 99 ARG B C 1
ATOM 2792 O O . ARG B 1 99 ? 66.479 24.227 -16.910 1.00 20.38 99 ARG B O 1
ATOM 2800 N N . ASP B 1 100 ? 66.911 25.757 -18.503 1.00 20.16 100 ASP B N 1
ATOM 2801 C CA . ASP B 1 100 ? 67.206 24.780 -19.551 1.00 20.06 100 ASP B CA 1
ATOM 2802 C C . ASP B 1 100 ? 68.683 24.374 -19.564 1.00 19.60 100 ASP B C 1
ATOM 2803 O O . ASP B 1 100 ? 69.142 23.701 -20.489 1.00 19.69 100 ASP B O 1
ATOM 2808 N N . GLU B 1 101 ? 69.405 24.774 -18.518 1.00 19.13 101 GLU B N 1
ATOM 2809 C CA . GLU B 1 101 ? 70.829 24.476 -18.358 1.00 18.66 101 GLU B CA 1
ATOM 2810 C C . GLU B 1 101 ? 71.109 23.760 -17.040 1.00 17.66 101 GLU B C 1
ATOM 2811 O O . GLU B 1 101 ? 70.516 24.081 -16.009 1.00 17.52 101 GLU B O 1
ATOM 2817 N N . LEU B 1 102 ? 72.037 22.806 -17.079 1.00 16.32 102 LEU B N 1
ATOM 2818 C CA . LEU B 1 102 ? 72.454 22.073 -15.885 1.00 15.09 102 LEU B CA 1
ATOM 2819 C C . LEU B 1 102 ? 73.660 22.697 -15.190 1.00 14.35 102 LEU B C 1
ATOM 2820 O O . LEU B 1 102 ? 74.521 23.304 -15.837 1.00 14.26 102 LEU B O 1
ATOM 2825 N N . THR B 1 103 ? 73.698 22.545 -13.867 1.00 13.71 103 THR B N 1
ATOM 2826 C CA . THR B 1 103 ? 74.891 22.795 -13.054 1.00 13.11 103 THR B CA 1
ATOM 2827 C C . THR B 1 103 ? 75.045 21.633 -12.071 1.00 12.78 103 THR B C 1
ATOM 2828 O O . THR B 1 103 ? 74.079 20.919 -11.794 1.00 12.22 103 THR B O 1
ATOM 2832 N N . LEU B 1 104 ? 76.248 21.458 -11.530 1.00 12.38 104 LEU B N 1
ATOM 2833 C CA . LEU B 1 104 ? 76.494 20.408 -10.535 1.00 12.10 104 LEU B CA 1
ATOM 2834 C C . LEU B 1 104 ? 75.610 20.558 -9.296 1.00 12.07 104 LEU B C 1
ATOM 2835 O O . LEU B 1 104 ? 75.046 19.576 -8.812 1.00 11.86 104 LEU B O 1
ATOM 2840 N N . SER B 1 105 ? 75.477 21.788 -8.798 1.00 11.95 105 SER B N 1
ATOM 2841 C CA A SER B 1 105 ? 74.661 22.044 -7.611 0.70 12.14 105 SER B CA 1
ATOM 2842 C CA B SER B 1 105 ? 74.661 22.064 -7.617 0.30 11.92 105 SER B CA 1
ATOM 2843 C C . SER B 1 105 ? 73.192 21.707 -7.852 1.00 11.85 105 SER B C 1
ATOM 2844 O O . SER B 1 105 ? 72.518 21.196 -6.961 1.00 11.99 105 SER B O 1
ATOM 2849 N N . ARG B 1 106 ? 72.707 21.977 -9.064 1.00 11.76 106 ARG B N 1
ATOM 2850 C CA . ARG B 1 106 ? 71.317 21.678 -9.421 1.00 11.46 106 ARG B CA 1
ATOM 2851 C C . ARG B 1 106 ? 71.018 20.180 -9.469 1.00 11.17 106 ARG B C 1
ATOM 2852 O O . ARG B 1 106 ? 69.925 19.757 -9.093 1.00 11.18 106 ARG B O 1
ATOM 2860 N N . VAL B 1 107 ? 71.988 19.390 -9.928 1.00 10.77 107 VAL B N 1
ATOM 2861 C CA . VAL B 1 107 ? 71.866 17.928 -9.919 1.00 10.13 107 VAL B CA 1
ATOM 2862 C C . VAL B 1 107 ? 71.723 17.427 -8.476 1.00 10.07 107 VAL B C 1
ATOM 2863 O O . VAL B 1 107 ? 70.826 16.633 -8.168 1.00 9.57 107 VAL B O 1
ATOM 2867 N N . ALA B 1 108 ? 72.593 17.914 -7.592 1.00 9.76 108 ALA B N 1
ATOM 2868 C CA . ALA B 1 108 ? 72.537 17.558 -6.177 1.00 9.55 108 ALA B CA 1
ATOM 2869 C C . ALA B 1 108 ? 71.203 17.937 -5.529 1.00 9.58 108 ALA B C 1
ATOM 2870 O O . ALA B 1 108 ? 70.661 17.179 -4.726 1.00 10.02 108 ALA B O 1
ATOM 2872 N N . ALA B 1 109 ? 70.677 19.103 -5.898 1.00 9.48 109 ALA B N 1
ATOM 2873 C CA . ALA B 1 109 ? 69.434 19.612 -5.321 1.00 9.67 109 ALA B CA 1
ATOM 2874 C C . ALA B 1 109 ? 68.207 18.860 -5.820 1.00 9.88 109 ALA B C 1
ATOM 2875 O O . ALA B 1 109 ? 67.284 18.570 -5.045 1.00 9.76 109 ALA B O 1
ATOM 2877 N N . ALA B 1 110 ? 68.196 18.544 -7.111 1.00 10.04 110 ALA B N 1
ATOM 2878 C CA . ALA B 1 110 ? 67.067 17.840 -7.714 1.00 10.47 110 ALA B CA 1
ATOM 2879 C C . ALA B 1 110 ? 66.989 16.398 -7.247 1.00 10.59 110 ALA B C 1
ATOM 2880 O O . ALA B 1 110 ? 65.903 15.827 -7.198 1.00 11.10 110 ALA B O 1
ATOM 2882 N N . LEU B 1 111 ? 68.139 15.822 -6.901 1.00 10.63 111 LEU B N 1
ATOM 2883 C CA . LEU B 1 111 ? 68.221 14.429 -6.467 1.00 11.04 111 LEU B CA 1
ATOM 2884 C C . LEU B 1 111 ? 68.627 14.321 -4.985 1.00 10.98 111 LEU B C 1
ATOM 2885 O O . LEU B 1 111 ? 69.391 13.436 -4.586 1.00 11.36 111 LEU B O 1
ATOM 2890 N N . ALA B 1 112 ? 68.066 15.216 -4.174 1.00 11.09 112 ALA B N 1
ATOM 2891 C CA . ALA B 1 112 ? 68.426 15.376 -2.764 1.00 10.95 112 ALA B CA 1
ATOM 2892 C C . ALA B 1 112 ? 68.292 14.123 -1.899 1.00 10.94 112 ALA B C 1
ATOM 2893 O O . ALA B 1 112 ? 68.999 13.982 -0.902 1.00 11.13 112 ALA B O 1
ATOM 2895 N N . GLY B 1 113 ? 67.379 13.226 -2.267 1.00 11.02 113 GLY B N 1
ATOM 2896 C CA . GLY B 1 113 ? 67.198 11.974 -1.538 1.00 11.00 113 GLY B CA 1
ATOM 2897 C C . GLY B 1 113 ? 68.483 11.166 -1.479 1.00 11.14 113 GLY B C 1
ATOM 2898 O O . GLY B 1 113 ? 68.840 10.624 -0.428 1.00 11.40 113 GLY B O 1
ATOM 2899 N N . TRP B 1 114 ? 69.181 11.099 -2.608 1.00 11.13 114 TRP B N 1
ATOM 2900 C CA . TRP B 1 114 ? 70.460 10.409 -2.686 1.00 10.99 114 TRP B CA 1
ATOM 2901 C C . TRP B 1 114 ? 71.587 11.266 -2.098 1.00 11.20 114 TRP B C 1
ATOM 2902 O O . TRP B 1 114 ? 72.409 10.770 -1.333 1.00 10.35 114 TRP B O 1
ATOM 2913 N N . THR B 1 115 ? 71.609 12.551 -2.451 1.00 10.99 115 THR B N 1
ATOM 2914 C CA . THR B 1 115 ? 72.624 13.491 -1.960 1.00 11.20 115 THR B CA 1
ATOM 2915 C C . THR B 1 115 ? 72.755 13.453 -0.441 1.00 10.84 115 THR B C 1
ATOM 2916 O O . THR B 1 115 ? 73.863 13.352 0.091 1.00 10.71 115 THR B O 1
ATOM 2920 N N . CYS B 1 116 ? 71.622 13.517 0.256 1.00 10.77 116 CYS B N 1
ATOM 2921 C CA . CYS B 1 116 ? 71.641 13.574 1.717 1.00 10.93 116 CYS B CA 1
ATOM 2922 C C . CYS B 1 116 ? 72.222 12.309 2.338 1.00 10.84 116 CYS B C 1
ATOM 2923 O O . CYS B 1 116 ? 72.924 12.376 3.341 1.00 10.73 116 CYS B O 1
ATOM 2926 N N . GLN B 1 117 ? 71.937 11.165 1.721 1.00 10.85 117 GLN B N 1
ATOM 2927 C CA . GLN B 1 117 ? 72.515 9.890 2.150 1.00 10.92 117 GLN B CA 1
ATOM 2928 C C . GLN B 1 117 ? 74.020 9.855 1.911 1.00 10.91 117 GLN B C 1
ATOM 2929 O O . GLN B 1 117 ? 74.767 9.325 2.740 1.00 10.92 117 GLN B O 1
ATOM 2935 N N . ALA B 1 118 ? 74.448 10.410 0.776 1.00 10.78 118 ALA B N 1
ATOM 2936 C CA . ALA B 1 118 ? 75.863 10.441 0.402 1.00 10.66 118 ALA B CA 1
ATOM 2937 C C . ALA B 1 118 ? 76.686 11.243 1.406 1.00 10.84 118 ALA B C 1
ATOM 2938 O O . ALA B 1 118 ? 77.861 10.951 1.630 1.00 10.25 118 ALA B O 1
ATOM 2940 N N . LEU B 1 119 ? 76.056 12.235 2.031 1.00 10.92 119 LEU B N 1
ATOM 2941 C CA . LEU B 1 119 ? 76.729 13.059 3.041 1.00 11.28 119 LEU B CA 1
ATOM 2942 C C . LEU B 1 119 ? 77.281 12.251 4.216 1.00 11.78 119 LEU B C 1
ATOM 2943 O O . LEU B 1 119 ? 78.294 12.625 4.806 1.00 12.02 119 LEU B O 1
ATOM 2948 N N . VAL B 1 120 ? 76.620 11.142 4.546 1.00 12.40 120 VAL B N 1
ATOM 2949 C CA . VAL B 1 120 ? 77.096 10.251 5.605 1.00 13.01 120 VAL B CA 1
ATOM 2950 C C . VAL B 1 120 ? 78.494 9.738 5.258 1.00 12.99 120 VAL B C 1
ATOM 2951 O O . VAL B 1 120 ? 79.393 9.739 6.106 1.00 13.44 120 VAL B O 1
ATOM 2955 N N . VAL B 1 121 ? 78.661 9.329 4.001 1.00 12.85 121 VAL B N 1
ATOM 2956 C CA . VAL B 1 121 ? 79.930 8.826 3.476 1.00 12.94 121 VAL B CA 1
ATOM 2957 C C . VAL B 1 121 ? 80.948 9.953 3.274 1.00 13.19 121 VAL B C 1
ATOM 2958 O O . VAL B 1 121 ? 82.139 9.773 3.532 1.00 13.36 121 VAL B O 1
ATOM 2962 N N . LEU B 1 122 ? 80.464 11.114 2.841 1.00 13.37 122 LEU B N 1
ATOM 2963 C CA . LEU B 1 122 ? 81.336 12.201 2.379 1.00 13.53 122 LEU B CA 1
ATOM 2964 C C . LEU B 1 122 ? 81.762 13.195 3.463 1.00 13.73 122 LEU B C 1
ATOM 2965 O O . LEU B 1 122 ? 82.567 14.092 3.194 1.00 13.79 122 LEU B O 1
ATOM 2970 N N . SER B 1 123 ? 81.232 13.010 4.672 1.00 14.04 123 SER B N 1
ATOM 2971 C CA . SER B 1 123 ? 81.375 13.938 5.805 1.00 14.60 123 SER B CA 1
ATOM 2972 C C . SER B 1 123 ? 82.729 14.641 5.965 1.00 14.83 123 SER B C 1
ATOM 2973 O O . SER B 1 123 ? 82.778 15.868 6.076 1.00 14.80 123 SER B O 1
ATOM 2976 N N . GLU B 1 124 ? 83.811 13.867 5.981 1.00 15.15 124 GLU B N 1
ATOM 2977 C CA A GLU B 1 124 ? 85.135 14.427 6.264 0.50 15.59 124 GLU B CA 1
ATOM 2978 C CA B GLU B 1 124 ? 85.148 14.400 6.259 0.50 15.60 124 GLU B CA 1
ATOM 2979 C C . GLU B 1 124 ? 85.802 15.080 5.054 1.00 15.74 124 GLU B C 1
ATOM 2980 O O . GLU B 1 124 ? 86.910 15.619 5.163 1.00 15.72 124 GLU B O 1
ATOM 2991 N N . TRP B 1 125 ? 85.114 15.065 3.912 1.00 15.58 125 TRP B N 1
ATOM 2992 C CA . TRP B 1 125 ? 85.612 15.712 2.694 1.00 15.79 125 TRP B CA 1
ATOM 2993 C C . TRP B 1 125 ? 84.798 16.945 2.283 1.00 15.55 125 TRP B C 1
ATOM 2994 O O . TRP B 1 125 ? 85.034 17.529 1.220 1.00 15.64 125 TRP B O 1
ATOM 3005 N N . LEU B 1 126 ? 83.844 17.330 3.126 1.00 15.12 126 LEU B N 1
ATOM 3006 C CA . LEU B 1 126 ? 83.001 18.501 2.877 1.00 14.90 126 LEU B CA 1
ATOM 3007 C C . LEU B 1 126 ? 83.708 19.780 3.347 1.00 14.97 126 LEU B C 1
ATOM 3008 O O . LEU B 1 126 ? 84.636 19.698 4.157 1.00 15.12 126 LEU B O 1
ATOM 3013 N N . PRO B 1 127 ? 83.290 20.960 2.835 1.00 15.11 127 PRO B N 1
ATOM 3014 C CA . PRO B 1 127 ? 83.899 22.232 3.267 1.00 15.11 127 PRO B CA 1
ATOM 3015 C C . PRO B 1 127 ? 83.798 22.464 4.778 1.00 15.35 127 PRO B C 1
ATOM 3016 O O . PRO B 1 127 ? 84.742 22.981 5.389 1.00 15.40 127 PRO B O 1
ATOM 3020 N N . VAL B 1 128 ? 82.661 22.097 5.364 1.00 15.08 128 VAL B N 1
ATOM 3021 C CA . VAL B 1 128 ? 82.537 21.991 6.814 1.00 15.27 128 VAL B CA 1
ATOM 3022 C C . VAL B 1 128 ? 82.344 20.509 7.116 1.00 15.24 128 VAL B C 1
ATOM 3023 O O . VAL B 1 128 ? 81.371 19.904 6.669 1.00 15.37 128 VAL B O 1
ATOM 3027 N N . THR B 1 129 ? 83.279 19.922 7.856 1.00 15.32 129 THR B N 1
ATOM 3028 C CA . THR B 1 129 ? 83.235 18.487 8.127 1.00 15.28 129 THR B CA 1
ATOM 3029 C C . THR B 1 129 ? 82.248 18.144 9.239 1.00 15.14 129 THR B C 1
ATOM 3030 O O . THR B 1 129 ? 81.872 19.003 10.035 1.00 14.84 129 THR B O 1
ATOM 3034 N N . GLY B 1 130 ? 81.833 16.880 9.287 1.00 15.05 130 GLY B N 1
ATOM 3035 C CA . GLY B 1 130 ? 81.010 16.382 10.385 1.00 15.22 130 GLY B CA 1
ATOM 3036 C C . GLY B 1 130 ? 81.685 16.547 11.735 1.00 15.40 130 GLY B C 1
ATOM 3037 O O . GLY B 1 130 ? 81.030 16.884 12.721 1.00 15.56 130 GLY B O 1
ATOM 3038 N N . THR B 1 131 ? 82.999 16.318 11.771 1.00 15.54 131 THR B N 1
ATOM 3039 C CA . THR B 1 131 ? 83.801 16.496 12.985 1.00 15.73 131 THR B CA 1
ATOM 3040 C C . THR B 1 131 ? 83.694 17.920 13.527 1.00 15.46 131 THR B C 1
ATOM 3041 O O . THR B 1 131 ? 83.518 18.118 14.733 1.00 15.23 131 THR B O 1
ATOM 3045 N N . THR B 1 132 ? 83.788 18.904 12.635 1.00 15.19 132 THR B N 1
ATOM 3046 C CA . THR B 1 132 ? 83.622 20.302 13.017 1.00 15.21 132 THR B CA 1
ATOM 3047 C C . THR B 1 132 ? 82.221 20.557 13.576 1.00 15.01 132 THR B C 1
ATOM 3048 O O . THR B 1 132 ? 82.073 21.188 14.626 1.00 15.19 132 THR B O 1
ATOM 3052 N N . MET B 1 133 ? 81.205 20.039 12.888 1.00 14.80 133 MET B N 1
ATOM 3053 C CA . MET B 1 133 ? 79.822 20.191 13.334 1.00 14.60 133 MET B CA 1
ATOM 3054 C C . MET B 1 133 ? 79.593 19.582 14.722 1.00 14.70 133 MET B C 1
ATOM 3055 O O . MET B 1 133 ? 78.859 20.148 15.537 1.00 14.72 133 MET B O 1
ATOM 3060 N N . ASP B 1 134 ? 80.242 18.445 14.984 1.00 14.91 134 ASP B N 1
ATOM 3061 C CA . ASP B 1 134 ? 80.143 17.737 16.271 1.00 15.25 134 ASP B CA 1
ATOM 3062 C C . ASP B 1 134 ? 80.641 18.560 17.462 1.00 15.53 134 ASP B C 1
ATOM 3063 O O . ASP B 1 134 ? 80.192 18.357 18.594 1.00 15.47 134 ASP B O 1
ATOM 3068 N N . GLY B 1 135 ? 81.571 19.478 17.200 1.00 15.61 135 GLY B N 1
ATOM 3069 C CA . GLY B 1 135 ? 82.064 20.404 18.222 1.00 16.12 135 GLY B CA 1
ATOM 3070 C C . GLY B 1 135 ? 81.012 21.422 18.625 1.00 16.16 135 GLY B C 1
ATOM 3071 O O . GLY B 1 135 ? 81.020 21.928 19.747 1.00 16.44 135 GLY B O 1
ATOM 3072 N N . LEU B 1 136 ? 80.098 21.712 17.704 1.00 16.17 136 LEU B N 1
ATOM 3073 C CA . LEU B 1 136 ? 79.031 22.677 17.946 1.00 16.34 136 LEU B CA 1
ATOM 3074 C C . LEU B 1 136 ? 77.797 22.005 18.542 1.00 16.21 136 LEU B C 1
ATOM 3075 O O . LEU B 1 136 ? 77.122 22.579 19.401 1.00 16.22 136 LEU B O 1
ATOM 3080 N N . SER B 1 137 ? 77.509 20.790 18.079 1.00 15.97 137 SER B N 1
ATOM 3081 C CA . SER B 1 137 ? 76.377 20.017 18.580 1.00 16.03 137 SER B CA 1
ATOM 3082 C C . SER B 1 137 ? 76.666 18.526 18.451 1.00 15.70 137 SER B C 1
ATOM 3083 O O . SER B 1 137 ? 77.025 18.067 17.364 1.00 15.63 137 SER B O 1
ATOM 3086 N N . PRO B 1 138 ? 76.495 17.766 19.555 1.00 15.74 138 PRO B N 1
ATOM 3087 C CA . PRO B 1 138 ? 76.881 16.350 19.585 1.00 15.65 138 PRO B CA 1
ATOM 3088 C C . PRO B 1 138 ? 76.134 15.505 18.551 1.00 15.33 138 PRO B C 1
ATOM 3089 O O . PRO B 1 138 ? 74.912 15.621 18.422 1.00 15.45 138 PRO B O 1
ATOM 3093 N N . ALA B 1 139 ? 76.882 14.674 17.825 1.00 14.90 139 ALA B N 1
ATOM 3094 C CA . ALA B 1 139 ? 76.341 13.805 16.773 1.00 14.28 139 ALA B CA 1
ATOM 3095 C C . ALA B 1 139 ? 75.454 14.565 15.778 1.00 13.92 139 ALA B C 1
ATOM 3096 O O . ALA B 1 139 ? 74.324 14.154 15.486 1.00 13.61 139 ALA B O 1
ATOM 3098 N N . TYR B 1 140 ? 75.974 15.676 15.266 1.00 13.20 140 TYR B N 1
ATOM 3099 C CA . TYR B 1 140 ? 75.242 16.469 14.284 1.00 12.56 140 TYR B CA 1
ATOM 3100 C C . TYR B 1 140 ? 74.806 15.595 13.097 1.00 12.48 140 TYR B C 1
ATOM 3101 O O . TYR B 1 140 ? 75.612 14.830 12.564 1.00 12.40 140 TYR B O 1
ATOM 3110 N N . PRO B 1 141 ? 73.526 15.701 12.680 1.00 12.43 141 PRO B N 1
ATOM 3111 C CA . PRO B 1 141 ? 73.042 14.842 11.596 1.00 12.47 141 PRO B CA 1
ATOM 3112 C C . PRO B 1 141 ? 73.686 15.120 10.234 1.00 12.27 141 PRO B C 1
ATOM 3113 O O . PRO B 1 141 ? 73.505 16.199 9.658 1.00 12.22 141 PRO B O 1
ATOM 3117 N N . ARG B 1 142 ? 74.422 14.133 9.726 1.00 12.15 142 ARG B N 1
ATOM 3118 C CA . ARG B 1 142 ? 75.113 14.254 8.440 1.00 12.01 142 ARG B CA 1
ATOM 3119 C C . ARG B 1 142 ? 74.159 14.517 7.275 1.00 11.78 142 ARG B C 1
ATOM 3120 O O . ARG B 1 142 ? 74.511 15.223 6.337 1.00 11.57 142 ARG B O 1
ATOM 3128 N N . HIS B 1 143 ? 72.946 13.967 7.354 1.00 11.46 143 HIS B N 1
ATOM 3129 C CA . HIS B 1 143 ? 71.950 14.126 6.291 1.00 11.15 143 HIS B CA 1
ATOM 3130 C C . HIS B 1 143 ? 71.573 15.590 6.032 1.00 10.78 143 HIS B C 1
ATOM 3131 O O . HIS B 1 143 ? 71.093 15.926 4.945 1.00 10.59 143 HIS B O 1
ATOM 3138 N N . MET B 1 144 ? 71.806 16.449 7.028 1.00 10.59 144 MET B N 1
ATOM 3139 C CA . MET B 1 144 ? 71.473 17.875 6.945 1.00 10.26 144 MET B CA 1
ATOM 3140 C C . MET B 1 144 ? 72.593 18.734 6.361 1.00 10.05 144 MET B C 1
ATOM 3141 O O . MET B 1 144 ? 72.409 19.931 6.154 1.00 10.02 144 MET B O 1
ATOM 3146 N N . MET B 1 145 ? 73.741 18.123 6.092 1.00 9.97 145 MET B N 1
ATOM 3147 C CA . MET B 1 145 ? 74.952 18.882 5.771 1.00 9.87 145 MET B CA 1
ATOM 3148 C C . MET B 1 145 ? 75.123 19.262 4.289 1.00 9.98 145 MET B C 1
ATOM 3149 O O . MET B 1 145 ? 76.220 19.168 3.735 1.00 10.20 145 MET B O 1
ATOM 3154 N N . HIS B 1 146 ? 74.033 19.694 3.656 1.00 10.22 146 HIS B N 1
ATOM 3155 C CA . HIS B 1 146 ? 74.085 20.342 2.342 1.00 10.48 146 HIS B CA 1
ATOM 3156 C C . HIS B 1 146 ? 72.806 21.152 2.147 1.00 10.63 146 HIS B C 1
ATOM 3157 O O . HIS B 1 146 ? 71.765 20.764 2.671 1.00 10.80 146 HIS B O 1
ATOM 3164 N N . PRO B 1 147 ? 72.873 22.288 1.415 1.00 10.68 147 PRO B N 1
ATOM 3165 C CA . PRO B 1 147 ? 71.629 23.031 1.176 1.00 10.97 147 PRO B CA 1
ATOM 3166 C C . PRO B 1 147 ? 70.533 22.194 0.512 1.00 10.95 147 PRO B C 1
ATOM 3167 O O . PRO B 1 147 ? 69.346 22.493 0.695 1.00 11.62 147 PRO B O 1
ATOM 3171 N N . SER B 1 148 ? 70.937 21.156 -0.228 1.00 10.96 148 SER B N 1
ATOM 3172 C CA . SER B 1 148 ? 70.020 20.193 -0.854 1.00 10.81 148 SER B CA 1
ATOM 3173 C C . SER B 1 148 ? 69.015 19.596 0.129 1.00 10.70 148 SER B C 1
ATOM 3174 O O . SER B 1 148 ? 67.906 19.231 -0.267 1.00 10.44 148 SER B O 1
ATOM 3177 N N . PHE B 1 149 ? 69.397 19.503 1.402 1.00 10.19 149 PHE B N 1
ATOM 3178 C CA . PHE B 1 149 ? 68.525 18.940 2.436 1.00 10.11 149 PHE B CA 1
ATOM 3179 C C . PHE B 1 149 ? 67.160 19.620 2.548 1.00 10.36 149 PHE B C 1
ATOM 3180 O O . PHE B 1 149 ? 66.176 18.973 2.900 1.00 10.72 149 PHE B O 1
ATOM 3188 N N . ALA B 1 150 ? 67.105 20.919 2.263 1.00 10.56 150 ALA B N 1
ATOM 3189 C CA . ALA B 1 150 ? 65.857 21.677 2.378 1.00 10.95 150 ALA B CA 1
ATOM 3190 C C . ALA B 1 150 ? 64.702 21.037 1.592 1.00 11.06 150 ALA B C 1
ATOM 3191 O O . ALA B 1 150 ? 63.544 21.102 2.016 1.00 11.26 150 ALA B O 1
ATOM 3193 N N . GLY B 1 151 ? 65.025 20.399 0.468 1.00 11.54 151 GLY B N 1
ATOM 3194 C CA . GLY B 1 151 ? 64.022 19.717 -0.360 1.00 11.74 151 GLY B CA 1
ATOM 3195 C C . GLY B 1 151 ? 63.518 18.396 0.190 1.00 12.02 151 GLY B C 1
ATOM 3196 O O . GLY B 1 151 ? 62.674 17.748 -0.427 1.00 12.45 151 GLY B O 1
ATOM 3197 N N . MET B 1 152 ? 64.043 17.997 1.346 1.00 11.97 152 MET B N 1
ATOM 3198 C CA . MET B 1 152 ? 63.577 16.805 2.052 1.00 12.09 152 MET B CA 1
ATOM 3199 C C . MET B 1 152 ? 62.675 17.165 3.232 1.00 12.22 152 MET B C 1
ATOM 3200 O O . MET B 1 152 ? 62.164 16.283 3.922 1.00 12.26 152 MET B O 1
ATOM 3205 N N . VAL B 1 153 ? 62.485 18.463 3.462 1.00 12.20 153 VAL B N 1
ATOM 3206 C CA . VAL B 1 153 ? 61.705 18.937 4.605 1.00 12.43 153 VAL B CA 1
ATOM 3207 C C . VAL B 1 153 ? 60.209 18.967 4.295 1.00 12.79 153 VAL B C 1
ATOM 3208 O O . VAL B 1 153 ? 59.786 19.590 3.323 1.00 12.82 153 VAL B O 1
ATOM 3212 N N . ASP B 1 154 ? 59.427 18.284 5.131 1.00 12.97 154 ASP B N 1
ATOM 3213 C CA . ASP B 1 154 ? 57.967 18.264 5.025 1.00 13.52 154 ASP B CA 1
ATOM 3214 C C . ASP B 1 154 ? 57.368 19.454 5.783 1.00 13.74 154 ASP B C 1
ATOM 3215 O O . ASP B 1 154 ? 57.366 19.467 7.014 1.00 13.53 154 ASP B O 1
ATOM 3220 N N . PRO B 1 155 ? 56.844 20.458 5.047 1.00 14.15 155 PRO B N 1
ATOM 3221 C CA . PRO B 1 155 ? 56.340 21.668 5.701 1.00 14.69 155 PRO B CA 1
ATOM 3222 C C . PRO B 1 155 ? 55.024 21.454 6.458 1.00 14.83 155 PRO B C 1
ATOM 3223 O O . PRO B 1 155 ? 54.555 22.373 7.135 1.00 15.24 155 PRO B O 1
ATOM 3227 N N . SER B 1 156 ? 54.452 20.253 6.351 1.00 15.27 156 SER B N 1
ATOM 3228 C CA . SER B 1 156 ? 53.213 19.906 7.063 1.00 15.58 156 SER B CA 1
ATOM 3229 C C . SER B 1 156 ? 53.459 19.260 8.433 1.00 15.47 156 SER B C 1
ATOM 3230 O O . SER B 1 156 ? 52.511 18.924 9.149 1.00 15.41 156 SER B O 1
ATOM 3233 N N . LEU B 1 157 ? 54.727 19.079 8.795 1.00 15.45 157 LEU B N 1
ATOM 3234 C CA . LEU B 1 157 ? 55.074 18.647 10.144 1.00 15.65 157 LEU B CA 1
ATOM 3235 C C . LEU B 1 157 ? 54.505 19.634 11.160 1.00 16.02 157 LEU B C 1
ATOM 3236 O O . LEU B 1 157 ? 54.438 20.834 10.878 1.00 16.21 157 LEU B O 1
ATOM 3241 N N . PRO B 1 158 ? 54.084 19.137 12.342 1.00 16.27 158 PRO B N 1
ATOM 3242 C CA . PRO B 1 158 ? 53.640 20.047 13.399 1.00 16.57 158 PRO B CA 1
ATOM 3243 C C . PRO B 1 158 ? 54.672 21.149 13.627 1.00 16.93 158 PRO B C 1
ATOM 3244 O O . PRO B 1 158 ? 55.874 20.884 13.589 1.00 16.70 158 PRO B O 1
ATOM 3248 N N . GLY B 1 159 ? 54.195 22.373 13.847 1.00 17.56 159 GLY B N 1
ATOM 3249 C CA . GLY B 1 159 ? 55.049 23.569 13.867 1.00 18.34 159 GLY B CA 1
ATOM 3250 C C . GLY B 1 159 ? 56.353 23.434 14.665 1.00 18.35 159 GLY B C 1
ATOM 3251 O O . GLY B 1 159 ? 57.428 23.769 14.154 1.00 18.20 159 GLY B O 1
ATOM 3252 N N . ASP B 1 160 ? 56.259 22.943 15.901 1.00 18.29 160 ASP B N 1
ATOM 3253 C CA . ASP B 1 160 ? 57.438 22.784 16.760 1.00 18.50 160 ASP B CA 1
ATOM 3254 C C . ASP B 1 160 ? 58.460 21.810 16.172 1.00 17.91 160 ASP B C 1
ATOM 3255 O O . ASP B 1 160 ? 59.669 22.030 16.288 1.00 17.81 160 ASP B O 1
ATOM 3260 N N . TYR B 1 161 ? 57.969 20.744 15.538 1.00 17.26 161 TYR B N 1
ATOM 3261 C CA . TYR B 1 161 ? 58.837 19.736 14.928 1.00 16.85 161 TYR B CA 1
ATOM 3262 C C . TYR B 1 161 ? 59.510 20.279 13.668 1.00 16.30 161 TYR B C 1
ATOM 3263 O O . TYR B 1 161 ? 60.705 20.058 13.445 1.00 15.86 161 TYR B O 1
ATOM 3272 N N . LEU B 1 162 ? 58.733 20.992 12.854 1.00 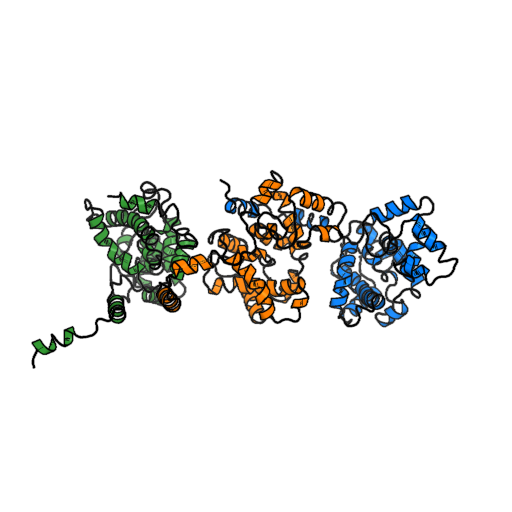15.89 162 LEU B N 1
ATOM 3273 C CA . LEU B 1 162 ? 59.243 21.648 11.654 1.00 15.46 162 LEU B CA 1
ATOM 3274 C C . LEU B 1 162 ? 60.319 22.681 11.991 1.00 15.28 162 LEU B C 1
ATOM 3275 O O . LEU B 1 162 ? 61.355 22.739 11.317 1.00 15.11 162 LEU B O 1
ATOM 3280 N N . ARG B 1 163 ? 60.068 23.480 13.033 1.00 15.22 163 ARG B N 1
ATOM 3281 C CA A ARG B 1 163 ? 61.006 24.516 13.477 0.50 15.04 163 ARG B CA 1
ATOM 3282 C CA B ARG B 1 163 ? 61.012 24.516 13.457 0.50 15.11 163 ARG B CA 1
ATOM 3283 C C . ARG B 1 163 ? 62.325 23.901 13.940 1.00 14.71 163 ARG B C 1
ATOM 3284 O O . ARG B 1 163 ? 63.401 24.423 13.648 1.00 14.72 163 ARG B O 1
ATOM 3299 N N . ALA B 1 164 ? 62.232 22.788 14.666 1.00 14.17 164 ALA B N 1
ATOM 3300 C CA . ALA B 1 164 ? 63.421 22.102 15.170 1.00 13.27 164 ALA B CA 1
ATOM 3301 C C . ALA B 1 164 ? 64.282 21.577 14.020 1.00 12.86 164 ALA B C 1
ATOM 3302 O O . ALA B 1 164 ? 65.503 21.723 14.042 1.00 12.77 164 ALA B O 1
ATOM 3304 N N . ILE B 1 165 ? 63.636 20.983 13.016 1.00 12.36 165 ILE B N 1
ATOM 3305 C CA . ILE B 1 165 ? 64.318 20.490 11.812 1.00 12.12 165 ILE B CA 1
ATOM 3306 C C . ILE B 1 165 ? 65.054 21.620 11.088 1.00 12.09 165 ILE B C 1
ATOM 3307 O O . ILE B 1 165 ? 66.228 21.479 10.734 1.00 11.87 165 ILE B O 1
ATOM 3312 N N . LEU B 1 166 ? 64.366 22.745 10.905 1.00 12.18 166 LEU B N 1
ATOM 3313 C CA . LEU B 1 166 ? 64.927 23.883 10.183 1.00 12.45 166 LEU B CA 1
ATOM 3314 C C . LEU B 1 166 ? 66.014 24.607 10.971 1.00 12.58 166 LEU B C 1
ATOM 3315 O O . LEU B 1 166 ? 67.012 25.033 10.387 1.00 12.54 166 LEU B O 1
ATOM 3320 N N . ASP B 1 167 ? 65.829 24.730 12.286 1.00 12.40 167 ASP B N 1
ATOM 3321 C CA . ASP B 1 167 ? 66.856 25.324 13.155 1.00 12.66 167 ASP B CA 1
ATOM 3322 C C . ASP B 1 167 ? 68.120 24.465 13.163 1.00 12.27 167 ASP B C 1
ATOM 3323 O O . ASP B 1 167 ? 69.235 24.989 13.064 1.00 12.31 167 ASP B O 1
ATOM 3328 N N . ALA B 1 168 ? 67.939 23.148 13.270 1.00 11.96 168 ALA B N 1
ATOM 3329 C CA . ALA B 1 168 ? 69.057 22.202 13.229 1.00 11.61 168 ALA B CA 1
ATOM 3330 C C . ALA B 1 168 ? 69.842 22.327 11.922 1.00 11.60 168 ALA B C 1
ATOM 3331 O O . ALA B 1 168 ? 71.068 22.433 11.938 1.00 11.30 168 ALA B O 1
ATOM 3333 N N . HIS B 1 169 ? 69.121 22.343 10.801 1.00 11.71 169 HIS B N 1
ATOM 3334 C CA . HIS B 1 169 ? 69.715 22.493 9.474 1.00 11.59 169 HIS B CA 1
ATOM 3335 C C . HIS B 1 169 ? 70.424 23.848 9.332 1.00 11.97 169 HIS B C 1
ATOM 3336 O O . HIS B 1 169 ? 71.488 23.930 8.716 1.00 12.04 169 HIS B O 1
ATOM 3343 N N . SER B 1 170 ? 69.840 24.887 9.929 1.00 12.09 170 SER B N 1
ATOM 3344 C CA . SER B 1 170 ? 70.401 26.245 9.896 1.00 12.35 170 SER B CA 1
ATOM 3345 C C . SER B 1 170 ? 71.744 26.376 10.621 1.00 12.28 170 SER B C 1
ATOM 3346 O O . SER B 1 170 ? 72.565 27.230 10.263 1.00 12.20 170 SER B O 1
ATOM 3349 N N . LEU B 1 171 ? 71.971 25.539 11.632 1.00 12.24 171 LEU B N 1
ATOM 3350 C CA . LEU B 1 171 ? 73.265 25.518 12.315 1.00 12.24 171 LEU B CA 1
ATOM 3351 C C . LEU B 1 171 ? 74.377 25.192 11.315 1.00 12.25 171 LEU B C 1
ATOM 3352 O O . LEU B 1 171 ? 75.418 25.843 11.318 1.00 12.59 171 LEU B O 1
ATOM 3357 N N . TYR B 1 172 ? 74.145 24.198 10.456 1.00 12.12 172 TYR B N 1
ATOM 3358 C CA . TYR B 1 172 ? 75.067 23.884 9.365 1.00 12.38 172 TYR B CA 1
ATOM 3359 C C . TYR B 1 172 ? 75.159 25.026 8.347 1.00 12.54 172 TYR B C 1
ATOM 3360 O O . TYR B 1 172 ? 76.255 25.399 7.927 1.00 12.91 172 TYR B O 1
ATOM 3369 N N . LEU B 1 173 ? 74.011 25.570 7.946 1.00 12.71 173 LEU B N 1
ATOM 3370 C CA . LEU B 1 173 ? 73.974 26.622 6.927 1.00 13.15 173 LEU B CA 1
ATOM 3371 C C . LEU B 1 173 ? 74.774 27.845 7.352 1.00 13.59 173 LEU B C 1
ATOM 3372 O O . LEU B 1 173 ? 75.414 28.490 6.519 1.00 13.90 173 LEU B O 1
ATOM 3377 N N . LEU B 1 174 ? 74.739 28.140 8.651 1.00 13.97 174 LEU B N 1
ATOM 3378 C CA . LEU B 1 174 ? 75.502 29.245 9.235 1.00 14.73 174 LEU B CA 1
ATOM 3379 C C . LEU B 1 174 ? 77.005 29.045 9.044 1.00 14.95 174 LEU B C 1
ATOM 3380 O O . LEU B 1 174 ? 77.707 29.973 8.642 1.00 15.38 174 LEU B O 1
ATOM 3385 N N . GLN B 1 175 ? 77.488 27.835 9.321 1.00 15.21 175 GLN B N 1
ATOM 3386 C CA . GLN B 1 175 ? 78.914 27.511 9.173 1.00 15.34 175 GLN B CA 1
ATOM 3387 C C . GLN B 1 175 ? 79.325 27.425 7.702 1.00 15.69 175 GLN B C 1
ATOM 3388 O O . GLN B 1 175 ? 80.389 27.915 7.308 1.00 15.29 175 GLN B O 1
ATOM 3394 N N . PHE B 1 176 ? 78.477 26.784 6.903 1.00 15.71 176 PHE B N 1
ATOM 3395 C CA . PHE B 1 176 ? 78.728 26.573 5.481 1.00 16.43 176 PHE B CA 1
ATOM 3396 C C . PHE B 1 176 ? 78.803 27.891 4.710 1.00 17.04 176 PHE B C 1
ATOM 3397 O O . PHE B 1 176 ? 79.743 28.110 3.945 1.00 17.01 176 PHE B O 1
ATOM 3405 N N . SER B 1 177 ? 77.827 28.770 4.929 1.00 17.96 177 SER B N 1
ATOM 3406 C CA . SER B 1 177 ? 77.778 30.055 4.231 1.00 18.97 177 SER B CA 1
ATOM 3407 C C . SER B 1 177 ? 79.040 30.876 4.484 1.00 19.80 177 SER B C 1
ATOM 3408 O O . SER B 1 177 ? 79.538 31.544 3.579 1.00 19.89 177 SER B O 1
ATOM 3411 N N . ARG B 1 178 ? 79.553 30.800 5.709 1.00 20.91 178 ARG B N 1
ATOM 3412 C CA . ARG B 1 178 ? 80.746 31.554 6.107 1.00 22.25 178 ARG B CA 1
ATOM 3413 C C . ARG B 1 178 ? 82.042 30.997 5.509 1.00 23.00 178 ARG B C 1
ATOM 3414 O O . ARG B 1 178 ? 83.005 31.740 5.305 1.00 23.07 178 ARG B O 1
ATOM 3422 N N . VAL B 1 179 ? 82.059 29.696 5.226 1.00 23.98 179 VAL B N 1
ATOM 3423 C CA . VAL B 1 179 ? 83.206 29.058 4.571 1.00 25.15 179 VAL B CA 1
ATOM 3424 C C . VAL B 1 179 ? 83.221 29.361 3.068 1.00 26.05 179 VAL B C 1
ATOM 3425 O O . VAL B 1 179 ? 84.266 29.712 2.509 1.00 26.29 179 VAL B O 1
ATOM 3429 N N . ILE B 1 180 ? 82.060 29.237 2.427 1.00 27.18 180 ILE B N 1
ATOM 3430 C CA . ILE B 1 180 ? 81.922 29.476 0.987 1.00 28.38 180 ILE B CA 1
ATOM 3431 C C . ILE B 1 180 ? 82.076 30.962 0.648 1.00 29.24 180 ILE B C 1
ATOM 3432 O O . ILE B 1 180 ? 82.712 31.316 -0.348 1.00 29.30 180 ILE B O 1
ATOM 3437 N N . ASN B 1 181 ? 81.491 31.819 1.482 1.00 30.28 181 ASN B N 1
ATOM 3438 C CA . ASN B 1 181 ? 81.586 33.265 1.306 1.00 31.42 181 ASN B CA 1
ATOM 3439 C C . ASN B 1 181 ? 82.313 33.902 2.494 1.00 32.08 181 ASN B C 1
ATOM 3440 O O . ASN B 1 181 ? 81.680 34.249 3.496 1.00 32.16 181 ASN B O 1
ATOM 3445 N N . PRO B 1 182 ? 83.651 34.051 2.388 1.00 32.82 182 PRO B N 1
ATOM 3446 C CA . PRO B 1 182 ? 84.498 34.548 3.480 1.00 33.40 182 PRO B CA 1
ATOM 3447 C C . PRO B 1 182 ? 84.082 35.914 4.027 1.00 33.89 182 PRO B C 1
ATOM 3448 O O . PRO B 1 182 ? 84.345 36.211 5.192 1.00 34.04 182 PRO B O 1
ATOM 3452 N N . ASN B 1 183 ? 83.432 36.726 3.195 1.00 34.44 183 ASN B N 1
ATOM 3453 C CA . ASN B 1 183 ? 82.953 38.049 3.606 1.00 34.88 183 ASN B CA 1
ATOM 3454 C C . ASN B 1 183 ? 81.807 38.017 4.628 1.00 34.97 183 ASN B C 1
ATOM 3455 O O . ASN B 1 183 ? 81.442 39.053 5.190 1.00 35.00 183 ASN B O 1
ATOM 3460 N N . LEU B 1 184 ? 81.253 36.828 4.865 1.00 34.98 184 LEU B N 1
ATOM 3461 C CA . LEU B 1 184 ? 80.190 36.640 5.856 1.00 35.00 184 LEU B CA 1
ATOM 3462 C C . LEU B 1 184 ? 80.731 36.296 7.249 1.00 35.00 184 LEU B C 1
ATOM 3463 O O . LEU B 1 184 ? 79.964 36.225 8.212 1.00 34.98 184 LEU B O 1
ATOM 3468 N N . ARG B 1 185 ? 82.047 36.092 7.347 1.00 35.09 185 ARG B N 1
ATOM 3469 C CA . ARG B 1 185 ? 82.705 35.748 8.615 1.00 35.15 185 ARG B CA 1
ATOM 3470 C C . ARG B 1 185 ? 82.533 36.801 9.708 1.00 34.90 185 ARG B C 1
ATOM 3471 O O . ARG B 1 185 ? 82.359 36.460 10.880 1.00 35.03 185 ARG B O 1
ATOM 3479 N N . GLY B 1 186 ? 82.585 38.073 9.318 1.00 34.62 186 GLY B N 1
ATOM 3480 C CA . GLY B 1 186 ? 82.446 39.186 10.259 1.00 34.07 186 GLY B CA 1
ATOM 3481 C C . GLY B 1 186 ? 81.033 39.734 10.343 1.00 33.71 186 GLY B C 1
ATOM 3482 O O . GLY B 1 186 ? 80.830 40.894 10.705 1.00 33.80 186 GLY B O 1
ATOM 3483 N N . ARG B 1 187 ? 80.056 38.897 10.003 1.00 33.13 187 ARG B N 1
ATOM 3484 C CA . ARG B 1 187 ? 78.649 39.277 10.061 1.00 32.56 187 ARG B CA 1
ATOM 3485 C C . ARG B 1 187 ? 77.914 38.432 11.096 1.00 31.87 187 ARG B C 1
ATOM 3486 O O . ARG B 1 187 ? 78.327 37.307 11.393 1.00 31.76 187 ARG B O 1
ATOM 3494 N N . THR B 1 188 ? 76.836 38.986 11.649 1.00 31.05 188 THR B N 1
ATOM 3495 C CA . THR B 1 188 ? 76.054 38.314 12.690 1.00 30.27 188 THR B CA 1
ATOM 3496 C C . THR B 1 188 ? 75.287 37.113 12.134 1.00 29.67 188 THR B C 1
ATOM 3497 O O . THR B 1 188 ? 75.078 37.008 10.922 1.00 29.49 188 THR B O 1
ATOM 3501 N N . LYS B 1 189 ? 74.875 36.216 13.029 1.00 28.94 189 LYS B N 1
ATOM 3502 C CA . LYS B 1 189 ? 74.062 35.054 12.668 1.00 28.21 189 LYS B CA 1
ATOM 3503 C C . LYS B 1 189 ? 72.832 35.471 11.860 1.00 27.80 189 LYS B C 1
ATOM 3504 O O . LYS B 1 189 ? 72.526 34.875 10.827 1.00 27.67 189 LYS B O 1
ATOM 3510 N N . GLU B 1 190 ? 72.152 36.513 12.334 1.00 27.31 190 GLU B N 1
ATOM 3511 C CA . GLU B 1 190 ? 70.954 37.047 11.689 1.00 26.86 190 GLU B CA 1
ATOM 3512 C C . GLU B 1 190 ? 71.233 37.544 10.268 1.00 26.34 190 GLU B C 1
ATOM 3513 O O . GLU B 1 190 ? 70.412 37.354 9.367 1.00 26.21 190 GLU B O 1
ATOM 3519 N N . GLU B 1 191 ? 72.393 38.172 10.078 1.00 25.66 191 GLU B N 1
ATOM 3520 C CA . GLU B 1 191 ? 72.811 38.668 8.765 1.00 25.10 191 GLU B CA 1
ATOM 3521 C C . GLU B 1 191 ? 73.139 37.530 7.797 1.00 24.30 191 GLU B C 1
ATOM 3522 O O . GLU B 1 191 ? 72.809 37.605 6.610 1.00 24.16 191 GLU B O 1
ATOM 3528 N N . VAL B 1 192 ? 73.782 36.482 8.309 1.00 23.34 192 VAL B N 1
ATOM 3529 C CA . VAL B 1 192 ? 74.097 35.301 7.506 1.00 22.45 192 VAL B CA 1
ATOM 3530 C C . VAL B 1 192 ? 72.808 34.551 7.155 1.00 21.96 192 VAL B C 1
ATOM 3531 O O . VAL B 1 192 ? 72.639 34.096 6.021 1.00 21.64 192 VAL B O 1
ATOM 3535 N N . ALA B 1 193 ? 71.896 34.452 8.122 1.00 21.48 193 ALA B N 1
ATOM 3536 C CA . ALA B 1 193 ? 70.592 33.823 7.899 1.00 21.27 193 ALA B CA 1
ATOM 3537 C C . ALA B 1 193 ? 69.812 34.504 6.778 1.00 21.23 193 ALA B C 1
ATOM 3538 O O . ALA B 1 193 ? 69.163 33.838 5.975 1.00 21.01 193 ALA B O 1
ATOM 3540 N N . ALA B 1 194 ? 69.907 35.831 6.711 1.00 21.19 194 ALA B N 1
ATOM 3541 C CA . ALA B 1 194 ? 69.260 36.605 5.653 1.00 21.32 194 ALA B CA 1
ATOM 3542 C C . ALA B 1 194 ? 69.720 36.208 4.244 1.00 21.21 194 ALA B C 1
ATOM 3543 O O . ALA B 1 194 ? 69.039 36.511 3.261 1.00 21.73 194 ALA B O 1
ATOM 3545 N N . THR B 1 195 ? 70.864 35.528 4.153 1.00 20.95 195 THR B N 1
ATOM 3546 C CA . THR B 1 195 ? 71.412 35.093 2.865 1.00 20.80 195 THR B CA 1
ATOM 3547 C C . THR B 1 195 ? 71.106 33.633 2.508 1.00 20.41 195 THR B C 1
ATOM 3548 O O . THR B 1 195 ? 71.172 33.262 1.333 1.00 20.69 195 THR B O 1
ATOM 3552 N N . PHE B 1 196 ? 70.787 32.804 3.503 1.00 19.81 196 PHE B N 1
ATOM 3553 C CA . PHE B 1 196 ? 70.486 31.393 3.222 1.00 19.13 196 PHE B CA 1
ATOM 3554 C C . PHE B 1 196 ? 69.021 30.971 3.392 1.00 18.98 196 PHE B C 1
ATOM 3555 O O . PHE B 1 196 ? 68.638 29.887 2.948 1.00 18.96 196 PHE B O 1
ATOM 3563 N N . THR B 1 197 ? 68.205 31.822 4.009 1.00 18.79 197 THR B N 1
ATOM 3564 C CA . THR B 1 197 ? 66.810 31.462 4.288 1.00 18.79 197 THR B CA 1
ATOM 3565 C C . THR B 1 197 ? 65.925 31.434 3.042 1.00 18.53 197 THR B C 1
ATOM 3566 O O . THR B 1 197 ? 65.021 30.599 2.943 1.00 18.18 197 THR B O 1
ATOM 3570 N N . GLN B 1 198 ? 66.187 32.337 2.097 1.00 18.33 198 GLN B N 1
ATOM 3571 C CA . GLN B 1 198 ? 65.410 32.403 0.857 1.00 18.35 198 GLN B CA 1
ATOM 3572 C C . GLN B 1 198 ? 65.482 31.103 0.028 1.00 17.82 198 GLN B C 1
ATOM 3573 O O . GLN B 1 198 ? 64.438 30.525 -0.279 1.00 17.95 198 GLN B O 1
ATOM 3579 N N . PRO B 1 199 ? 66.701 30.627 -0.319 1.00 17.28 199 PRO B N 1
ATOM 3580 C CA . PRO B 1 199 ? 66.754 29.337 -1.023 1.00 16.80 199 PRO B CA 1
ATOM 3581 C C . PRO B 1 199 ? 66.291 28.148 -0.176 1.00 16.28 199 PRO B C 1
ATOM 3582 O O . PRO B 1 199 ? 65.722 27.202 -0.722 1.00 16.14 199 PRO B O 1
ATOM 3586 N N . MET B 1 200 ? 66.523 28.203 1.135 1.00 15.76 200 MET B N 1
ATOM 3587 C CA . MET B 1 200 ? 66.075 27.148 2.050 1.00 15.24 200 MET B CA 1
ATOM 3588 C C . MET B 1 200 ? 64.553 26.997 1.994 1.00 15.18 200 MET B C 1
ATOM 3589 O O . MET B 1 200 ? 64.042 25.918 1.701 1.00 15.15 200 MET B O 1
ATOM 3594 N N . ASN B 1 201 ? 63.841 28.091 2.250 1.00 15.05 201 ASN B N 1
ATOM 3595 C CA . ASN B 1 201 ? 62.377 28.068 2.263 1.00 14.98 201 ASN B CA 1
ATOM 3596 C C . ASN B 1 201 ? 61.755 27.710 0.916 1.00 14.59 201 ASN B C 1
ATOM 3597 O O . ASN B 1 201 ? 60.708 27.060 0.865 1.00 14.37 201 ASN B O 1
ATOM 3602 N N . ALA B 1 202 ? 62.402 28.134 -0.167 1.00 14.14 202 ALA B N 1
ATOM 3603 C CA . ALA B 1 202 ? 61.959 27.801 -1.519 1.00 14.07 202 ALA B CA 1
ATOM 3604 C C . ALA B 1 202 ? 61.893 26.289 -1.719 1.00 13.90 202 ALA B C 1
ATOM 3605 O O . ALA B 1 202 ? 60.902 25.769 -2.233 1.00 14.04 202 ALA B O 1
ATOM 3607 N N . ALA B 1 203 ? 62.942 25.589 -1.291 1.00 13.63 203 ALA B N 1
ATOM 3608 C CA . ALA B 1 203 ? 62.986 24.132 -1.409 1.00 13.61 203 ALA B CA 1
ATOM 3609 C C . ALA B 1 203 ? 62.044 23.429 -0.430 1.00 13.52 203 ALA B C 1
ATOM 3610 O O . ALA B 1 203 ? 61.434 22.419 -0.782 1.00 13.42 203 ALA B O 1
ATOM 3612 N N . VAL B 1 204 ? 61.928 23.969 0.785 1.00 13.71 204 VAL B N 1
ATOM 3613 C CA . VAL B 1 204 ? 61.008 23.441 1.803 1.00 14.19 204 VAL B CA 1
ATOM 3614 C C . VAL B 1 204 ? 59.570 23.432 1.275 1.00 14.53 204 VAL B C 1
ATOM 3615 O O . VAL B 1 204 ? 58.823 22.474 1.474 1.00 14.33 204 VAL B O 1
ATOM 3619 N N . ASN B 1 205 ? 59.211 24.502 0.577 1.00 15.09 205 ASN B N 1
ATOM 3620 C CA . ASN B 1 205 ? 57.835 24.718 0.151 1.00 15.86 205 ASN B CA 1
ATOM 3621 C C . ASN B 1 205 ? 57.572 24.450 -1.333 1.00 16.12 205 ASN B C 1
ATOM 3622 O O . ASN B 1 205 ? 56.496 24.774 -1.843 1.00 16.33 205 ASN B O 1
ATOM 3627 N N . SER B 1 206 ? 58.538 23.843 -2.019 1.00 16.27 206 SER B N 1
ATOM 3628 C CA . SER B 1 206 ? 58.397 23.576 -3.451 1.00 16.63 206 SER B CA 1
ATOM 3629 C C . SER B 1 206 ? 57.396 22.458 -3.716 1.00 17.02 206 SER B C 1
ATOM 3630 O O . SER B 1 206 ? 57.076 21.668 -2.823 1.00 17.36 206 SER B O 1
ATOM 3633 N N . ASN B 1 207 ? 56.905 22.388 -4.949 1.00 17.55 207 ASN B N 1
ATOM 3634 C CA . ASN B 1 207 ? 55.965 21.334 -5.321 1.00 18.22 207 ASN B CA 1
ATOM 3635 C C . ASN B 1 207 ? 56.633 20.006 -5.695 1.00 18.09 207 ASN B C 1
ATOM 3636 O O . ASN B 1 207 ? 55.974 19.108 -6.230 1.00 18.47 207 ASN B O 1
ATOM 3641 N N . PHE B 1 208 ? 57.931 19.874 -5.412 1.00 17.61 208 PHE B N 1
ATOM 3642 C CA . PHE B 1 208 ? 58.674 18.683 -5.829 1.00 17.02 208 PHE B CA 1
ATOM 3643 C C . PHE B 1 208 ? 58.946 17.699 -4.691 1.00 16.81 208 PHE B C 1
ATOM 3644 O O . PHE B 1 208 ? 59.671 18.010 -3.742 1.00 16.49 208 PHE B O 1
ATOM 3652 N N . ILE B 1 209 ? 58.378 16.501 -4.841 1.00 16.67 209 ILE B N 1
ATOM 3653 C CA . ILE B 1 209 ? 58.324 15.446 -3.812 1.00 16.79 209 ILE B CA 1
ATOM 3654 C C . ILE B 1 209 ? 57.261 15.769 -2.760 1.00 16.82 209 ILE B C 1
ATOM 3655 O O . ILE B 1 209 ? 57.350 16.780 -2.054 1.00 16.84 209 ILE B O 1
ATOM 3660 N N . SER B 1 210 ? 56.252 14.906 -2.679 1.00 17.14 210 SER B N 1
ATOM 3661 C CA . SER B 1 210 ? 55.099 15.125 -1.811 1.00 17.40 210 SER B CA 1
ATOM 3662 C C . SER B 1 210 ? 55.470 15.172 -0.333 1.00 17.61 210 SER B C 1
ATOM 3663 O O . SER B 1 210 ? 56.520 14.661 0.072 1.00 17.52 210 SER B O 1
ATOM 3666 N N . HIS B 1 211 ? 54.593 15.792 0.455 1.00 17.76 211 HIS B N 1
ATOM 3667 C CA . HIS B 1 211 ? 54.735 15.902 1.906 1.00 18.15 211 HIS B CA 1
ATOM 3668 C C . HIS B 1 211 ? 54.997 14.542 2.552 1.00 18.17 211 HIS B C 1
ATOM 3669 O O . HIS B 1 211 ? 55.925 14.397 3.353 1.00 17.87 211 HIS B O 1
ATOM 3676 N N . GLU B 1 212 ? 54.178 13.558 2.175 1.00 18.23 212 GLU B N 1
ATOM 3677 C CA A GLU B 1 212 ? 54.259 12.206 2.721 0.70 18.49 212 GLU B CA 1
ATOM 3678 C CA B GLU B 1 212 ? 54.259 12.207 2.723 0.30 18.21 212 GLU B CA 1
ATOM 3679 C C . GLU B 1 212 ? 55.600 11.546 2.398 1.00 18.13 212 GLU B C 1
ATOM 3680 O O . GLU B 1 212 ? 56.206 10.910 3.260 1.00 17.95 212 GLU B O 1
ATOM 3691 N N . LYS B 1 213 ? 56.056 11.706 1.155 1.00 17.59 213 LYS B N 1
ATOM 3692 C CA . LYS B 1 213 ? 57.317 11.114 0.706 1.00 17.17 213 LYS B CA 1
ATOM 3693 C C . LYS B 1 213 ? 58.530 11.788 1.348 1.00 16.43 213 LYS B C 1
ATOM 3694 O O . LYS B 1 213 ? 59.502 11.115 1.689 1.00 16.23 213 LYS B O 1
ATOM 3700 N N . ARG B 1 214 ? 58.464 13.108 1.510 1.00 15.53 214 ARG B N 1
ATOM 3701 C CA . ARG B 1 214 ? 59.521 13.851 2.206 1.00 14.75 214 ARG B CA 1
ATOM 3702 C C . ARG B 1 214 ? 59.644 13.407 3.662 1.00 14.47 214 ARG B C 1
ATOM 3703 O O . ARG B 1 214 ? 60.751 13.179 4.154 1.00 14.41 214 ARG B O 1
ATOM 3711 N N . ARG B 1 215 ? 58.509 13.282 4.350 1.00 14.21 215 ARG B N 1
ATOM 3712 C CA . ARG B 1 215 ? 58.529 12.813 5.734 1.00 13.98 215 ARG B CA 1
ATOM 3713 C C . ARG B 1 215 ? 59.059 11.385 5.828 1.00 14.20 215 ARG B C 1
ATOM 3714 O O . ARG B 1 215 ? 59.754 11.048 6.784 1.00 13.94 215 ARG B O 1
ATOM 3722 N N . GLU B 1 216 ? 58.736 10.555 4.834 1.00 14.53 216 GLU B N 1
ATOM 3723 C CA . GLU B 1 216 ? 59.283 9.198 4.755 1.00 15.36 216 GLU B CA 1
ATOM 3724 C C . GLU B 1 216 ? 60.812 9.210 4.703 1.00 14.88 216 GLU B C 1
ATOM 3725 O O . GLU B 1 216 ? 61.463 8.391 5.350 1.00 14.45 216 GLU B O 1
ATOM 3731 N N . PHE B 1 217 ? 61.373 10.146 3.938 1.00 14.38 217 PHE B N 1
ATOM 3732 C CA . PHE B 1 217 ? 62.824 10.322 3.880 1.00 14.28 217 PHE B CA 1
ATOM 3733 C C . PHE B 1 217 ? 63.382 10.755 5.233 1.00 13.86 217 PHE B C 1
ATOM 3734 O O . PHE B 1 217 ? 64.369 10.192 5.702 1.00 13.61 217 PHE B O 1
ATOM 3742 N N . LEU B 1 218 ? 62.737 11.735 5.862 1.00 13.62 218 LEU B N 1
ATOM 3743 C CA . LEU B 1 218 ? 63.145 12.204 7.190 1.00 13.56 218 LEU B CA 1
ATOM 3744 C C . LEU B 1 218 ? 63.153 11.069 8.218 1.00 13.89 218 LEU B C 1
ATOM 3745 O O . LEU B 1 218 ? 64.066 10.979 9.043 1.00 13.82 218 LEU B O 1
ATOM 3750 N N . LYS B 1 219 ? 62.143 10.202 8.147 1.00 14.03 219 LYS B N 1
ATOM 3751 C CA . LYS B 1 219 ? 62.049 9.036 9.024 1.00 14.45 219 LYS B CA 1
ATOM 3752 C C . LYS B 1 219 ? 63.149 8.018 8.714 1.00 14.32 219 LYS B C 1
ATOM 3753 O O . LYS B 1 219 ? 63.800 7.507 9.628 1.00 14.53 219 LYS B O 1
ATOM 3759 N N . ALA B 1 220 ? 63.361 7.743 7.427 1.00 14.21 220 ALA B N 1
ATOM 3760 C CA . ALA B 1 220 ? 64.408 6.819 6.987 1.00 14.27 220 ALA B CA 1
ATOM 3761 C C . ALA B 1 220 ? 65.807 7.311 7.361 1.00 14.39 220 ALA B C 1
ATOM 3762 O O . ALA B 1 220 ? 66.684 6.503 7.676 1.00 14.87 220 ALA B O 1
ATOM 3764 N N . PHE B 1 221 ? 65.998 8.630 7.330 1.00 14.09 221 PHE B N 1
ATOM 3765 C CA . PHE B 1 221 ? 67.279 9.255 7.686 1.00 13.73 221 PHE B CA 1
ATOM 3766 C C . PHE B 1 221 ? 67.490 9.302 9.202 1.00 13.57 221 PHE B C 1
ATOM 3767 O O . PHE B 1 221 ? 68.582 9.645 9.667 1.00 13.52 221 PHE B O 1
ATOM 3775 N N . GLY B 1 222 ? 66.439 8.985 9.962 1.00 13.30 222 GLY B N 1
ATOM 3776 C CA . GLY B 1 222 ? 66.474 9.014 11.425 1.00 12.95 222 GLY B CA 1
ATOM 3777 C C . GLY B 1 222 ? 66.338 10.398 12.039 1.00 12.61 222 GLY B C 1
ATOM 3778 O O . GLY B 1 222 ? 66.638 10.595 13.222 1.00 12.81 222 GLY B O 1
ATOM 3779 N N . LEU B 1 223 ? 65.878 11.355 11.239 1.00 12.06 223 LEU B N 1
ATOM 3780 C CA . LEU B 1 223 ? 65.747 12.740 11.687 1.00 11.49 223 LEU B CA 1
ATOM 3781 C C . LEU B 1 223 ? 64.460 12.979 12.458 1.00 11.49 223 LEU B C 1
ATOM 3782 O O . LEU B 1 223 ? 64.400 13.857 13.318 1.00 10.94 223 LEU B O 1
ATOM 3787 N N . VAL B 1 224 ? 63.430 12.205 12.125 1.00 11.47 224 VAL B N 1
ATOM 3788 C CA . VAL B 1 224 ? 62.199 12.157 12.914 1.00 11.79 224 VAL B CA 1
ATOM 3789 C C . VAL B 1 224 ? 61.848 10.697 13.185 1.00 12.16 224 VAL B C 1
ATOM 3790 O O . VAL B 1 224 ? 62.265 9.808 12.439 1.00 12.11 224 VAL B O 1
ATOM 3794 N N . ASP B 1 225 ? 61.100 10.455 14.259 1.00 12.90 225 ASP B N 1
ATOM 3795 C CA . ASP B 1 225 ? 60.596 9.108 14.543 1.00 13.38 225 ASP B CA 1
ATOM 3796 C C . ASP B 1 225 ? 59.277 8.852 13.797 1.00 13.62 225 ASP B C 1
ATOM 3797 O O . ASP B 1 225 ? 58.850 9.675 12.979 1.00 13.67 225 ASP B O 1
ATOM 3802 N N . SER B 1 226 ? 58.641 7.711 14.067 1.00 13.97 226 SER B N 1
ATOM 3803 C CA . SER B 1 226 ? 57.398 7.347 13.381 1.00 14.33 226 SER B CA 1
ATOM 3804 C C . SER B 1 226 ? 56.232 8.287 13.707 1.00 14.24 226 SER B C 1
ATOM 3805 O O . SER B 1 226 ? 55.234 8.298 12.990 1.00 14.54 226 SER B O 1
ATOM 3808 N N . ASN B 1 227 ? 56.366 9.064 14.780 1.00 14.25 227 ASN B N 1
ATOM 3809 C CA . ASN B 1 227 ? 55.350 10.049 15.161 1.00 14.19 227 ASN B CA 1
ATOM 3810 C C . ASN B 1 227 ? 55.688 11.470 14.703 1.00 14.11 227 ASN B C 1
ATOM 3811 O O . ASN B 1 227 ? 55.001 12.426 15.063 1.00 14.05 227 ASN B O 1
ATOM 3816 N N . GLY B 1 228 ? 56.748 11.597 13.911 1.00 13.92 228 GLY B N 1
ATOM 3817 C CA . GLY B 1 228 ? 57.185 12.895 13.392 1.00 13.86 228 GLY B CA 1
ATOM 3818 C C . GLY B 1 228 ? 58.014 13.746 14.340 1.00 13.83 228 GLY B C 1
ATOM 3819 O O . GLY B 1 228 ? 58.414 14.856 13.977 1.00 13.81 228 GLY B O 1
ATOM 3820 N N . LYS B 1 229 ? 58.269 13.234 15.547 1.00 13.61 229 LYS B N 1
ATOM 3821 C CA A LYS B 1 229 ? 59.041 13.974 16.542 0.50 13.49 229 LYS B CA 1
ATOM 3822 C CA B LYS B 1 229 ? 59.046 13.945 16.564 0.50 13.59 229 LYS B CA 1
ATOM 3823 C C . LYS B 1 229 ? 60.534 13.933 16.204 1.00 13.39 229 LYS B C 1
ATOM 3824 O O . LYS B 1 229 ? 61.088 12.866 15.934 1.00 13.00 229 LYS B O 1
ATOM 3835 N N . PRO B 1 230 ? 61.190 15.115 16.196 1.00 13.06 230 PRO B N 1
ATOM 3836 C CA . PRO B 1 230 ? 62.621 15.162 15.878 1.00 13.11 230 PRO B CA 1
ATOM 3837 C C . PRO B 1 230 ? 63.483 14.321 16.818 1.00 12.87 230 PRO B C 1
ATOM 3838 O O . PRO B 1 230 ? 63.166 14.181 18.005 1.00 13.16 230 PRO B O 1
ATOM 3842 N N . SER B 1 231 ? 64.571 13.775 16.279 1.00 12.93 231 SER B N 1
ATOM 3843 C CA . SER B 1 231 ? 65.527 12.996 17.062 1.00 12.70 231 SER B CA 1
ATOM 3844 C C . SER B 1 231 ? 66.238 13.872 18.089 1.00 12.61 231 SER B C 1
ATOM 3845 O O . SER B 1 231 ? 66.240 15.099 17.975 1.00 12.30 231 SER B O 1
ATOM 3848 N N . ALA B 1 232 ? 66.852 13.227 19.080 1.00 12.47 232 ALA B N 1
ATOM 3849 C CA . ALA B 1 232 ? 67.639 13.924 20.099 1.00 12.41 232 ALA B CA 1
ATOM 3850 C C . ALA B 1 232 ? 68.741 14.786 19.472 1.00 12.41 232 ALA B C 1
ATOM 3851 O O . ALA B 1 232 ? 68.990 15.912 19.921 1.00 12.34 232 ALA B O 1
ATOM 3853 N N . ALA B 1 233 ? 69.375 14.260 18.424 1.00 12.07 233 ALA B N 1
ATOM 3854 C CA . ALA B 1 233 ? 70.436 14.979 17.709 1.00 12.00 233 ALA B CA 1
ATOM 3855 C C . ALA B 1 233 ? 69.922 16.246 17.026 1.00 11.77 233 ALA B C 1
ATOM 3856 O O . ALA B 1 233 ? 70.602 17.276 17.029 1.00 11.95 233 ALA B O 1
ATOM 3858 N N . VAL B 1 234 ? 68.722 16.168 16.450 1.00 11.64 234 VAL B N 1
ATOM 3859 C CA . VAL B 1 234 ? 68.083 17.338 15.834 1.00 11.42 234 VAL B CA 1
ATOM 3860 C C . VAL B 1 234 ? 67.759 18.401 16.893 1.00 11.83 234 VAL B C 1
ATOM 3861 O O . VAL B 1 234 ? 68.038 19.591 16.694 1.00 11.41 234 VAL B O 1
ATOM 3865 N N . MET B 1 235 ? 67.197 17.963 18.020 1.00 12.25 235 MET B N 1
ATOM 3866 C CA . MET B 1 235 ? 66.865 18.859 19.131 1.00 12.88 235 MET B CA 1
ATOM 3867 C C . MET B 1 235 ? 68.103 19.549 19.701 1.00 12.97 235 MET B C 1
ATOM 3868 O O . MET B 1 235 ? 68.061 20.734 20.025 1.00 13.12 235 MET B O 1
ATOM 3873 N N . ALA B 1 236 ? 69.196 18.797 19.819 1.00 13.02 236 ALA B N 1
ATOM 3874 C CA . ALA B 1 236 ? 70.476 19.357 20.263 1.00 13.13 236 ALA B CA 1
ATOM 3875 C C . ALA B 1 236 ? 70.959 20.452 19.312 1.00 13.21 236 ALA B C 1
ATOM 3876 O O . ALA B 1 236 ? 71.371 21.529 19.751 1.00 13.25 236 ALA B O 1
ATOM 3878 N N . ALA B 1 237 ? 70.886 20.178 18.011 1.00 13.30 237 ALA B N 1
ATOM 3879 C CA . ALA B 1 237 ? 71.370 21.113 16.994 1.00 13.27 237 ALA B CA 1
ATOM 3880 C C . ALA B 1 237 ? 70.507 22.370 16.918 1.00 13.33 237 ALA B C 1
ATOM 3881 O O . ALA B 1 237 ? 71.020 23.472 16.707 1.00 13.29 237 ALA B O 1
ATOM 3883 N N . ALA B 1 238 ? 69.198 22.198 17.100 1.00 13.37 238 ALA B N 1
ATOM 3884 C CA . ALA B 1 238 ? 68.267 23.324 17.150 1.00 13.67 238 ALA B CA 1
ATOM 3885 C C . ALA B 1 238 ? 68.598 24.255 18.319 1.00 13.96 238 ALA B C 1
ATOM 3886 O O . ALA B 1 238 ? 68.577 25.480 18.169 1.00 13.96 238 ALA B O 1
ATOM 3888 N N . GLN B 1 239 ? 68.903 23.668 19.475 1.00 14.52 239 GLN B N 1
ATOM 3889 C CA . GLN B 1 239 ? 69.286 24.437 20.658 1.00 15.16 239 GLN B CA 1
ATOM 3890 C C . GLN B 1 239 ? 70.622 25.144 20.439 1.00 15.48 239 GLN B C 1
ATOM 3891 O O . GLN B 1 239 ? 70.800 26.293 20.856 1.00 15.75 239 GLN B O 1
ATOM 3897 N N . ALA B 1 240 ? 71.547 24.460 19.770 1.00 15.84 240 ALA B N 1
ATOM 3898 C CA . ALA B 1 240 ? 72.850 25.037 19.448 1.00 16.29 240 ALA B CA 1
ATOM 3899 C C . ALA B 1 240 ? 72.719 26.234 18.504 1.00 16.79 240 ALA B C 1
ATOM 3900 O O . ALA B 1 240 ? 73.489 27.192 18.607 1.00 16.73 240 ALA B O 1
ATOM 3902 N N . TYR B 1 241 ? 71.743 26.184 17.597 1.00 17.25 241 TYR B N 1
ATOM 3903 C CA . TYR B 1 241 ? 71.483 27.304 16.689 1.00 18.03 241 TYR B CA 1
ATOM 3904 C C . TYR B 1 241 ? 70.939 28.523 17.436 1.00 18.79 241 TYR B C 1
ATOM 3905 O O . TYR B 1 241 ? 71.305 29.660 17.122 1.00 18.76 241 TYR B O 1
ATOM 3914 N N . LYS B 1 242 ? 70.076 28.271 18.424 1.00 19.75 242 LYS B N 1
ATOM 3915 C CA . LYS B 1 242 ? 69.504 29.321 19.275 1.00 21.07 242 LYS B CA 1
ATOM 3916 C C . LYS B 1 242 ? 70.572 30.209 19.901 1.00 21.26 242 LYS B C 1
ATOM 3917 O O . LYS B 1 242 ? 70.419 31.430 19.953 1.00 21.43 242 LYS B O 1
ATOM 3923 N N . THR B 1 243 ? 71.648 29.586 20.378 1.00 21.79 243 TH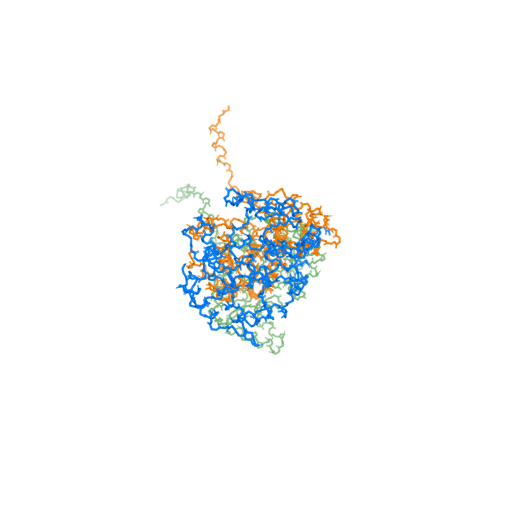R B N 1
ATOM 3924 C CA . THR B 1 243 ? 72.700 30.298 21.106 1.00 22.20 243 THR B CA 1
ATOM 3925 C C . THR B 1 243 ? 73.948 30.554 20.261 1.00 22.60 243 THR B C 1
ATOM 3926 O O . THR B 1 243 ? 74.937 31.103 20.756 1.00 22.80 243 THR B O 1
ATOM 3930 N N . ALA B 1 244 ? 73.893 30.167 18.987 1.00 22.81 244 ALA B N 1
ATOM 3931 C CA . ALA B 1 244 ? 75.002 30.379 18.058 1.00 23.18 244 ALA B CA 1
ATOM 3932 C C . ALA B 1 244 ? 75.210 31.860 17.753 1.00 23.52 244 ALA B C 1
ATOM 3933 O O . ALA B 1 244 ? 74.265 32.651 17.783 1.00 23.67 244 ALA B O 1
ATOM 3935 N N . ALA B 1 245 ? 76.459 32.220 17.474 1.00 23.97 245 ALA B N 1
ATOM 3936 C CA . ALA B 1 245 ? 76.808 33.569 17.040 1.00 24.37 245 ALA B CA 1
ATOM 3937 C C . ALA B 1 245 ? 77.326 33.537 15.605 1.00 24.52 245 ALA B C 1
ATOM 3938 O O . ALA B 1 245 ? 77.686 32.478 15.084 1.00 24.64 245 ALA B O 1
ATOM 3941 N N . ASP C 1 2 ? 1.748 52.529 28.140 1.00 26.42 2 ASP C N 1
ATOM 3942 C CA . ASP C 1 2 ? 2.783 52.125 27.145 1.00 26.23 2 ASP C CA 1
ATOM 3943 C C . ASP C 1 2 ? 2.171 51.907 25.763 1.00 25.64 2 ASP C C 1
ATOM 3944 O O . ASP C 1 2 ? 1.159 51.215 25.620 1.00 25.80 2 ASP C O 1
ATOM 3949 N N . ASN C 1 3 ? 2.796 52.511 24.756 1.00 24.75 3 ASN C N 1
ATOM 3950 C CA . ASN C 1 3 ? 2.358 52.396 23.371 1.00 23.85 3 ASN C CA 1
ATOM 3951 C C . ASN C 1 3 ? 3.154 51.301 22.672 1.00 23.06 3 ASN C C 1
ATOM 3952 O O . ASN C 1 3 ? 4.236 51.553 22.139 1.00 22.85 3 ASN C O 1
ATOM 3957 N N . TYR C 1 4 ? 2.610 50.085 22.681 1.00 22.12 4 TYR C N 1
ATOM 3958 C CA . TYR C 1 4 ? 3.315 48.907 22.162 1.00 21.38 4 TYR C CA 1
ATOM 3959 C C . TYR C 1 4 ? 3.518 48.936 20.650 1.00 20.86 4 TYR C C 1
ATOM 3960 O O . TYR C 1 4 ? 4.516 48.421 20.142 1.00 20.29 4 TYR C O 1
ATOM 3969 N N . GLN C 1 5 ? 2.573 49.538 19.934 1.00 20.30 5 GLN C N 1
ATOM 3970 C CA . GLN C 1 5 ? 2.719 49.712 18.494 1.00 20.01 5 GLN C CA 1
ATOM 3971 C C . GLN C 1 5 ? 3.898 50.631 18.191 1.00 19.89 5 GLN C C 1
ATOM 3972 O O . GLN C 1 5 ? 4.721 50.316 17.331 1.00 19.59 5 GLN C O 1
ATOM 3978 N N . GLU C 1 6 ? 3.984 51.747 18.918 1.00 19.62 6 GLU C N 1
ATOM 3979 C CA . GLU C 1 6 ? 5.108 52.676 18.791 1.00 19.61 6 GLU C CA 1
ATOM 3980 C C . GLU C 1 6 ? 6.439 52.015 19.156 1.00 18.90 6 GLU C C 1
ATOM 3981 O O . GLU C 1 6 ? 7.455 52.241 18.490 1.00 18.93 6 GLU C O 1
ATOM 3987 N N . LEU C 1 7 ? 6.430 51.199 20.208 1.00 18.16 7 LEU C N 1
ATOM 3988 C CA . LEU C 1 7 ? 7.632 50.474 20.626 1.00 17.50 7 LEU C CA 1
ATOM 3989 C C . LEU C 1 7 ? 8.103 49.516 19.532 1.00 17.01 7 LEU C C 1
ATOM 3990 O O . LEU C 1 7 ? 9.303 49.408 19.268 1.00 16.73 7 LEU C O 1
ATOM 3995 N N . ARG C 1 8 ? 7.150 48.842 18.891 1.00 16.42 8 ARG C N 1
ATOM 3996 C CA . ARG C 1 8 ? 7.448 47.906 17.804 1.00 16.34 8 ARG C CA 1
ATOM 3997 C C . ARG C 1 8 ? 8.007 48.613 16.569 1.00 15.71 8 ARG C C 1
ATOM 3998 O O . ARG C 1 8 ? 8.949 48.114 15.945 1.00 15.12 8 ARG C O 1
ATOM 4006 N N . VAL C 1 9 ? 7.420 49.758 16.214 1.00 15.43 9 VAL C N 1
ATOM 4007 C CA A VAL C 1 9 ? 7.900 50.504 15.048 0.50 15.42 9 VAL C CA 1
ATOM 4008 C CA B VAL C 1 9 ? 7.868 50.558 15.070 0.50 15.24 9 VAL C CA 1
ATOM 4009 C C . VAL C 1 9 ? 9.285 51.097 15.301 1.00 15.16 9 VAL C C 1
ATOM 4010 O O . VAL C 1 9 ? 10.125 51.084 14.405 1.00 15.14 9 VAL C O 1
ATOM 4017 N N . GLN C 1 10 ? 9.535 51.579 16.519 1.00 15.07 10 GLN C N 1
ATOM 4018 C CA . GLN C 1 10 ? 10.863 52.068 16.893 1.00 15.06 10 GLN C CA 1
ATOM 4019 C C . GLN C 1 10 ? 11.886 50.934 16.918 1.00 14.38 10 GLN C C 1
ATOM 4020 O O . GLN C 1 10 ? 13.045 51.134 16.558 1.00 14.56 10 GLN C O 1
ATOM 4026 N N . PHE C 1 11 ? 11.452 49.744 17.328 1.00 13.93 11 PHE C N 1
ATOM 4027 C CA . PHE C 1 11 ? 12.322 48.568 17.281 1.00 13.18 11 PHE C CA 1
ATOM 4028 C C . PHE C 1 11 ? 12.691 48.191 15.843 1.00 12.83 11 PHE C C 1
ATOM 4029 O O . PHE C 1 11 ? 13.813 47.752 15.584 1.00 12.58 11 PHE C O 1
ATOM 4037 N N . ALA C 1 12 ? 11.755 48.367 14.911 1.00 12.52 12 ALA C N 1
ATOM 4038 C CA . ALA C 1 12 ? 12.027 48.091 13.498 1.00 12.45 12 ALA C CA 1
ATOM 4039 C C . ALA C 1 12 ? 13.118 48.995 12.917 1.00 12.49 12 ALA C C 1
ATOM 4040 O O . ALA C 1 12 ? 13.759 48.644 11.928 1.00 12.70 12 ALA C O 1
ATOM 4042 N N . ALA C 1 13 ? 13.320 50.156 13.537 1.00 12.75 13 ALA C N 1
ATOM 4043 C CA . ALA C 1 13 ? 14.374 51.080 13.120 1.00 12.94 13 ALA C CA 1
ATOM 4044 C C . ALA C 1 13 ? 15.750 50.724 13.689 1.00 13.27 13 ALA C C 1
ATOM 4045 O O . ALA C 1 13 ? 16.758 51.304 13.276 1.00 12.98 13 ALA C O 1
ATOM 4047 N N . GLN C 1 14 ? 15.795 49.779 14.631 1.00 13.29 14 GLN C N 1
ATOM 4048 C CA . GLN C 1 14 ? 17.070 49.322 15.196 1.00 13.74 14 GLN C CA 1
ATOM 4049 C C . GLN C 1 14 ? 17.984 48.797 14.095 1.00 13.86 14 GLN C C 1
ATOM 4050 O O . GLN C 1 14 ? 17.522 48.206 13.114 1.00 13.94 14 GLN C O 1
ATOM 4056 N N . ALA C 1 15 ? 19.285 49.021 14.271 1.00 14.25 15 ALA C N 1
ATOM 4057 C CA . ALA C 1 15 ? 20.290 48.593 13.311 1.00 15.00 15 ALA C CA 1
ATOM 4058 C C . ALA C 1 15 ? 20.182 47.110 12.972 1.00 15.51 15 ALA C C 1
ATOM 4059 O O . ALA C 1 15 ? 19.916 46.279 13.844 1.00 15.75 15 ALA C O 1
ATOM 4061 N N . VAL C 1 16 ? 20.356 46.807 11.689 1.00 16.31 16 VAL C N 1
ATOM 4062 C CA . VAL C 1 16 ? 20.500 45.438 11.208 1.00 17.30 16 VAL C CA 1
ATOM 4063 C C . VAL C 1 16 ? 21.961 45.298 10.778 1.00 17.72 16 VAL C C 1
ATOM 4064 O O . VAL C 1 16 ? 22.308 45.481 9.610 1.00 18.33 16 VAL C O 1
ATOM 4068 N N . ASP C 1 17 ? 22.808 45.001 11.760 1.00 18.30 17 ASP C N 1
ATOM 4069 C CA . ASP C 1 17 ? 24.253 44.952 11.574 1.00 18.77 17 ASP C CA 1
ATOM 4070 C C . ASP C 1 17 ? 24.678 43.540 11.188 1.00 18.80 17 ASP C C 1
ATOM 4071 O O . ASP C 1 17 ? 24.545 42.609 11.987 1.00 18.75 17 ASP C O 1
ATOM 4076 N N . ARG C 1 18 ? 25.189 43.398 9.965 1.00 18.96 18 ARG C N 1
ATOM 4077 C CA A ARG C 1 18 ? 25.584 42.096 9.420 0.70 19.17 18 ARG C CA 1
ATOM 4078 C CA B ARG C 1 18 ? 25.574 42.092 9.427 0.30 19.05 18 ARG C CA 1
ATOM 4079 C C . ARG C 1 18 ? 26.596 41.373 10.312 1.00 19.16 18 ARG C C 1
ATOM 4080 O O . ARG C 1 18 ? 26.409 40.202 10.649 1.00 18.92 18 ARG C O 1
ATOM 4095 N N . ASN C 1 19 ? 27.666 42.072 10.693 1.00 19.06 19 ASN C N 1
ATOM 4096 C CA . ASN C 1 19 ? 28.705 41.468 11.532 1.00 19.03 19 ASN C CA 1
ATOM 4097 C C . ASN C 1 19 ? 28.201 41.038 12.910 1.00 18.57 19 ASN C C 1
ATOM 4098 O O . ASN C 1 19 ? 28.532 39.951 13.383 1.00 18.34 19 ASN C O 1
ATOM 4103 N N . GLU C 1 20 ? 27.386 41.888 13.532 1.00 18.09 20 GLU C N 1
ATOM 4104 C CA . GLU C 1 20 ? 26.784 41.595 14.830 1.00 17.72 20 GLU C CA 1
ATOM 4105 C C . GLU C 1 20 ? 25.869 40.370 14.751 1.00 17.07 20 GLU C C 1
ATOM 4106 O O . GLU C 1 20 ? 25.951 39.471 15.590 1.00 16.83 20 GLU C O 1
ATOM 4112 N N . ILE C 1 21 ? 25.012 40.346 13.732 1.00 16.36 21 ILE C N 1
ATOM 4113 C CA . ILE C 1 21 ? 24.063 39.248 13.538 1.00 16.05 21 ILE C CA 1
ATOM 4114 C C . ILE C 1 21 ? 24.778 37.929 13.212 1.00 16.18 21 ILE C C 1
ATOM 4115 O O . ILE C 1 21 ? 24.415 36.880 13.744 1.00 16.03 21 ILE C O 1
ATOM 4120 N N . GLU C 1 22 ? 25.798 37.989 12.357 1.00 16.14 22 GLU C N 1
ATOM 4121 C CA . GLU C 1 22 ? 26.556 36.783 11.995 1.00 16.21 22 GLU C CA 1
ATOM 4122 C C . GLU C 1 22 ? 27.334 36.202 13.181 1.00 16.02 22 GLU C C 1
ATOM 4123 O O . GLU C 1 22 ? 27.526 34.984 13.263 1.00 15.76 22 GLU C O 1
ATOM 4129 N N . GLN C 1 23 ? 27.759 37.069 14.100 1.00 15.85 23 GLN C N 1
ATOM 4130 C CA . GLN C 1 23 ? 28.389 36.641 15.350 1.00 16.07 23 GLN C CA 1
ATOM 4131 C C . GLN C 1 23 ? 27.398 35.845 16.209 1.00 15.38 23 GLN C C 1
ATOM 4132 O O . GLN C 1 23 ? 27.756 34.818 16.783 1.00 15.08 23 GLN C O 1
ATOM 4138 N N . TRP C 1 24 ? 26.156 36.320 16.283 1.00 14.87 24 TRP C N 1
ATOM 4139 C CA . TRP C 1 24 ? 25.099 35.594 16.991 1.00 14.40 24 TRP C CA 1
ATOM 4140 C C . TRP C 1 24 ? 24.784 34.249 16.331 1.00 14.13 24 TRP C C 1
ATOM 4141 O O . TRP C 1 24 ? 24.594 33.243 17.022 1.00 14.18 24 TRP C O 1
ATOM 4152 N N . VAL C 1 25 ? 24.742 34.236 14.999 1.00 13.62 25 VAL C N 1
ATOM 4153 C CA . VAL C 1 25 ? 24.510 33.002 14.236 1.00 13.60 25 VAL C CA 1
ATOM 4154 C C . VAL C 1 25 ? 25.542 31.945 14.626 1.00 13.61 25 VAL C C 1
ATOM 4155 O O . VAL C 1 25 ? 25.192 30.797 14.909 1.00 13.16 25 VAL C O 1
ATOM 4159 N N . ARG C 1 26 ? 26.809 32.351 14.646 1.00 13.94 26 ARG C N 1
ATOM 4160 C CA . ARG C 1 26 ? 27.909 31.451 14.995 1.00 14.51 26 ARG C CA 1
ATOM 4161 C C . ARG C 1 26 ? 27.817 30.951 16.434 1.00 14.31 26 ARG C C 1
ATOM 4162 O O . ARG C 1 26 ? 28.057 29.771 16.697 1.00 14.39 26 ARG C O 1
ATOM 4170 N N . GLU C 1 27 ? 27.458 31.846 17.356 1.00 14.31 27 GLU C N 1
ATOM 4171 C CA . GLU C 1 27 ? 27.324 31.498 18.768 1.00 14.21 27 GLU C CA 1
ATOM 4172 C C . GLU C 1 27 ? 26.238 30.447 18.988 1.00 13.69 27 GLU C C 1
ATOM 4173 O O . GLU C 1 27 ? 26.395 29.544 19.810 1.00 13.51 27 GLU C O 1
ATOM 4179 N N . PHE C 1 28 ? 25.148 30.568 18.236 1.00 12.69 28 PHE C N 1
ATOM 4180 C CA . PHE C 1 28 ? 23.970 29.729 18.432 1.00 12.45 28 PHE C CA 1
ATOM 4181 C C . PHE C 1 28 ? 23.894 28.539 17.480 1.00 12.28 28 PHE C C 1
ATOM 4182 O O . PHE C 1 28 ? 22.949 27.756 17.552 1.00 12.29 28 PHE C O 1
ATOM 4190 N N . ALA C 1 29 ? 24.890 28.406 16.605 1.00 12.23 29 ALA C N 1
ATOM 4191 C CA . ALA C 1 29 ? 24.903 27.360 15.580 1.00 12.15 29 ALA C CA 1
ATOM 4192 C C . ALA C 1 29 ? 24.865 25.950 16.166 1.00 12.21 29 ALA C C 1
ATOM 4193 O O . ALA C 1 29 ? 25.290 25.725 17.301 1.00 12.07 29 ALA C O 1
ATOM 4195 N N . TYR C 1 30 ? 24.336 25.014 15.378 1.00 12.49 30 TYR C N 1
ATOM 4196 C CA . TYR C 1 30 ? 24.374 23.594 15.712 1.00 12.96 30 TYR C CA 1
ATOM 4197 C C . TYR C 1 30 ? 25.827 23.182 15.915 1.00 12.90 30 TYR C C 1
ATOM 4198 O O . TYR C 1 30 ? 26.683 23.476 15.075 1.00 12.91 30 TYR C O 1
ATOM 4207 N N . GLN C 1 31 ? 26.091 22.533 17.048 1.00 13.10 31 GLN C N 1
ATOM 4208 C CA . GLN C 1 31 ? 27.393 21.935 17.336 1.00 13.18 31 GLN C CA 1
ATOM 4209 C C . GLN C 1 31 ? 27.190 20.456 17.652 1.00 13.27 31 GLN C C 1
ATOM 4210 O O . GLN C 1 31 ? 26.499 20.108 18.616 1.00 13.60 31 GLN C O 1
ATOM 4216 N N . GLY C 1 32 ? 27.789 19.593 16.835 1.00 13.44 32 GLY C N 1
ATOM 4217 C CA . GLY C 1 32 ? 27.675 18.147 17.031 1.00 13.47 32 GLY C CA 1
ATOM 4218 C C . GLY C 1 32 ? 28.454 17.637 18.230 1.00 13.60 32 GLY C C 1
ATOM 4219 O O . GLY C 1 32 ? 27.995 16.740 18.946 1.00 13.76 32 GLY C O 1
ATOM 4220 N N . PHE C 1 33 ? 29.633 18.217 18.443 1.00 13.17 33 PHE C N 1
ATOM 4221 C CA . PHE C 1 33 ? 30.544 17.815 19.513 1.00 12.88 33 PHE C CA 1
A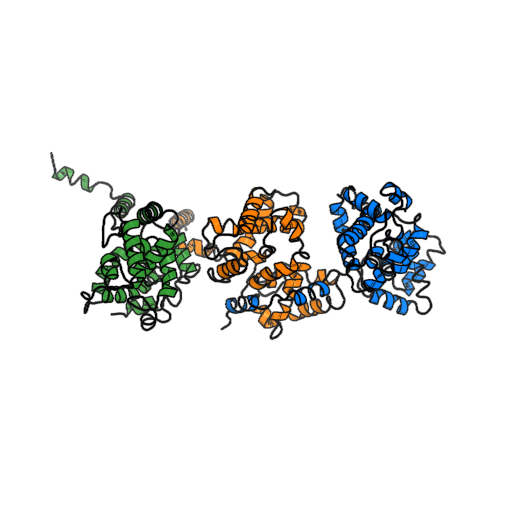TOM 4222 C C . PHE C 1 33 ? 31.498 18.973 19.815 1.00 12.56 33 PHE C C 1
ATOM 4223 O O . PHE C 1 33 ? 31.656 19.892 19.004 1.00 12.33 33 PHE C O 1
ATOM 4231 N N . ASP C 1 34 ? 32.128 18.913 20.982 1.00 12.17 34 ASP C N 1
ATOM 4232 C CA . ASP C 1 34 ? 33.012 19.966 21.462 1.00 12.17 34 ASP C CA 1
ATOM 4233 C C . ASP C 1 34 ? 34.429 19.405 21.484 1.00 12.02 34 ASP C C 1
ATOM 4234 O O . ASP C 1 34 ? 34.843 18.792 22.474 1.00 11.90 34 ASP C O 1
ATOM 4239 N N . ALA C 1 35 ? 35.163 19.617 20.392 1.00 11.87 35 ALA C N 1
ATOM 4240 C CA . ALA C 1 35 ? 36.481 19.001 20.205 1.00 11.96 35 ALA C CA 1
ATOM 4241 C C . ALA C 1 35 ? 37.460 19.315 21.334 1.00 12.29 35 ALA C C 1
ATOM 4242 O O . ALA C 1 35 ? 38.179 18.428 21.793 1.00 12.14 35 ALA C O 1
ATOM 4244 N N . ARG C 1 36 ? 37.477 20.570 21.783 1.00 12.31 36 ARG C N 1
ATOM 4245 C CA . ARG C 1 36 ? 38.362 20.987 22.870 1.00 12.79 36 ARG C CA 1
ATOM 4246 C C . ARG C 1 36 ? 38.083 20.234 24.164 1.00 12.62 36 ARG C C 1
ATOM 4247 O O . ARG C 1 36 ? 39.015 19.790 24.845 1.00 12.82 36 ARG C O 1
ATOM 4255 N N . ARG C 1 37 ? 36.802 20.077 24.486 1.00 12.48 37 ARG C N 1
ATOM 4256 C CA . ARG C 1 37 ? 36.393 19.340 25.675 1.00 12.56 37 ARG C CA 1
ATOM 4257 C C . ARG C 1 37 ? 36.739 17.850 25.548 1.00 12.17 37 ARG C C 1
ATOM 4258 O O . ARG C 1 37 ? 37.167 17.228 26.518 1.00 12.05 37 ARG C O 1
ATOM 4266 N N . VAL C 1 38 ? 36.567 17.295 24.349 1.00 11.95 38 VAL C N 1
ATOM 4267 C CA . VAL C 1 38 ? 36.863 15.877 24.112 1.00 11.56 38 VAL C CA 1
ATOM 4268 C C . VAL C 1 38 ? 38.325 15.575 24.442 1.00 11.88 38 VAL C C 1
ATOM 4269 O O . VAL C 1 38 ? 38.624 14.643 25.197 1.00 11.73 38 VAL C O 1
ATOM 4273 N N . ILE C 1 39 ? 39.225 16.393 23.906 1.00 11.86 39 ILE C N 1
ATOM 4274 C CA . ILE C 1 39 ? 40.659 16.204 24.117 1.00 12.11 39 ILE C CA 1
ATOM 4275 C C . ILE C 1 39 ? 41.046 16.443 25.580 1.00 12.45 39 ILE C C 1
ATOM 4276 O O . ILE C 1 39 ? 41.853 15.697 26.142 1.00 12.32 39 ILE C O 1
ATOM 4281 N N . GLU C 1 40 ? 40.452 17.464 26.200 1.00 12.55 40 GLU C N 1
ATOM 4282 C CA . GLU C 1 40 ? 40.672 17.709 27.628 1.00 13.21 40 GLU C CA 1
ATOM 4283 C C . GLU C 1 40 ? 40.309 16.478 28.457 1.00 12.99 40 GLU C C 1
ATOM 4284 O O . GLU C 1 40 ? 41.080 16.066 29.327 1.00 13.08 40 GLU C O 1
ATOM 4290 N N . LEU C 1 41 ? 39.147 15.891 28.170 1.00 12.94 41 LEU C N 1
ATOM 4291 C CA . LEU C 1 41 ? 38.678 14.706 28.889 1.00 13.07 41 LEU C CA 1
ATOM 4292 C C . LEU C 1 41 ? 39.567 13.493 28.633 1.00 13.17 41 LEU C C 1
ATOM 4293 O O . LEU C 1 41 ? 39.869 12.741 29.562 1.00 13.15 41 LEU C O 1
ATOM 4298 N N . LEU C 1 42 ? 39.986 13.308 27.381 1.00 13.46 42 LEU C N 1
ATOM 4299 C CA . LEU C 1 42 ? 40.907 12.226 27.029 1.00 13.89 42 LEU C CA 1
ATOM 4300 C C . LEU C 1 42 ? 42.191 12.281 27.852 1.00 14.46 42 LEU C C 1
ATOM 4301 O O . LEU C 1 42 ? 42.613 11.267 28.416 1.00 14.33 42 LEU C O 1
ATOM 4306 N N . LYS C 1 43 ? 42.801 13.464 27.917 1.00 15.15 43 LYS C N 1
ATOM 4307 C CA . LYS C 1 43 ? 44.028 13.662 28.697 1.00 16.02 43 LYS C CA 1
ATOM 4308 C C . LYS C 1 43 ? 43.786 13.503 30.199 1.00 16.50 43 LYS C C 1
ATOM 4309 O O . LYS C 1 43 ? 44.616 12.926 30.911 1.00 16.51 43 LYS C O 1
ATOM 4315 N N . GLN C 1 44 ? 42.649 14.013 30.669 1.00 17.03 44 GLN C N 1
ATOM 4316 C CA . GLN C 1 44 ? 42.280 13.937 32.081 1.00 17.79 44 GLN C CA 1
ATOM 4317 C C . GLN C 1 44 ? 42.110 12.495 32.565 1.00 17.93 44 GLN C C 1
ATOM 4318 O O . GLN C 1 44 ? 42.759 12.085 33.532 1.00 17.97 44 GLN C O 1
ATOM 4324 N N . TYR C 1 45 ? 41.241 11.742 31.889 1.00 17.85 45 TYR C N 1
ATOM 4325 C CA . TYR C 1 45 ? 40.937 10.358 32.259 1.00 18.18 45 TYR C CA 1
ATOM 4326 C C . TYR C 1 45 ? 42.072 9.397 31.909 1.00 18.17 45 TYR C C 1
ATOM 4327 O O . TYR C 1 45 ? 42.276 8.395 32.597 1.00 17.89 45 TYR C O 1
ATOM 4336 N N . GLY C 1 46 ? 42.801 9.707 30.839 1.00 18.19 46 GLY C N 1
ATOM 4337 C CA . GLY C 1 46 ? 43.769 8.773 30.263 1.00 18.44 46 GLY C CA 1
ATOM 4338 C C . GLY C 1 46 ? 45.185 8.848 30.789 1.00 18.81 46 GLY C C 1
ATOM 4339 O O . GLY C 1 46 ? 45.897 7.841 30.802 1.00 18.69 46 GLY C O 1
ATOM 4340 N N . GLY C 1 47 ? 45.595 10.043 31.209 1.00 19.02 47 GLY C N 1
ATOM 4341 C CA . GLY C 1 47 ? 46.961 10.286 31.665 1.00 19.40 47 GLY C CA 1
ATOM 4342 C C . GLY C 1 47 ? 47.993 9.848 30.645 1.00 19.59 47 GLY C C 1
ATOM 4343 O O . GLY C 1 47 ? 47.926 10.227 29.471 1.00 19.71 47 GLY C O 1
ATOM 4344 N N . ALA C 1 48 ? 48.932 9.023 31.100 1.00 19.57 48 ALA C N 1
ATOM 4345 C CA . ALA C 1 48 ? 50.030 8.519 30.271 1.00 19.62 48 ALA C CA 1
ATOM 4346 C C . ALA C 1 48 ? 49.577 7.660 29.085 1.00 19.46 48 ALA C C 1
ATOM 4347 O O . ALA C 1 48 ? 50.317 7.505 28.111 1.00 19.54 48 ALA C O 1
ATOM 4349 N N . ASP C 1 49 ? 48.370 7.106 29.176 1.00 19.27 49 ASP C N 1
ATOM 4350 C CA . ASP C 1 49 ? 47.876 6.150 28.185 1.00 19.00 49 ASP C CA 1
ATOM 4351 C C . ASP C 1 49 ? 46.913 6.747 27.156 1.00 18.36 49 ASP C C 1
ATOM 4352 O O . ASP C 1 49 ? 46.407 6.020 26.303 1.00 18.01 49 ASP C O 1
ATOM 4357 N N . TRP C 1 50 ? 46.661 8.055 27.221 1.00 17.56 50 TRP C N 1
ATOM 4358 C CA . TRP C 1 50 ? 45.592 8.648 26.402 1.00 17.00 50 TRP C CA 1
ATOM 4359 C C . TRP C 1 50 ? 45.790 8.508 24.883 1.00 16.68 50 TRP C C 1
ATOM 4360 O O . TRP C 1 50 ? 44.821 8.287 24.157 1.00 16.36 50 TRP C O 1
ATOM 4371 N N . GLU C 1 51 ? 47.031 8.629 24.413 1.00 16.27 51 GLU C N 1
ATOM 4372 C CA . GLU C 1 51 ? 47.315 8.581 22.974 1.00 16.27 51 GLU C CA 1
ATOM 4373 C C . GLU C 1 51 ? 47.010 7.212 22.366 1.00 15.65 51 GLU C C 1
ATOM 4374 O O . GLU C 1 51 ? 46.345 7.120 21.329 1.00 15.51 51 GLU C O 1
ATOM 4380 N N . LYS C 1 52 ? 47.491 6.157 23.021 1.00 15.04 52 LYS C N 1
ATOM 4381 C CA . LYS C 1 52 ? 47.273 4.793 22.553 1.00 14.54 52 LYS C CA 1
ATOM 4382 C C . LYS C 1 52 ? 45.805 4.392 22.691 1.00 13.99 52 LYS C C 1
ATOM 4383 O O . LYS C 1 52 ? 45.234 3.796 21.774 1.00 13.65 52 LYS C O 1
ATOM 4389 N N . ASP C 1 53 ? 45.201 4.727 23.832 1.00 13.22 53 ASP C N 1
ATOM 4390 C CA . ASP C 1 53 ? 43.783 4.442 24.057 1.00 12.59 53 ASP C CA 1
ATOM 4391 C C . ASP C 1 53 ? 42.895 5.162 23.044 1.00 12.14 53 ASP C C 1
ATOM 4392 O O . ASP C 1 53 ? 41.906 4.603 22.581 1.00 11.66 53 ASP C O 1
ATOM 4397 N N . ALA C 1 54 ? 43.246 6.402 22.704 1.00 11.62 54 ALA C N 1
ATOM 4398 C CA . ALA C 1 54 ? 42.491 7.139 21.686 1.00 11.10 54 ALA C CA 1
ATOM 4399 C C . ALA C 1 54 ? 42.505 6.415 20.337 1.00 11.02 54 ALA C C 1
ATOM 4400 O O . ALA C 1 54 ? 41.479 6.335 19.658 1.00 11.14 54 ALA C O 1
ATOM 4402 N N . LYS C 1 55 ? 43.667 5.883 19.960 1.00 10.93 55 LYS C N 1
ATOM 4403 C CA . LYS C 1 55 ? 43.795 5.129 18.710 1.00 10.88 55 LYS C CA 1
ATOM 4404 C C . LYS C 1 55 ? 42.924 3.873 18.724 1.00 10.63 55 LYS C C 1
ATOM 4405 O O . LYS C 1 55 ? 42.254 3.569 17.735 1.00 10.70 55 LYS C O 1
ATOM 4411 N N . LYS C 1 56 ? 42.925 3.158 19.847 1.00 10.77 56 LYS C N 1
ATOM 4412 C CA . LYS C 1 56 ? 42.072 1.977 19.998 1.00 10.42 56 LYS C CA 1
ATOM 4413 C C . LYS C 1 56 ? 40.606 2.361 19.864 1.00 10.36 56 LYS C C 1
ATOM 4414 O O . LYS C 1 56 ? 39.834 1.667 19.197 1.00 10.05 56 LYS C O 1
ATOM 4420 N N . MET C 1 57 ? 40.240 3.476 20.498 1.00 10.01 57 MET C N 1
ATOM 4421 C CA . MET C 1 57 ? 38.865 3.967 20.485 1.00 9.86 57 MET C CA 1
ATOM 4422 C C . MET C 1 57 ? 38.426 4.365 19.075 1.00 9.78 57 MET C C 1
ATOM 4423 O O . MET C 1 57 ? 37.278 4.143 18.698 1.00 9.40 57 MET C O 1
ATOM 4428 N N . ILE C 1 58 ? 39.349 4.929 18.297 1.00 9.28 58 ILE C N 1
ATOM 4429 C CA . ILE C 1 58 ? 39.079 5.265 16.895 1.00 9.31 58 ILE C CA 1
ATOM 4430 C C . ILE C 1 58 ? 38.853 4.005 16.043 1.00 9.57 58 ILE C C 1
ATOM 4431 O O . ILE C 1 58 ? 37.916 3.955 15.248 1.00 9.25 58 ILE C O 1
ATOM 4436 N N . VAL C 1 59 ? 39.696 2.990 16.233 1.00 10.15 59 VAL C N 1
ATOM 4437 C CA . VAL C 1 59 ? 39.526 1.707 15.536 1.00 10.75 59 VAL C CA 1
ATOM 4438 C C . VAL C 1 59 ? 38.171 1.070 15.897 1.00 11.24 59 VAL C C 1
ATOM 4439 O O . VAL C 1 59 ? 37.465 0.558 15.021 1.00 11.48 59 VAL C O 1
ATOM 4443 N N . LEU C 1 60 ? 37.807 1.134 17.177 1.00 11.53 60 LEU C N 1
ATOM 4444 C CA . LEU C 1 60 ? 36.494 0.673 17.636 1.00 12.14 60 LEU C CA 1
ATOM 4445 C C . LEU C 1 60 ? 35.353 1.423 16.956 1.00 11.99 60 LEU C C 1
ATOM 4446 O O . LEU C 1 60 ? 34.403 0.809 16.469 1.00 12.03 60 LEU C O 1
ATOM 4451 N N . ALA C 1 61 ? 35.453 2.750 16.924 1.00 11.69 61 ALA C N 1
ATOM 4452 C CA . ALA C 1 61 ? 34.419 3.583 16.321 1.00 11.57 61 ALA C CA 1
ATOM 4453 C C . ALA C 1 61 ? 34.217 3.258 14.845 1.00 11.56 61 ALA C C 1
ATOM 4454 O O . ALA C 1 61 ? 33.081 3.151 14.376 1.00 11.85 61 ALA C O 1
ATOM 4456 N N . LEU C 1 62 ? 35.324 3.068 14.132 1.00 11.44 62 LEU C N 1
ATOM 4457 C CA . LEU C 1 62 ? 35.305 2.911 12.685 1.00 11.80 62 LEU C CA 1
ATOM 4458 C C . LEU C 1 62 ? 34.933 1.502 12.229 1.00 12.07 62 LEU C C 1
ATOM 4459 O O . LEU C 1 62 ? 34.386 1.330 11.139 1.00 12.33 62 LEU C O 1
ATOM 4464 N N . THR C 1 63 ? 35.223 0.504 13.062 1.00 12.27 63 THR C N 1
ATOM 4465 C CA . THR C 1 63 ? 34.969 -0.891 12.682 1.00 12.60 63 THR C CA 1
ATOM 4466 C C . THR C 1 63 ? 33.801 -1.550 13.417 1.00 13.01 63 THR C C 1
ATOM 4467 O O . THR C 1 63 ? 33.262 -2.552 12.934 1.00 13.22 63 THR C O 1
ATOM 4471 N N . ARG C 1 64 ? 33.416 -1.011 14.574 1.00 13.22 64 ARG C N 1
ATOM 4472 C CA . ARG C 1 64 ? 32.297 -1.578 15.346 1.00 13.84 64 ARG C CA 1
ATOM 4473 C C . ARG C 1 64 ? 31.137 -0.612 15.603 1.00 14.50 64 ARG C C 1
ATOM 4474 O O . ARG C 1 64 ? 29.991 -1.041 15.731 1.00 15.12 64 ARG C O 1
ATOM 4482 N N . GLY C 1 65 ? 31.433 0.681 15.691 1.00 14.91 65 GLY C N 1
ATOM 4483 C CA . GLY C 1 65 ? 30.393 1.684 15.913 1.00 15.37 65 GLY C CA 1
ATOM 4484 C C . GLY C 1 65 ? 30.511 2.452 17.216 1.00 15.77 65 GLY C C 1
ATOM 4485 O O . GLY C 1 65 ? 31.592 2.535 17.805 1.00 15.78 65 GLY C O 1
ATOM 4486 N N . ASN C 1 66 ? 29.386 3.010 17.668 1.00 15.91 66 ASN C N 1
ATOM 4487 C CA . ASN C 1 66 ? 29.371 3.960 18.784 1.00 16.26 66 ASN C CA 1
ATOM 4488 C C . ASN C 1 66 ? 28.660 3.461 20.050 1.00 16.68 66 ASN C C 1
ATOM 4489 O O . ASN C 1 66 ? 28.321 4.250 20.939 1.00 16.65 66 ASN C O 1
ATOM 4494 N N . LYS C 1 67 ? 28.444 2.151 20.137 1.00 17.40 67 LYS C N 1
ATOM 4495 C CA . LYS C 1 67 ? 27.761 1.567 21.289 1.00 18.18 67 LYS C CA 1
ATOM 4496 C C . LYS C 1 67 ? 28.640 0.522 21.989 1.00 18.45 67 LYS C C 1
ATOM 4497 O O . LYS C 1 67 ? 28.539 -0.669 21.691 1.00 18.64 67 LYS C O 1
ATOM 4503 N N . PRO C 1 68 ? 29.510 0.969 22.920 1.00 18.81 68 PRO C N 1
ATOM 4504 C CA . PRO C 1 68 ? 30.486 0.090 23.579 1.00 19.12 68 PRO C CA 1
ATOM 4505 C C . PRO C 1 68 ? 29.884 -1.136 24.275 1.00 19.42 68 PRO C C 1
ATOM 4506 O O . PRO C 1 68 ? 30.431 -2.231 24.155 1.00 19.49 68 PRO C O 1
ATOM 4510 N N . ARG C 1 69 ? 28.766 -0.961 24.977 1.00 19.85 69 ARG C N 1
ATOM 4511 C CA . ARG C 1 69 ? 28.125 -2.081 25.670 1.00 20.29 69 ARG C CA 1
ATOM 4512 C C . ARG C 1 69 ? 27.524 -3.098 24.700 1.00 20.29 69 ARG C C 1
ATOM 4513 O O . ARG C 1 69 ? 27.517 -4.298 24.986 1.00 20.56 69 ARG C O 1
ATOM 4521 N N . ARG C 1 70 ? 27.044 -2.618 23.552 1.00 20.29 70 ARG C N 1
ATOM 4522 C CA . ARG C 1 70 ? 26.454 -3.480 22.525 1.00 20.33 70 ARG C CA 1
ATOM 4523 C C . ARG C 1 70 ? 27.506 -4.321 21.799 1.00 19.95 70 ARG C C 1
ATOM 4524 O O . ARG C 1 70 ? 27.359 -5.539 21.684 1.00 20.01 70 ARG C O 1
ATOM 4532 N N . MET C 1 71 ? 28.562 -3.670 21.311 1.00 19.36 71 MET C N 1
ATOM 4533 C CA . MET C 1 71 ? 29.631 -4.366 20.587 1.00 18.66 71 MET C CA 1
ATOM 4534 C C . MET C 1 71 ? 30.306 -5.455 21.436 1.00 18.82 71 MET C C 1
ATOM 4535 O O . MET C 1 71 ? 30.772 -6.461 20.898 1.00 18.57 71 MET C O 1
ATOM 4540 N N . MET C 1 72 ? 30.335 -5.243 22.753 1.00 18.98 72 MET C N 1
ATOM 4541 C CA . MET C 1 72 ? 30.907 -6.191 23.718 1.00 19.39 72 MET C CA 1
ATOM 4542 C C . MET C 1 72 ? 30.183 -7.537 23.742 1.00 19.50 72 MET C C 1
ATOM 4543 O O . MET C 1 72 ? 30.770 -8.553 24.126 1.00 19.77 72 MET C O 1
ATOM 4548 N N . MET C 1 73 ? 28.911 -7.534 23.343 1.00 19.53 73 MET C N 1
ATOM 4549 C CA . MET C 1 73 ? 28.086 -8.751 23.319 1.00 19.70 73 MET C CA 1
ATOM 4550 C C . MET C 1 73 ? 28.520 -9.744 22.235 1.00 18.99 73 MET C C 1
ATOM 4551 O O . MET C 1 73 ? 28.200 -10.936 22.314 1.00 19.01 73 MET C O 1
ATOM 4556 N N . LYS C 1 74 ? 29.231 -9.246 21.224 1.00 18.11 74 LYS C N 1
ATOM 4557 C CA . LYS C 1 74 ? 29.756 -10.083 20.147 1.00 17.09 74 LYS C CA 1
ATOM 4558 C C . LYS C 1 74 ? 31.235 -9.749 19.909 1.00 16.16 74 LYS C C 1
ATOM 4559 O O . LYS C 1 74 ? 31.581 -9.078 18.937 1.00 15.68 74 LYS C O 1
ATOM 4565 N N . MET C 1 75 ? 32.096 -10.227 20.806 1.00 15.26 75 MET C N 1
ATOM 4566 C CA . MET C 1 75 ? 33.522 -9.877 20.791 1.00 14.76 75 MET C CA 1
ATOM 4567 C C . MET C 1 75 ? 34.334 -10.957 21.510 1.00 14.70 75 MET C C 1
ATOM 4568 O O . MET C 1 75 ? 33.806 -11.652 22.380 1.00 14.66 75 MET C O 1
ATOM 4573 N N . SER C 1 76 ? 35.610 -11.100 21.145 1.00 14.73 76 SER C N 1
ATOM 4574 C CA . SER C 1 76 ? 36.512 -12.033 21.831 1.00 14.87 76 SER C CA 1
ATOM 4575 C C . SER C 1 76 ? 36.650 -11.673 23.310 1.00 15.13 76 SER C C 1
ATOM 4576 O O . SER C 1 76 ? 36.362 -10.546 23.710 1.00 15.17 76 SER C O 1
ATOM 4579 N N . LYS C 1 77 ? 37.101 -12.632 24.114 1.00 15.50 77 LYS C N 1
ATOM 4580 C CA . LYS C 1 77 ? 37.321 -12.406 25.540 1.00 15.93 77 LYS C CA 1
ATOM 4581 C C . LYS C 1 77 ? 38.310 -11.259 25.761 1.00 15.99 77 LYS C C 1
ATOM 4582 O O . LYS C 1 77 ? 38.088 -10.395 26.614 1.00 15.87 77 LYS C O 1
ATOM 4588 N N . GLU C 1 78 ? 39.381 -11.255 24.970 1.00 16.22 78 GLU C N 1
ATOM 4589 C CA . GLU C 1 78 ? 40.444 -10.252 25.082 1.00 16.67 78 GLU C CA 1
ATOM 4590 C C . GLU C 1 78 ? 39.928 -8.866 24.707 1.00 16.09 78 GLU C C 1
ATOM 4591 O O . GLU C 1 78 ? 40.184 -7.894 25.419 1.00 16.21 78 GLU C O 1
ATOM 4597 N N . GLY C 1 79 ? 39.207 -8.786 23.588 1.00 15.58 79 GLY C N 1
ATOM 4598 C CA . GLY C 1 79 ? 38.642 -7.519 23.120 1.00 15.08 79 GLY C CA 1
ATOM 4599 C C . GLY C 1 79 ? 37.627 -6.965 24.099 1.00 15.07 79 GLY C C 1
ATOM 4600 O O . GLY C 1 79 ? 37.647 -5.779 24.429 1.00 14.61 79 GLY C O 1
ATOM 4601 N N . LYS C 1 80 ? 36.739 -7.837 24.564 1.00 14.87 80 LYS C N 1
ATOM 4602 C CA . LYS C 1 80 ? 35.735 -7.485 25.566 1.00 15.32 80 LYS C CA 1
ATOM 4603 C C . LYS C 1 80 ? 36.360 -6.881 26.835 1.00 15.12 80 LYS C C 1
ATOM 4604 O O . LYS C 1 80 ? 35.849 -5.892 27.375 1.00 15.34 80 LYS C O 1
ATOM 4610 N N . ALA C 1 81 ? 37.466 -7.468 27.294 1.00 14.99 81 ALA C N 1
ATOM 4611 C CA . ALA C 1 81 ? 38.173 -6.984 28.482 1.00 14.69 81 ALA C CA 1
ATOM 4612 C C . ALA C 1 81 ? 38.772 -5.599 28.246 1.00 14.54 81 ALA C C 1
ATOM 4613 O O . ALA C 1 81 ? 38.734 -4.739 29.126 1.00 14.60 81 ALA C O 1
ATOM 4615 N N . THR C 1 82 ? 39.321 -5.398 27.052 1.00 14.29 82 THR C N 1
ATOM 4616 C CA . THR C 1 82 ? 39.896 -4.110 26.672 1.00 14.05 82 THR C CA 1
ATOM 4617 C C . THR C 1 82 ? 38.822 -3.020 26.642 1.00 14.06 82 THR C C 1
ATOM 4618 O O . THR C 1 82 ? 39.026 -1.926 27.184 1.00 13.77 82 THR C O 1
ATOM 4622 N N . VAL C 1 83 ? 37.682 -3.327 26.027 1.00 14.11 83 VAL C N 1
ATOM 4623 C CA . VAL C 1 83 ? 36.586 -2.359 25.916 1.00 14.35 83 VAL C CA 1
ATOM 4624 C C . VAL C 1 83 ? 35.972 -2.049 27.283 1.00 14.79 83 VAL C C 1
ATOM 4625 O O . VAL C 1 83 ? 35.710 -0.885 27.595 1.00 14.60 83 VAL C O 1
ATOM 4629 N N . GLU C 1 84 ? 35.758 -3.087 28.093 1.00 15.33 84 GLU C N 1
ATOM 4630 C CA . GLU C 1 84 ? 35.276 -2.919 29.466 1.00 16.28 84 GLU C CA 1
ATOM 4631 C C . GLU C 1 84 ? 36.163 -1.929 30.221 1.00 16.04 84 GLU C C 1
ATOM 4632 O O . GLU C 1 84 ? 35.666 -1.021 30.889 1.00 16.05 84 GLU C O 1
ATOM 4638 N N . ALA C 1 85 ? 37.477 -2.107 30.093 1.00 15.91 85 ALA C N 1
ATOM 4639 C CA . ALA C 1 85 ? 38.448 -1.256 30.770 1.00 15.90 85 ALA C CA 1
ATOM 4640 C C . ALA C 1 85 ? 38.409 0.180 30.249 1.00 15.85 85 ALA C C 1
ATOM 4641 O O . ALA C 1 85 ? 38.542 1.129 31.027 1.00 16.07 85 ALA C O 1
ATOM 4643 N N . LEU C 1 86 ? 38.223 0.335 28.939 1.00 15.72 86 LEU C N 1
ATOM 4644 C CA . LEU C 1 86 ? 38.083 1.663 28.333 1.00 15.78 86 LEU C CA 1
ATOM 4645 C C . LEU C 1 86 ? 36.823 2.378 28.815 1.00 16.22 86 LEU C C 1
ATOM 4646 O O . LEU C 1 86 ? 36.868 3.574 29.105 1.00 16.19 86 LEU C O 1
ATOM 4651 N N . ILE C 1 87 ? 35.710 1.649 28.897 1.00 16.60 87 ILE C N 1
ATOM 4652 C CA . ILE C 1 87 ? 34.458 2.208 29.420 1.00 17.14 87 ILE C CA 1
ATOM 4653 C C . ILE C 1 87 ? 34.660 2.751 30.834 1.00 17.83 87 ILE C C 1
ATOM 4654 O O . ILE C 1 87 ? 34.324 3.900 31.110 1.00 18.13 87 ILE C O 1
ATOM 4659 N N . ASN C 1 88 ? 35.229 1.929 31.713 1.00 18.24 88 ASN C N 1
ATOM 4660 C CA . ASN C 1 88 ? 35.426 2.310 33.111 1.00 18.91 88 ASN C CA 1
ATOM 4661 C C . ASN C 1 88 ? 36.427 3.443 33.299 1.00 18.95 88 ASN C C 1
ATOM 4662 O O . ASN C 1 88 ? 36.248 4.290 34.174 1.00 19.48 88 ASN C O 1
ATOM 4667 N N . LYS C 1 89 ? 37.468 3.455 32.472 1.00 18.79 89 LYS C N 1
ATOM 4668 C CA . LYS C 1 89 ? 38.544 4.437 32.586 1.00 18.88 89 LYS C CA 1
ATOM 4669 C C . LYS C 1 89 ? 38.143 5.805 32.034 1.00 18.64 89 LYS C C 1
ATOM 4670 O O . LYS C 1 89 ? 38.473 6.833 32.628 1.00 18.79 89 LYS C O 1
ATOM 4676 N N . TYR C 1 90 ? 37.428 5.811 30.910 1.00 18.22 90 TYR C N 1
ATOM 4677 C CA . TYR C 1 90 ? 37.058 7.056 30.227 1.00 17.96 90 TYR C CA 1
ATOM 4678 C C . TYR C 1 90 ? 35.592 7.431 30.415 1.00 18.11 90 TYR C C 1
ATOM 4679 O O . TYR C 1 90 ? 35.125 8.424 29.846 1.00 18.32 90 TYR C O 1
ATOM 4688 N N . LYS C 1 91 ? 34.885 6.639 31.223 1.00 18.36 91 LYS C N 1
ATOM 4689 C CA . LYS C 1 91 ? 33.446 6.806 31.469 1.00 18.81 91 LYS C CA 1
ATOM 4690 C C . LYS C 1 91 ? 32.670 6.987 30.162 1.00 18.69 91 LYS C C 1
ATOM 4691 O O . LYS C 1 91 ? 31.865 7.916 30.014 1.00 18.47 91 LYS C O 1
ATOM 4697 N N . LEU C 1 92 ? 32.927 6.079 29.221 1.00 18.52 92 LEU C N 1
ATOM 4698 C CA . LEU C 1 92 ? 32.367 6.149 27.877 1.00 18.72 92 LEU C CA 1
ATOM 4699 C C . LEU C 1 92 ? 30.854 6.021 27.883 1.00 19.14 92 LEU C C 1
ATOM 4700 O O . LEU C 1 92 ? 30.293 5.151 28.558 1.00 18.95 92 LEU C O 1
ATOM 4705 N N . LYS C 1 93 ? 30.207 6.901 27.128 1.00 19.78 93 LYS C N 1
ATOM 4706 C CA . LYS C 1 93 ? 28.760 6.893 26.979 1.00 20.75 93 LYS C CA 1
ATOM 4707 C C . LYS C 1 93 ? 28.392 6.637 25.521 1.00 21.53 93 LYS C C 1
ATOM 4708 O O . LYS C 1 93 ? 29.268 6.498 24.666 1.00 21.34 93 LYS C O 1
ATOM 4714 N N . GLU C 1 94 ? 27.092 6.574 25.247 1.00 22.74 94 GLU C N 1
ATOM 4715 C CA . GLU C 1 94 ? 26.585 6.385 23.891 1.00 23.73 94 GLU C CA 1
ATOM 4716 C C . GLU C 1 94 ? 25.737 7.586 23.473 1.00 23.79 94 GLU C C 1
ATOM 4717 O O . GLU C 1 94 ? 25.266 8.345 24.324 1.00 23.89 94 GLU C O 1
ATOM 4723 N N . GLY C 1 95 ? 25.571 7.762 22.163 1.00 24.00 95 GLY C N 1
ATOM 4724 C CA . GLY C 1 95 ? 24.676 8.782 21.604 1.00 24.16 95 GLY C CA 1
ATOM 4725 C C . GLY C 1 95 ? 25.150 10.217 21.743 1.00 24.15 95 GLY C C 1
ATOM 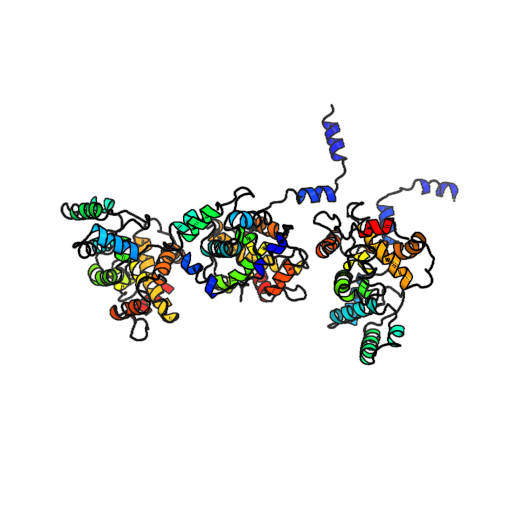4726 O O . GLY C 1 95 ? 26.280 10.550 21.372 1.00 24.48 95 GLY C O 1
ATOM 4727 N N . ASN C 1 96 ? 24.272 11.068 22.271 1.00 23.91 96 ASN C N 1
ATOM 4728 C CA . ASN C 1 96 ? 24.579 12.478 22.504 1.00 23.80 96 ASN C CA 1
ATOM 4729 C C . ASN C 1 96 ? 24.430 12.856 23.980 1.00 23.53 96 ASN C C 1
ATOM 4730 O O . ASN C 1 96 ? 23.413 13.433 24.382 1.00 23.87 96 ASN C O 1
ATOM 4735 N N . PRO C 1 97 ? 25.440 12.524 24.804 1.00 23.01 97 PRO C N 1
ATOM 4736 C CA . PRO C 1 97 ? 25.414 12.999 26.181 1.00 22.57 97 PRO C CA 1
ATOM 4737 C C . PRO C 1 97 ? 25.851 14.462 26.256 1.00 22.13 97 PRO C C 1
ATOM 4738 O O . PRO C 1 97 ? 25.987 15.121 25.218 1.00 22.13 97 PRO C O 1
ATOM 4742 N N . SER C 1 98 ? 26.063 14.959 27.472 1.00 21.68 98 SER C N 1
ATOM 4743 C CA . SER C 1 98 ? 26.555 16.314 27.687 1.00 21.20 98 SER C CA 1
ATOM 4744 C C . SER C 1 98 ? 27.976 16.455 27.149 1.00 20.72 98 SER C C 1
ATOM 4745 O O . SER C 1 98 ? 28.653 15.453 26.891 1.00 20.27 98 SER C O 1
ATOM 4748 N N . ARG C 1 99 ? 28.421 17.699 26.984 1.00 20.07 99 ARG C N 1
ATOM 4749 C CA . ARG C 1 99 ? 29.771 17.984 26.500 1.00 19.72 99 ARG C CA 1
ATOM 4750 C C . ARG C 1 99 ? 30.858 17.470 27.449 1.00 19.24 99 ARG C C 1
ATOM 4751 O O . ARG C 1 99 ? 32.018 17.353 27.061 1.00 19.22 99 ARG C O 1
ATOM 4759 N N . ASP C 1 100 ? 30.468 17.154 28.683 1.00 18.79 100 ASP C N 1
ATOM 4760 C CA . ASP C 1 100 ? 31.402 16.693 29.707 1.00 18.32 100 ASP C CA 1
ATOM 4761 C C . ASP C 1 100 ? 31.587 15.172 29.706 1.00 17.82 100 ASP C C 1
ATOM 4762 O O . ASP C 1 100 ? 32.217 14.619 30.615 1.00 17.59 100 ASP C O 1
ATOM 4767 N N . GLU C 1 101 ? 31.059 14.517 28.673 1.00 17.23 101 GLU C N 1
ATOM 4768 C CA A GLU C 1 101 ? 31.130 13.060 28.556 0.90 17.08 101 GLU C CA 1
ATOM 4769 C CA B GLU C 1 101 ? 31.111 13.057 28.548 0.10 16.63 101 GLU C CA 1
ATOM 4770 C C . GLU C 1 101 ? 31.690 12.618 27.202 1.00 16.36 101 GLU C C 1
ATOM 4771 O O . GLU C 1 101 ? 31.393 13.216 26.164 1.00 16.47 101 GLU C O 1
ATOM 4782 N N . LEU C 1 102 ? 32.510 11.568 27.225 1.00 15.16 102 LEU C N 1
ATOM 4783 C CA . LEU C 1 102 ? 33.121 11.025 26.013 1.00 13.99 102 LEU C CA 1
ATOM 4784 C C . LEU C 1 102 ? 32.273 9.944 25.342 1.00 13.40 102 LEU C C 1
ATOM 4785 O O . LEU C 1 102 ? 31.545 9.208 26.013 1.00 13.28 102 LEU C O 1
ATOM 4790 N N . THR C 1 103 ? 32.370 9.877 24.014 1.00 12.95 103 THR C N 1
ATOM 4791 C CA . THR C 1 103 ? 31.864 8.747 23.220 1.00 12.40 103 THR C CA 1
ATOM 4792 C C . THR C 1 103 ? 32.929 8.368 22.197 1.00 12.30 103 THR C C 1
ATOM 4793 O O . THR C 1 103 ? 33.814 9.174 21.882 1.00 11.98 103 THR C O 1
ATOM 4797 N N . LEU C 1 104 ? 32.841 7.150 21.667 1.00 11.76 104 LEU C N 1
ATOM 4798 C CA . LEU C 1 104 ? 33.794 6.687 20.654 1.00 11.75 104 LEU C CA 1
ATOM 4799 C C . LEU C 1 104 ? 33.818 7.575 19.404 1.00 11.55 104 LEU C C 1
ATOM 4800 O O . LEU C 1 104 ? 34.890 7.907 18.896 1.00 11.55 104 LEU C O 1
ATOM 4805 N N . SER C 1 105 ? 32.637 7.961 18.921 1.00 11.40 105 SER C N 1
ATOM 4806 C CA A SER C 1 105 ? 32.527 8.801 17.729 0.80 11.56 105 SER C CA 1
ATOM 4807 C CA B SER C 1 105 ? 32.527 8.798 17.728 0.20 11.25 105 SER C CA 1
ATOM 4808 C C . SER C 1 105 ? 33.134 10.181 17.956 1.00 11.15 105 SER C C 1
ATOM 4809 O O . SER C 1 105 ? 33.740 10.750 17.050 1.00 10.97 105 SER C O 1
ATOM 4814 N N . ARG C 1 106 ? 32.977 10.711 19.170 1.00 10.88 106 ARG C N 1
ATOM 4815 C CA . ARG C 1 106 ? 33.541 12.025 19.500 1.00 10.53 106 ARG C CA 1
ATOM 4816 C C . ARG C 1 106 ? 35.069 12.011 19.511 1.00 10.42 106 ARG C C 1
ATOM 4817 O O . ARG C 1 106 ? 35.704 12.998 19.136 1.00 10.48 106 ARG C O 1
ATOM 4825 N N . VAL C 1 107 ? 35.654 10.893 19.937 1.00 10.17 107 VAL C N 1
ATOM 4826 C CA . VAL C 1 107 ? 37.106 10.731 19.895 1.00 9.81 107 VAL C CA 1
ATOM 4827 C C . VAL C 1 107 ? 37.599 10.774 18.442 1.00 9.66 107 VAL C C 1
ATOM 4828 O O . VAL C 1 107 ? 38.549 11.495 18.129 1.00 9.81 107 VAL C O 1
ATOM 4832 N N . ALA C 1 108 ? 36.932 10.030 17.559 1.00 9.29 108 ALA C N 1
ATOM 4833 C CA . ALA C 1 108 ? 37.290 10.003 16.140 1.00 9.56 108 ALA C CA 1
ATOM 4834 C C . ALA C 1 108 ? 37.147 11.380 15.496 1.00 9.57 108 ALA C C 1
ATOM 4835 O O . ALA C 1 108 ? 37.970 11.774 14.671 1.00 9.84 108 ALA C O 1
ATOM 4837 N N . ALA C 1 109 ? 36.101 12.099 15.894 1.00 9.80 109 ALA C N 1
ATOM 4838 C CA . ALA C 1 109 ? 35.782 13.408 15.335 1.00 9.73 109 ALA C CA 1
ATOM 4839 C C . ALA C 1 109 ? 36.773 14.475 15.795 1.00 9.93 109 ALA C C 1
ATOM 4840 O O . ALA C 1 109 ? 37.208 15.312 14.999 1.00 9.97 109 ALA C O 1
ATOM 4842 N N . ALA C 1 110 ? 37.123 14.440 17.080 1.00 9.90 110 ALA C N 1
ATOM 4843 C CA . ALA C 1 110 ? 38.040 15.422 17.657 1.00 10.21 110 ALA C CA 1
ATOM 4844 C C . ALA C 1 110 ? 39.465 15.219 17.167 1.00 10.48 110 ALA C C 1
ATOM 4845 O O . ALA C 1 110 ? 40.242 16.166 17.107 1.00 11.15 110 ALA C O 1
ATOM 4847 N N . LEU C 1 111 ? 39.804 13.977 16.832 1.00 10.29 111 LEU C N 1
ATOM 4848 C CA . LEU C 1 111 ? 41.147 13.641 16.355 1.00 10.34 111 LEU C CA 1
ATOM 4849 C C . LEU C 1 111 ? 41.124 13.220 14.880 1.00 10.29 111 LEU C C 1
ATOM 4850 O O . LEU C 1 111 ? 41.838 12.301 14.462 1.00 9.73 111 LEU C O 1
ATOM 4855 N N . ALA C 1 112 ? 40.310 13.927 14.099 1.00 10.25 112 ALA C N 1
ATOM 4856 C CA . ALA C 1 112 ? 40.039 13.606 12.694 1.00 10.44 112 ALA C CA 1
ATOM 4857 C C . ALA C 1 112 ? 41.275 13.564 11.799 1.00 10.65 112 ALA C C 1
ATOM 4858 O O . ALA C 1 112 ? 41.289 12.853 10.795 1.00 11.04 112 ALA C O 1
ATOM 4860 N N . GLY C 1 113 ? 42.303 14.335 12.155 1.00 10.87 113 GLY C N 1
ATOM 4861 C CA . GLY C 1 113 ? 43.565 14.333 11.416 1.00 11.20 113 GLY C CA 1
ATOM 4862 C C . GLY C 1 113 ? 44.185 12.949 11.332 1.00 11.18 113 GLY C C 1
ATOM 4863 O O . GLY C 1 113 ? 44.679 12.543 10.275 1.00 11.78 113 GLY C O 1
ATOM 4864 N N . TRP C 1 114 ? 44.137 12.220 12.444 1.00 10.98 114 TRP C N 1
ATOM 4865 C CA . TRP C 1 114 ? 44.629 10.840 12.481 1.00 11.08 114 TRP C CA 1
ATOM 4866 C C . TRP C 1 114 ? 43.578 9.868 11.952 1.00 11.20 114 TRP C C 1
ATOM 4867 O O . TRP C 1 114 ? 43.900 8.967 11.174 1.00 11.26 114 TRP C O 1
ATOM 4878 N N . THR C 1 115 ? 42.325 10.066 12.361 1.00 11.11 115 THR C N 1
ATOM 4879 C CA . THR C 1 115 ? 41.201 9.225 11.917 1.00 11.14 115 THR C CA 1
ATOM 4880 C C . THR C 1 115 ? 41.181 9.042 10.396 1.00 11.88 115 THR C C 1
ATOM 4881 O O . THR C 1 115 ? 41.087 7.910 9.898 1.00 11.93 115 THR C O 1
ATOM 4885 N N . CYS C 1 116 ? 41.291 10.150 9.666 1.00 12.13 116 CYS C N 1
ATOM 4886 C CA . CYS C 1 116 ? 41.216 10.123 8.206 1.00 13.06 116 CYS C CA 1
ATOM 4887 C C . CYS C 1 116 ? 42.367 9.348 7.566 1.00 13.13 116 CYS C C 1
ATOM 4888 O O . CYS C 1 116 ? 42.178 8.699 6.534 1.00 13.49 116 CYS C O 1
ATOM 4891 N N . GLN C 1 117 ? 43.546 9.418 8.182 1.00 13.21 117 GLN C N 1
ATOM 4892 C CA . GLN C 1 117 ? 44.708 8.649 7.732 1.00 13.48 117 GLN C CA 1
ATOM 4893 C C . GLN C 1 117 ? 44.518 7.163 8.002 1.00 13.52 117 GLN C C 1
ATOM 4894 O O . GLN C 1 117 ? 44.910 6.320 7.187 1.00 13.49 117 GLN C O 1
ATOM 4900 N N . ALA C 1 118 ? 43.918 6.848 9.150 1.00 13.53 118 ALA C N 1
ATOM 4901 C CA . ALA C 1 118 ? 43.687 5.457 9.544 1.00 13.62 118 ALA C CA 1
ATOM 4902 C C . ALA C 1 118 ? 42.755 4.751 8.565 1.00 13.85 118 ALA C C 1
ATOM 4903 O O . ALA C 1 118 ? 42.832 3.534 8.398 1.00 13.81 118 ALA C O 1
ATOM 4905 N N . LEU C 1 119 ? 41.885 5.526 7.920 1.00 13.95 119 LEU C N 1
ATOM 4906 C CA . LEU C 1 119 ? 40.928 4.998 6.949 1.00 14.50 119 LEU C CA 1
ATOM 4907 C C . LEU C 1 119 ? 41.593 4.288 5.774 1.00 14.86 119 LEU C C 1
ATOM 4908 O O . LEU C 1 119 ? 41.009 3.372 5.193 1.00 15.24 119 LEU C O 1
ATOM 4913 N N . VAL C 1 120 ? 42.807 4.722 5.431 1.00 15.40 120 VAL C N 1
ATOM 4914 C CA . VAL C 1 120 ? 43.605 4.088 4.376 1.00 16.19 120 VAL C CA 1
ATOM 4915 C C . VAL C 1 120 ? 43.860 2.614 4.717 1.00 16.41 120 VAL C C 1
ATOM 4916 O O . VAL C 1 120 ? 43.740 1.739 3.852 1.00 16.66 120 VAL C O 1
ATOM 4920 N N . VAL C 1 121 ? 44.193 2.356 5.981 1.00 16.60 121 VAL C N 1
ATOM 4921 C CA . VAL C 1 121 ? 44.431 0.996 6.473 1.00 17.08 121 VAL C CA 1
ATOM 4922 C C . VAL C 1 121 ? 43.122 0.239 6.709 1.00 17.11 121 VAL C C 1
ATOM 4923 O O . VAL C 1 121 ? 43.029 -0.956 6.418 1.00 17.36 121 VAL C O 1
ATOM 4927 N N . LEU C 1 122 ? 42.117 0.942 7.225 1.00 17.01 122 LEU C N 1
ATOM 4928 C CA . LEU C 1 122 ? 40.878 0.314 7.703 1.00 17.08 122 LEU C CA 1
ATOM 4929 C C . LEU C 1 122 ? 39.827 0.053 6.623 1.00 17.36 122 LEU C C 1
ATOM 4930 O O . LEU C 1 122 ? 38.823 -0.615 6.883 1.00 17.23 122 LEU C O 1
ATOM 4935 N N . SER C 1 123 ? 40.081 0.579 5.426 1.00 17.88 123 SER C N 1
ATOM 4936 C CA . SER C 1 123 ? 39.166 0.541 4.280 1.00 18.50 123 SER C CA 1
ATOM 4937 C C . SER C 1 123 ? 38.247 -0.683 4.180 1.00 18.79 123 SER C C 1
ATOM 4938 O O . SER C 1 123 ? 37.027 -0.545 4.108 1.00 18.84 123 SER C O 1
ATOM 4941 N N . GLU C 1 124 ? 38.834 -1.876 4.180 1.00 19.16 124 GLU C N 1
ATOM 4942 C CA . GLU C 1 124 ? 38.067 -3.095 3.920 1.00 19.84 124 GLU C CA 1
ATOM 4943 C C . GLU C 1 124 ? 37.319 -3.638 5.144 1.00 19.82 124 GLU C C 1
ATOM 4944 O O . GLU C 1 124 ? 36.663 -4.679 5.065 1.00 20.10 124 GLU C O 1
ATOM 4950 N N . TRP C 1 125 ? 37.404 -2.924 6.266 1.00 19.62 125 TRP C N 1
ATOM 4951 C CA . TRP C 1 125 ? 36.686 -3.306 7.482 1.00 19.44 125 TRP C CA 1
ATOM 4952 C C . TRP C 1 125 ? 35.633 -2.278 7.907 1.00 19.41 125 TRP C C 1
ATOM 4953 O O . TRP C 1 125 ? 35.045 -2.386 8.984 1.00 19.51 125 TRP C O 1
ATOM 4964 N N . LEU C 1 126 ? 35.400 -1.286 7.053 1.00 19.11 126 LEU C N 1
ATOM 4965 C CA . LEU C 1 126 ? 34.390 -0.261 7.306 1.00 19.25 126 LEU C CA 1
ATOM 4966 C C . LEU C 1 126 ? 33.017 -0.765 6.848 1.00 19.43 126 LEU C C 1
ATOM 4967 O O . LEU C 1 126 ? 32.949 -1.690 6.031 1.00 19.63 126 LEU C O 1
ATOM 4972 N N . PRO C 1 127 ? 31.919 -0.181 7.381 1.00 19.74 127 PRO C N 1
ATOM 4973 C CA . PRO C 1 127 ? 30.574 -0.580 6.946 1.00 19.92 127 PRO C CA 1
ATOM 4974 C C . PRO C 1 127 ? 30.405 -0.535 5.423 1.00 20.18 127 PRO C C 1
ATOM 4975 O O . PRO C 1 127 ? 29.826 -1.456 4.844 1.00 20.35 127 PRO C O 1
ATOM 4979 N N . VAL C 1 128 ? 30.911 0.523 4.790 1.00 20.13 128 VAL C N 1
ATOM 4980 C CA . VAL C 1 128 ? 31.087 0.548 3.337 1.00 20.22 128 VAL C CA 1
ATOM 4981 C C . VAL C 1 128 ? 32.582 0.538 3.030 1.00 20.35 128 VAL C C 1
ATOM 4982 O O . VAL C 1 128 ? 33.327 1.404 3.496 1.00 20.19 128 VAL C O 1
ATOM 4986 N N . THR C 1 129 ? 33.015 -0.447 2.248 1.00 20.25 129 THR C N 1
ATOM 4987 C CA . THR C 1 129 ? 34.437 -0.633 1.954 1.00 20.41 129 THR C CA 1
ATOM 4988 C C . THR C 1 129 ? 34.937 0.302 0.857 1.00 20.44 129 THR C C 1
ATOM 4989 O O . THR C 1 129 ? 34.146 0.859 0.095 1.00 20.52 129 THR C O 1
ATOM 4993 N N . GLY C 1 130 ? 36.256 0.464 0.785 1.00 20.63 130 GLY C N 1
ATOM 4994 C CA . GLY C 1 130 ? 36.891 1.262 -0.265 1.00 20.91 130 GLY C CA 1
ATOM 4995 C C . GLY C 1 130 ? 36.741 0.661 -1.653 1.00 21.31 130 GLY C C 1
ATOM 4996 O O . GLY C 1 130 ? 36.638 1.393 -2.640 1.00 21.26 130 GLY C O 1
ATOM 4997 N N . THR C 1 131 ? 36.735 -0.672 -1.725 1.00 21.64 131 THR C N 1
ATOM 4998 C CA . THR C 1 131 ? 36.535 -1.375 -2.995 1.00 21.93 131 THR C CA 1
ATOM 4999 C C . THR C 1 131 ? 35.120 -1.142 -3.535 1.00 22.08 131 THR C C 1
ATOM 5000 O O . THR C 1 131 ? 34.940 -0.926 -4.736 1.00 22.21 131 THR C O 1
ATOM 5004 N N . THR C 1 132 ? 34.128 -1.169 -2.644 1.00 22.07 132 THR C N 1
ATOM 5005 C CA . THR C 1 132 ? 32.756 -0.788 -2.988 1.00 22.18 132 THR C CA 1
ATOM 5006 C C . THR C 1 132 ? 32.697 0.650 -3.530 1.00 22.13 132 THR C C 1
ATOM 5007 O O . THR C 1 132 ? 32.040 0.910 -4.543 1.00 22.13 132 THR C O 1
ATOM 5011 N N . MET C 1 133 ? 33.402 1.567 -2.863 1.00 22.07 133 MET C N 1
ATOM 5012 C CA A MET C 1 133 ? 33.425 2.969 -3.285 0.70 21.89 133 MET C CA 1
ATOM 5013 C CA B MET C 1 133 ? 33.458 2.972 -3.275 0.30 22.17 133 MET C CA 1
ATOM 5014 C C . MET C 1 133 ? 34.098 3.141 -4.648 1.00 22.26 133 MET C C 1
ATOM 5015 O O . MET C 1 133 ? 33.700 4.010 -5.429 1.00 22.20 133 MET C O 1
ATOM 5024 N N . ASP C 1 134 ? 35.102 2.308 -4.928 1.00 22.48 134 ASP C N 1
ATOM 5025 C CA . ASP C 1 134 ? 35.828 2.334 -6.203 1.00 22.88 134 ASP C CA 1
ATOM 5026 C C . ASP C 1 134 ? 34.942 2.021 -7.412 1.00 22.98 134 ASP C C 1
ATOM 5027 O O . ASP C 1 134 ? 35.247 2.429 -8.536 1.00 23.10 134 ASP C O 1
ATOM 5032 N N . GLY C 1 135 ? 33.847 1.301 -7.170 1.00 23.14 135 GLY C N 1
ATOM 5033 C CA . GLY C 1 135 ? 32.873 0.980 -8.209 1.00 23.16 135 GLY C CA 1
ATOM 5034 C C . GLY C 1 135 ? 32.009 2.163 -8.603 1.00 23.15 135 GLY C C 1
ATOM 5035 O O . GLY C 1 135 ? 31.471 2.205 -9.715 1.00 23.13 135 GLY C O 1
ATOM 5036 N N . LEU C 1 136 ? 31.877 3.123 -7.688 1.00 22.98 136 LEU C N 1
ATOM 5037 C CA . LEU C 1 136 ? 31.118 4.347 -7.940 1.00 22.94 136 LEU C CA 1
ATOM 5038 C C . LEU C 1 136 ? 32.000 5.441 -8.538 1.00 22.78 136 LEU C C 1
ATOM 5039 O O . LEU C 1 136 ? 31.536 6.236 -9.357 1.00 22.86 136 LEU C O 1
ATOM 5044 N N . SER C 1 137 ? 33.266 5.469 -8.125 1.00 22.61 137 SER C N 1
ATOM 5045 C CA . SER C 1 137 ? 34.232 6.462 -8.597 1.00 22.66 137 SER C CA 1
ATOM 5046 C C . SER C 1 137 ? 35.660 5.921 -8.465 1.00 22.47 137 SER C C 1
ATOM 5047 O O . SER C 1 137 ? 36.026 5.412 -7.404 1.00 22.50 137 SER C O 1
ATOM 5050 N N . PRO C 1 138 ? 36.472 6.036 -9.538 1.00 22.31 138 PRO C N 1
ATOM 5051 C CA . PRO C 1 138 ? 37.804 5.418 -9.548 1.00 22.16 138 PRO C CA 1
ATOM 5052 C C . PRO C 1 138 ? 38.744 5.995 -8.491 1.00 21.97 138 PRO C C 1
ATOM 5053 O O . PRO C 1 138 ? 38.826 7.216 -8.331 1.00 22.03 138 PRO C O 1
ATOM 5057 N N . ALA C 1 139 ? 39.438 5.106 -7.781 1.00 21.52 139 ALA C N 1
ATOM 5058 C CA . ALA C 1 139 ? 40.365 5.478 -6.711 1.00 21.06 139 ALA C CA 1
ATOM 5059 C C . ALA C 1 139 ? 39.751 6.476 -5.722 1.00 20.73 139 ALA C C 1
ATOM 5060 O O . ALA C 1 139 ? 40.354 7.512 -5.417 1.00 20.74 139 ALA C O 1
ATOM 5062 N N . TYR C 1 140 ? 38.551 6.159 -5.233 1.00 20.15 140 TYR C N 1
ATOM 5063 C CA . TYR C 1 140 ? 37.873 7.012 -4.258 1.00 19.75 140 TYR C CA 1
ATOM 5064 C C . TYR C 1 140 ? 38.774 7.274 -3.052 1.00 19.58 140 TYR C C 1
ATOM 5065 O O . TYR C 1 140 ? 39.375 6.341 -2.515 1.00 19.58 140 TYR C O 1
ATOM 5074 N N . PRO C 1 141 ? 38.880 8.549 -2.632 1.00 19.25 141 PRO C N 1
ATOM 5075 C CA . PRO C 1 141 ? 39.745 8.906 -1.511 1.00 18.98 141 PRO C CA 1
ATOM 5076 C C . PRO C 1 141 ? 39.312 8.271 -0.191 1.00 18.67 141 PRO C C 1
ATOM 5077 O O . PRO C 1 141 ? 38.231 8.569 0.321 1.00 18.43 141 PRO C O 1
ATOM 5081 N N . ARG C 1 142 ? 40.160 7.399 0.346 1.00 18.38 142 ARG C N 1
ATOM 5082 C CA . ARG C 1 142 ? 39.877 6.719 1.612 1.00 18.12 142 ARG C CA 1
ATOM 5083 C C . ARG C 1 142 ? 39.789 7.704 2.775 1.00 17.64 142 ARG C C 1
ATOM 5084 O O . ARG C 1 142 ? 39.032 7.484 3.718 1.00 17.52 142 ARG C O 1
ATOM 5092 N N . HIS C 1 143 ? 40.550 8.794 2.681 1.00 17.12 143 HIS C N 1
ATOM 5093 C CA . HIS C 1 143 ? 40.558 9.858 3.692 1.00 16.52 143 HIS C CA 1
ATOM 5094 C C . HIS C 1 143 ? 39.173 10.465 3.941 1.00 16.05 143 HIS C C 1
ATOM 5095 O O . HIS C 1 143 ? 38.925 11.024 5.014 1.00 15.78 143 HIS C O 1
ATOM 5102 N N . MET C 1 144 ? 38.280 10.353 2.957 1.00 15.40 144 MET C N 1
ATOM 5103 C CA . MET C 1 144 ? 36.939 10.942 3.041 1.00 14.97 144 MET C CA 1
ATOM 5104 C C . MET C 1 144 ? 35.896 10.001 3.651 1.00 14.57 144 MET C C 1
ATOM 5105 O O . MET C 1 144 ? 34.742 10.386 3.838 1.00 14.49 144 MET C O 1
ATOM 5110 N N . MET C 1 145 ? 36.310 8.776 3.9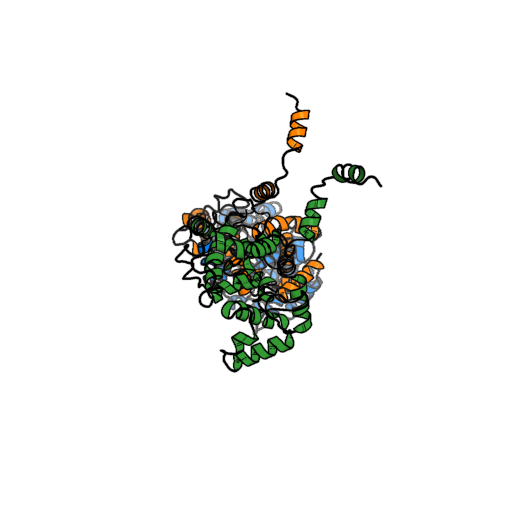70 1.00 14.36 145 MET C N 1
ATOM 5111 C CA . MET C 1 145 ? 35.375 7.702 4.314 1.00 14.04 145 MET C CA 1
ATOM 5112 C C . MET C 1 145 ? 34.993 7.610 5.805 1.00 14.07 145 MET C C 1
ATOM 5113 O O . MET C 1 145 ? 34.953 6.525 6.390 1.00 14.10 145 MET C O 1
ATOM 5118 N N . HIS C 1 146 ? 34.715 8.763 6.412 1.00 13.85 146 HIS C N 1
ATOM 5119 C CA . HIS C 1 146 ? 34.111 8.831 7.740 1.00 13.52 146 HIS C CA 1
ATOM 5120 C C . HIS C 1 146 ? 33.543 10.233 7.930 1.00 13.47 146 HIS C C 1
ATOM 5121 O O . HIS C 1 146 ? 34.113 11.191 7.405 1.00 13.36 146 HIS C O 1
ATOM 5128 N N . PRO C 1 147 ? 32.418 10.361 8.660 1.00 13.59 147 PRO C N 1
ATOM 5129 C CA . PRO C 1 147 ? 31.887 11.704 8.905 1.00 13.59 147 PRO C CA 1
ATOM 5130 C C . PRO C 1 147 ? 32.899 12.649 9.562 1.00 13.46 147 PRO C C 1
ATOM 5131 O O . PRO C 1 147 ? 32.778 13.863 9.398 1.00 13.41 147 PRO C O 1
ATOM 5135 N N . SER C 1 148 ? 33.883 12.093 10.277 1.00 13.23 148 SER C N 1
ATOM 5136 C CA . SER C 1 148 ? 34.990 12.858 10.874 1.00 13.38 148 SER C CA 1
ATOM 5137 C C . SER C 1 148 ? 35.701 13.764 9.871 1.00 12.96 148 SER C C 1
ATOM 5138 O O . SER C 1 148 ? 36.224 14.816 10.249 1.00 12.62 148 SER C O 1
ATOM 5141 N N . PHE C 1 149 ? 35.723 13.349 8.603 1.00 12.44 149 PHE C N 1
ATOM 5142 C CA . PHE C 1 149 ? 36.419 14.088 7.540 1.00 12.24 149 PHE C CA 1
ATOM 5143 C C . PHE C 1 149 ? 35.964 15.543 7.402 1.00 12.37 149 PHE C C 1
ATOM 5144 O O . PHE C 1 149 ? 36.766 16.413 7.042 1.00 12.23 149 PHE C O 1
ATOM 5152 N N . ALA C 1 150 ? 34.688 15.799 7.681 1.00 12.25 150 ALA C N 1
ATOM 5153 C CA . ALA C 1 150 ? 34.127 17.150 7.565 1.00 12.43 150 ALA C CA 1
ATOM 5154 C C . ALA C 1 150 ? 34.948 18.190 8.338 1.00 12.54 150 ALA C C 1
ATOM 5155 O O . ALA C 1 150 ? 35.031 19.349 7.923 1.00 12.29 150 ALA C O 1
ATOM 5157 N N . GLY C 1 151 ? 35.565 17.759 9.439 1.00 12.80 151 GLY C N 1
ATOM 5158 C CA . GLY C 1 151 ? 36.423 18.621 10.265 1.00 13.14 151 GLY C CA 1
ATOM 5159 C C . GLY C 1 151 ? 37.772 18.964 9.653 1.00 13.34 151 GLY C C 1
ATOM 5160 O O . GLY C 1 151 ? 38.537 19.745 10.225 1.00 13.46 151 GLY C O 1
ATOM 5161 N N . MET C 1 152 ? 38.067 18.375 8.493 1.00 13.62 152 MET C N 1
ATOM 5162 C CA . MET C 1 152 ? 39.309 18.639 7.765 1.00 13.93 152 MET C CA 1
ATOM 5163 C C . MET C 1 152 ? 39.096 19.624 6.618 1.00 14.03 152 MET C C 1
ATOM 5164 O O . MET C 1 152 ? 40.057 20.061 5.981 1.00 13.97 152 MET C O 1
ATOM 5169 N N . VAL C 1 153 ? 37.833 19.957 6.359 1.00 14.45 153 VAL C N 1
ATOM 5170 C CA . VAL C 1 153 ? 37.457 20.792 5.219 1.00 15.10 153 VAL C CA 1
ATOM 5171 C C . VAL C 1 153 ? 37.633 22.281 5.528 1.00 15.36 153 VAL C C 1
ATOM 5172 O O . VAL C 1 153 ? 37.107 22.786 6.525 1.00 15.51 153 VAL C O 1
ATOM 5176 N N . ASP C 1 154 ? 38.377 22.966 4.660 1.00 15.69 154 ASP C N 1
ATOM 5177 C CA . ASP C 1 154 ? 38.585 24.416 4.753 1.00 15.99 154 ASP C CA 1
ATOM 5178 C C . ASP C 1 154 ? 37.449 25.164 4.035 1.00 16.27 154 ASP C C 1
ATOM 5179 O O . ASP C 1 154 ? 37.361 25.127 2.806 1.00 16.32 154 ASP C O 1
ATOM 5184 N N . PRO C 1 155 ? 36.579 25.856 4.802 1.00 16.42 155 PRO C N 1
ATOM 5185 C CA . PRO C 1 155 ? 35.422 26.528 4.202 1.00 16.81 155 PRO C CA 1
ATOM 5186 C C . PRO C 1 155 ? 35.788 27.764 3.371 1.00 17.24 155 PRO C C 1
ATOM 5187 O O . PRO C 1 155 ? 34.932 28.295 2.659 1.00 17.36 155 PRO C O 1
ATOM 5191 N N . SER C 1 156 ? 37.044 28.200 3.454 1.00 17.67 156 SER C N 1
ATOM 5192 C CA . SER C 1 156 ? 37.513 29.371 2.700 1.00 18.18 156 SER C CA 1
ATOM 5193 C C . SER C 1 156 ? 38.045 29.028 1.304 1.00 18.50 156 SER C C 1
ATOM 5194 O O . SER C 1 156 ? 38.459 29.919 0.560 1.00 18.32 156 SER C O 1
ATOM 5197 N N . LEU C 1 157 ? 38.043 27.740 0.959 1.00 18.77 157 LEU C N 1
ATOM 5198 C CA . LEU C 1 157 ? 38.410 27.294 -0.386 1.00 19.13 157 LEU C CA 1
ATOM 5199 C C . LEU C 1 157 ? 37.538 27.973 -1.445 1.00 19.55 157 LEU C C 1
ATOM 5200 O O . LEU C 1 157 ? 36.372 28.283 -1.175 1.00 19.42 157 LEU C O 1
ATOM 5205 N N . PRO C 1 158 ? 38.095 28.218 -2.651 1.00 20.00 158 PRO C N 1
ATOM 5206 C CA . PRO C 1 158 ? 37.255 28.730 -3.735 1.00 20.45 158 PRO C CA 1
ATOM 5207 C C . PRO C 1 158 ? 35.992 27.879 -3.874 1.00 20.90 158 PRO C C 1
ATOM 5208 O O . PRO C 1 158 ? 36.058 26.655 -3.737 1.00 20.91 158 PRO C O 1
ATOM 5212 N N . GLY C 1 159 ? 34.854 28.526 -4.124 1.00 21.55 159 GLY C N 1
ATOM 5213 C CA . GLY C 1 159 ? 33.544 27.865 -4.046 1.00 22.38 159 GLY C CA 1
ATOM 5214 C C . GLY C 1 159 ? 33.447 26.563 -4.850 1.00 22.50 159 GLY C C 1
ATOM 5215 O O . GLY C 1 159 ? 32.930 25.565 -4.344 1.00 22.36 159 GLY C O 1
ATOM 5216 N N . ASP C 1 160 ? 33.946 26.579 -6.086 1.00 22.70 160 ASP C N 1
ATOM 5217 C CA . ASP C 1 160 ? 33.946 25.389 -6.940 1.00 22.91 160 ASP C CA 1
ATOM 5218 C C . ASP C 1 160 ? 34.784 24.266 -6.333 1.00 22.67 160 ASP C C 1
ATOM 5219 O O . ASP C 1 160 ? 34.405 23.095 -6.409 1.00 22.54 160 ASP C O 1
ATOM 5224 N N . TYR C 1 161 ? 35.922 24.627 -5.742 1.00 22.47 161 TYR C N 1
ATOM 5225 C CA . TYR C 1 161 ? 36.805 23.643 -5.111 1.00 22.10 161 TYR C CA 1
ATOM 5226 C C . TYR C 1 161 ? 36.184 23.088 -3.828 1.00 21.97 161 TYR C C 1
ATOM 5227 O O . TYR C 1 161 ? 36.243 21.881 -3.579 1.00 21.79 161 TYR C O 1
ATOM 5236 N N . LEU C 1 162 ? 35.584 23.972 -3.029 1.00 21.61 162 LEU C N 1
ATOM 5237 C CA . LEU C 1 162 ? 34.868 23.579 -1.811 1.00 21.36 162 LEU C CA 1
ATOM 5238 C C . LEU C 1 162 ? 33.695 22.639 -2.098 1.00 21.25 162 LEU C C 1
ATOM 5239 O O . LEU C 1 162 ? 33.538 21.617 -1.416 1.00 21.34 162 LEU C O 1
ATOM 5244 N N . ARG C 1 163 ? 32.876 22.995 -3.092 1.00 21.05 163 ARG C N 1
ATOM 5245 C CA A ARG C 1 163 ? 31.739 22.169 -3.492 0.50 21.01 163 ARG C CA 1
ATOM 5246 C CA B ARG C 1 163 ? 31.743 22.170 -3.510 0.50 21.01 163 ARG C CA 1
ATOM 5247 C C . ARG C 1 163 ? 32.195 20.776 -3.932 1.00 20.84 163 ARG C C 1
ATOM 5248 O O . ARG C 1 163 ? 31.577 19.780 -3.563 1.00 20.83 163 ARG C O 1
ATOM 5263 N N . ALA C 1 164 ? 33.280 20.723 -4.706 1.00 20.55 164 ALA C N 1
ATOM 5264 C CA . ALA C 1 164 ? 33.844 19.464 -5.195 1.00 20.18 164 ALA C CA 1
ATOM 5265 C C . ALA C 1 164 ? 34.241 18.544 -4.043 1.00 19.94 164 ALA C C 1
ATOM 5266 O O . ALA C 1 164 ? 33.921 17.354 -4.063 1.00 20.01 164 ALA C O 1
ATOM 5268 N N . ILE C 1 165 ? 34.923 19.104 -3.042 1.00 19.69 165 ILE C N 1
ATOM 5269 C CA . ILE C 1 165 ? 35.320 18.357 -1.842 1.00 19.37 165 ILE C CA 1
ATOM 5270 C C . ILE C 1 165 ? 34.093 17.798 -1.114 1.00 19.25 165 ILE C C 1
ATOM 5271 O O . ILE C 1 165 ? 34.036 16.603 -0.800 1.00 19.06 165 ILE C O 1
ATOM 5276 N N . LEU C 1 166 ? 33.108 18.659 -0.867 1.00 19.16 166 LEU C N 1
ATOM 5277 C CA . LEU C 1 166 ? 31.907 18.265 -0.132 1.00 19.05 166 LEU C CA 1
ATOM 5278 C C . LEU C 1 166 ? 31.015 17.300 -0.907 1.00 19.27 166 LEU C C 1
ATOM 5279 O O . LEU C 1 166 ? 30.435 16.387 -0.318 1.00 19.00 166 LEU C O 1
ATOM 5284 N N . ASP C 1 167 ? 30.919 17.497 -2.221 1.00 19.28 167 ASP C N 1
ATOM 5285 C CA . ASP C 1 167 ? 30.200 16.568 -3.094 1.00 19.54 167 ASP C CA 1
ATOM 5286 C C . ASP C 1 167 ? 30.877 15.196 -3.105 1.00 19.14 167 ASP C C 1
ATOM 5287 O O . ASP C 1 167 ? 30.201 14.172 -3.026 1.00 19.39 167 ASP C O 1
ATOM 5292 N N . ALA C 1 168 ? 32.209 15.190 -3.197 1.00 19.15 168 ALA C N 1
ATOM 5293 C CA . ALA C 1 168 ? 32.987 13.949 -3.171 1.00 18.72 168 ALA C CA 1
ATOM 5294 C C . ALA C 1 168 ? 32.769 13.193 -1.859 1.00 18.78 168 ALA C C 1
ATOM 5295 O O . ALA C 1 168 ? 32.529 11.986 -1.866 1.00 18.66 168 ALA C O 1
ATOM 5297 N N . HIS C 1 169 ? 32.828 13.921 -0.745 1.00 18.40 169 HIS C N 1
ATOM 5298 C CA . HIS C 1 169 ? 32.595 13.356 0.588 1.00 18.20 169 HIS C CA 1
ATOM 5299 C C . HIS C 1 169 ? 31.150 12.874 0.742 1.00 18.31 169 HIS C C 1
ATOM 5300 O O . HIS C 1 169 ? 30.897 11.843 1.366 1.00 18.38 169 HIS C O 1
ATOM 5307 N N . SER C 1 170 ? 30.215 13.615 0.152 1.00 18.38 170 SER C N 1
ATOM 5308 C CA . SER C 1 170 ? 28.792 13.283 0.216 1.00 18.60 170 SER C CA 1
ATOM 5309 C C . SER C 1 170 ? 28.440 11.965 -0.478 1.00 18.85 170 SER C C 1
ATOM 5310 O O . SER C 1 170 ? 27.461 11.314 -0.104 1.00 19.07 170 SER C O 1
ATOM 5313 N N . LEU C 1 171 ? 29.235 11.582 -1.480 1.00 19.19 171 LEU C N 1
ATOM 5314 C CA . LEU C 1 171 ? 29.060 10.291 -2.158 1.00 19.60 171 LEU C CA 1
ATOM 5315 C C . LEU C 1 171 ? 29.199 9.148 -1.157 1.00 19.64 171 LEU C C 1
ATOM 5316 O O . LEU C 1 171 ? 28.387 8.222 -1.155 1.00 19.80 171 LEU C O 1
ATOM 5321 N N . TYR C 1 172 ? 30.224 9.225 -0.309 1.00 19.59 172 TYR C N 1
ATOM 5322 C CA . TYR C 1 172 ? 30.393 8.269 0.785 1.00 19.56 172 TYR C CA 1
ATOM 5323 C C . TYR C 1 172 ? 29.262 8.355 1.809 1.00 19.65 172 TYR C C 1
ATOM 5324 O O . TYR C 1 172 ? 28.712 7.333 2.216 1.00 19.56 172 TYR C O 1
ATOM 5333 N N . LEU C 1 173 ? 28.924 9.575 2.226 1.00 19.82 173 LEU C N 1
ATOM 5334 C CA . LEU C 1 173 ? 27.904 9.781 3.253 1.00 20.03 173 LEU C CA 1
ATOM 5335 C C . LEU C 1 173 ? 26.554 9.199 2.848 1.00 20.65 173 LEU C C 1
ATOM 5336 O O . LEU C 1 173 ? 25.804 8.711 3.696 1.00 20.50 173 LEU C O 1
ATOM 5341 N N . LEU C 1 174 ? 26.264 9.245 1.549 1.00 21.28 174 LEU C N 1
ATOM 5342 C CA . LEU C 1 174 ? 25.050 8.652 0.998 1.00 22.13 174 LEU C CA 1
ATOM 5343 C C . LEU C 1 174 ? 25.022 7.138 1.212 1.00 22.55 174 LEU C C 1
ATOM 5344 O O . LEU C 1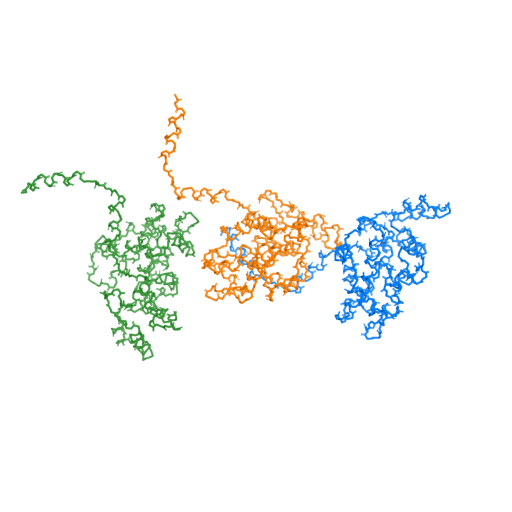 174 ? 24.008 6.590 1.649 1.00 22.71 174 LEU C O 1
ATOM 5349 N N . GLN C 1 175 ? 26.137 6.474 0.914 1.00 23.13 175 GLN C N 1
ATOM 5350 C CA . GLN C 1 175 ? 26.225 5.020 1.062 1.00 23.85 175 GLN C CA 1
ATOM 5351 C C . GLN C 1 175 ? 26.272 4.622 2.538 1.00 24.28 175 GLN C C 1
ATOM 5352 O O . GLN C 1 175 ? 25.611 3.667 2.949 1.00 24.39 175 GLN C O 1
ATOM 5358 N N . PHE C 1 176 ? 27.047 5.370 3.323 1.00 24.80 176 PHE C N 1
ATOM 5359 C CA . PHE C 1 176 ? 27.240 5.099 4.751 1.00 25.49 176 PHE C CA 1
ATOM 5360 C C . PHE C 1 176 ? 25.952 5.232 5.562 1.00 26.23 176 PHE C C 1
ATOM 5361 O O . PHE C 1 176 ? 25.638 4.358 6.370 1.00 26.19 176 PHE C O 1
ATOM 5369 N N . SER C 1 177 ? 25.213 6.319 5.340 1.00 27.28 177 SER C N 1
ATOM 5370 C CA . SER C 1 177 ? 23.974 6.582 6.079 1.00 28.40 177 SER C CA 1
ATOM 5371 C C . SER C 1 177 ? 22.913 5.515 5.835 1.00 29.27 177 SER C C 1
ATOM 5372 O O . SER C 1 177 ? 22.134 5.195 6.731 1.00 29.28 177 SER C O 1
ATOM 5375 N N . ARG C 1 178 ? 22.892 4.972 4.621 1.00 30.49 178 ARG C N 1
ATOM 5376 C CA . ARG C 1 178 ? 21.941 3.920 4.262 1.00 31.78 178 ARG C CA 1
ATOM 5377 C C . ARG C 1 178 ? 22.290 2.569 4.889 1.00 32.66 178 ARG C C 1
ATOM 5378 O O . ARG C 1 178 ? 21.397 1.775 5.190 1.00 32.74 178 ARG C O 1
ATOM 5386 N N . VAL C 1 179 ? 23.581 2.322 5.098 1.00 33.82 179 VAL C N 1
ATOM 5387 C CA . VAL C 1 179 ? 24.043 1.067 5.699 1.00 34.99 179 VAL C CA 1
ATOM 5388 C C . VAL C 1 179 ? 23.831 1.039 7.219 1.00 35.87 179 VAL C C 1
ATOM 5389 O O . VAL C 1 179 ? 23.289 0.067 7.753 1.00 36.02 179 VAL C O 1
ATOM 5393 N N . ILE C 1 180 ? 24.243 2.105 7.905 1.00 37.01 180 ILE C N 1
ATOM 5394 C CA . ILE C 1 180 ? 24.106 2.190 9.367 1.00 38.16 180 ILE C CA 1
ATOM 5395 C C . ILE C 1 180 ? 22.654 2.377 9.825 1.00 38.97 180 ILE C C 1
ATOM 5396 O O . ILE C 1 180 ? 22.305 2.024 10.954 1.00 39.16 180 ILE C O 1
ATOM 5401 N N . ASN C 1 181 ? 21.823 2.931 8.945 1.00 40.01 181 ASN C N 1
ATOM 5402 C CA . ASN C 1 181 ? 20.395 3.087 9.208 1.00 41.04 181 ASN C CA 1
ATOM 5403 C C . ASN C 1 181 ? 19.554 2.347 8.166 1.00 41.72 181 ASN C C 1
ATOM 5404 O O . ASN C 1 181 ? 19.337 2.862 7.065 1.00 41.84 181 ASN C O 1
ATOM 5409 N N . PRO C 1 182 ? 19.085 1.127 8.508 1.00 42.38 182 PRO C N 1
ATOM 5410 C CA . PRO C 1 182 ? 18.226 0.328 7.622 1.00 42.87 182 PRO C CA 1
ATOM 5411 C C . PRO C 1 182 ? 16.875 0.992 7.352 1.00 43.32 182 PRO C C 1
ATOM 5412 O O . PRO C 1 182 ? 16.169 0.602 6.419 1.00 43.40 182 PRO C O 1
ATOM 5416 N N . ASN C 1 183 ? 16.530 1.983 8.173 1.00 43.85 183 ASN C N 1
ATOM 5417 C CA . ASN C 1 183 ? 15.317 2.778 8.003 1.00 44.31 183 ASN C CA 1
ATOM 5418 C C . ASN C 1 183 ? 15.344 3.617 6.723 1.00 44.52 183 ASN C C 1
ATOM 5419 O O . ASN C 1 183 ? 14.309 3.818 6.083 1.00 44.63 183 ASN C O 1
ATOM 5424 N N . LEU C 1 184 ? 16.534 4.086 6.350 1.00 44.71 184 LEU C N 1
ATOM 5425 C CA . LEU C 1 184 ? 16.711 4.953 5.181 1.00 44.90 184 LEU C CA 1
ATOM 5426 C C . LEU C 1 184 ? 16.782 4.190 3.850 1.00 44.95 184 LEU C C 1
ATOM 5427 O O . LEU C 1 184 ? 17.445 4.634 2.908 1.00 45.00 184 LEU C O 1
ATOM 5432 N N . ARG C 1 185 ? 16.096 3.049 3.777 1.00 45.00 185 ARG C N 1
ATOM 5433 C CA . ARG C 1 185 ? 16.029 2.264 2.542 1.00 45.00 185 ARG C CA 1
ATOM 5434 C C . ARG C 1 185 ? 14.893 2.746 1.636 1.00 44.85 185 ARG C C 1
ATOM 5435 O O . ARG C 1 185 ? 13.780 3.010 2.102 1.00 44.90 185 ARG C O 1
ATOM 5443 N N . GLY C 1 186 ? 15.189 2.869 0.344 1.00 44.64 186 GLY C N 1
ATOM 5444 C CA . GLY C 1 186 ? 14.209 3.331 -0.638 1.00 44.36 186 GLY C CA 1
ATOM 5445 C C . GLY C 1 186 ? 14.088 4.843 -0.728 1.00 44.15 186 GLY C C 1
ATOM 5446 O O . GLY C 1 186 ? 13.412 5.364 -1.618 1.00 44.16 186 GLY C O 1
ATOM 5447 N N . ARG C 1 187 ? 14.742 5.546 0.196 1.00 43.87 187 ARG C N 1
ATOM 5448 C CA . ARG C 1 187 ? 14.732 7.006 0.219 1.00 43.52 187 ARG C CA 1
ATOM 5449 C C . ARG C 1 187 ? 15.672 7.589 -0.831 1.00 43.12 187 ARG C C 1
ATOM 5450 O O . ARG C 1 187 ? 16.732 7.023 -1.113 1.00 43.13 187 ARG C O 1
ATOM 5458 N N . THR C 1 188 ? 15.271 8.723 -1.400 1.00 42.57 188 THR C N 1
ATOM 5459 C CA . THR C 1 188 ? 16.037 9.398 -2.449 1.00 42.04 188 THR C CA 1
ATOM 5460 C C . THR C 1 188 ? 17.330 10.011 -1.912 1.00 41.57 188 THR C C 1
ATOM 5461 O O . THR C 1 188 ? 17.495 10.167 -0.701 1.00 41.49 188 THR C O 1
ATOM 5465 N N . LYS C 1 189 ? 18.235 10.353 -2.829 1.00 41.05 189 LYS C N 1
ATOM 5466 C CA . LYS C 1 189 ? 19.508 11.000 -2.503 1.00 40.53 189 LYS C CA 1
ATOM 5467 C C . LYS C 1 189 ? 19.308 12.268 -1.666 1.00 40.13 189 LYS C C 1
ATOM 5468 O O . LYS C 1 189 ? 20.054 12.514 -0.717 1.00 40.09 189 LYS C O 1
ATOM 5474 N N . GLU C 1 190 ? 18.292 13.052 -2.021 1.00 39.59 190 GLU C N 1
ATOM 5475 C CA . GLU C 1 190 ? 17.970 14.300 -1.327 1.00 39.07 190 GLU C CA 1
ATOM 5476 C C . GLU C 1 190 ? 17.480 14.077 0.106 1.00 38.57 190 GLU C C 1
ATOM 5477 O O . GLU C 1 190 ? 17.868 14.812 1.016 1.00 38.53 190 GLU C O 1
ATOM 5483 N N . GLU C 1 191 ? 16.636 13.062 0.298 1.00 37.90 191 GLU C N 1
ATOM 5484 C CA . GLU C 1 191 ? 16.097 12.724 1.620 1.00 37.31 191 GLU C CA 1
ATOM 5485 C C . GLU C 1 191 ? 17.176 12.246 2.592 1.00 36.70 191 GLU C C 1
ATOM 5486 O O . GLU C 1 191 ? 17.137 12.576 3.780 1.00 36.67 191 GLU C O 1
ATOM 5492 N N . VAL C 1 192 ? 18.126 11.463 2.081 1.00 35.90 192 VAL C N 1
ATOM 5493 C CA . VAL C 1 192 ? 19.259 10.982 2.875 1.00 35.15 192 VAL C CA 1
ATOM 5494 C C . VAL C 1 192 ? 20.198 12.146 3.206 1.00 34.51 192 VAL C C 1
ATOM 5495 O O . VAL C 1 192 ? 20.696 12.249 4.331 1.00 34.40 192 VAL C O 1
ATOM 5499 N N . ALA C 1 193 ? 20.416 13.021 2.225 1.00 33.75 193 ALA C N 1
ATOM 5500 C CA . ALA C 1 193 ? 21.258 14.207 2.394 1.00 32.96 193 ALA C CA 1
ATOM 5501 C C . ALA C 1 193 ? 20.775 15.115 3.526 1.00 32.43 193 ALA C C 1
ATOM 5502 O O . ALA C 1 193 ? 21.584 15.714 4.231 1.00 32.28 193 ALA C O 1
ATOM 5504 N N . ALA C 1 194 ? 19.458 15.193 3.703 1.00 31.69 194 ALA C N 1
ATOM 5505 C CA . ALA C 1 194 ? 18.854 16.004 4.760 1.00 30.88 194 ALA C CA 1
ATOM 5506 C C . ALA C 1 194 ? 19.119 15.459 6.169 1.00 30.27 194 ALA C C 1
ATOM 5507 O O . ALA C 1 194 ? 18.788 16.109 7.164 1.00 30.42 194 ALA C O 1
ATOM 5509 N N . THR C 1 195 ? 19.720 14.273 6.250 1.00 29.27 195 THR C N 1
ATOM 5510 C CA . THR C 1 195 ? 20.042 13.657 7.539 1.00 28.35 195 THR C CA 1
ATOM 5511 C C . THR C 1 195 ? 21.527 13.761 7.904 1.00 27.45 195 THR C C 1
ATOM 5512 O O . THR C 1 195 ? 21.881 13.650 9.081 1.00 27.61 195 THR C O 1
ATOM 5516 N N . PHE C 1 196 ? 22.386 13.973 6.906 1.00 26.32 196 PHE C N 1
ATOM 5517 C CA . PHE C 1 196 ? 23.830 14.078 7.159 1.00 25.09 196 PHE C CA 1
ATOM 5518 C C . PHE C 1 196 ? 24.449 15.460 6.925 1.00 24.40 196 PHE C C 1
ATOM 5519 O O . PHE C 1 196 ? 25.592 15.696 7.317 1.00 24.02 196 PHE C O 1
ATOM 5527 N N . THR C 1 197 ? 23.695 16.366 6.304 1.00 23.60 197 THR C N 1
ATOM 5528 C CA . THR C 1 197 ? 24.214 17.688 5.935 1.00 23.10 197 THR C CA 1
ATOM 5529 C C . THR C 1 197 ? 24.498 18.587 7.147 1.00 22.39 197 THR C C 1
ATOM 5530 O O . THR C 1 197 ? 25.503 19.304 7.166 1.00 22.04 197 THR C O 1
ATOM 5534 N N . GLN C 1 198 ? 23.626 18.537 8.153 1.00 21.59 198 GLN C N 1
ATOM 5535 C CA . GLN C 1 198 ? 23.762 19.395 9.335 1.00 21.01 198 GLN C CA 1
ATOM 5536 C C . GLN C 1 198 ? 25.032 19.129 10.164 1.00 20.27 198 GLN C C 1
ATOM 5537 O O . GLN C 1 198 ? 25.764 20.074 10.468 1.00 20.17 198 GLN C O 1
ATOM 5543 N N . PRO C 1 199 ? 25.304 17.854 10.526 1.00 19.34 199 PRO C N 1
ATOM 5544 C CA . PRO C 1 199 ? 26.559 17.617 11.248 1.00 18.72 199 PRO C CA 1
ATOM 5545 C C . PRO C 1 199 ? 27.790 17.824 10.362 1.00 18.05 199 PRO C C 1
ATOM 5546 O O . PRO C 1 199 ? 28.842 18.230 10.865 1.00 17.66 199 PRO C O 1
ATOM 5550 N N . MET C 1 200 ? 27.649 17.559 9.060 1.00 17.33 200 MET C N 1
ATOM 5551 C CA . MET C 1 200 ? 28.718 17.812 8.088 1.00 17.01 200 MET C CA 1
ATOM 5552 C C . MET C 1 200 ? 29.102 19.289 8.092 1.00 16.87 200 MET C C 1
ATOM 5553 O O . MET C 1 200 ? 30.260 19.630 8.326 1.00 16.50 200 MET C O 1
ATOM 5558 N N . ASN C 1 201 ? 28.120 20.156 7.851 1.00 17.12 201 ASN C N 1
ATOM 5559 C CA . ASN C 1 201 ? 28.365 21.595 7.774 1.00 17.21 201 ASN C CA 1
ATOM 5560 C C . ASN C 1 201 ? 28.841 22.210 9.093 1.00 16.93 201 ASN C C 1
ATOM 5561 O O . ASN C 1 201 ? 29.625 23.166 9.087 1.00 16.73 201 ASN C O 1
ATOM 5566 N N . ALA C 1 202 ? 28.373 21.656 10.211 1.00 16.39 202 ALA C N 1
ATOM 5567 C CA . ALA C 1 202 ? 28.808 22.095 11.538 1.00 16.08 202 ALA C CA 1
ATOM 5568 C C . ALA C 1 202 ? 30.313 21.910 11.729 1.00 15.86 202 ALA C C 1
ATOM 5569 O O . ALA C 1 202 ? 30.996 22.815 12.206 1.00 16.18 202 ALA C O 1
ATOM 5571 N N . ALA C 1 203 ? 30.824 20.743 11.337 1.00 15.45 203 ALA C N 1
ATOM 5572 C CA . ALA C 1 203 ? 32.255 20.452 11.425 1.00 15.21 203 ALA C CA 1
ATOM 5573 C C . ALA C 1 203 ? 33.073 21.234 10.397 1.00 15.11 203 ALA C C 1
ATOM 5574 O O . ALA C 1 203 ? 34.199 21.640 10.681 1.00 14.91 203 ALA C O 1
ATOM 5576 N N . VAL C 1 204 ? 32.502 21.437 9.209 1.00 15.12 204 VAL C N 1
ATOM 5577 C CA . VAL C 1 204 ? 33.143 22.229 8.152 1.00 15.31 204 VAL C CA 1
ATOM 5578 C C . VAL C 1 204 ? 33.380 23.660 8.632 1.00 15.57 204 VAL C C 1
ATOM 5579 O O . VAL C 1 204 ? 34.420 24.260 8.352 1.00 15.25 204 VAL C O 1
ATOM 5583 N N . ASN C 1 205 ? 32.413 24.181 9.379 1.00 15.88 205 ASN C N 1
ATOM 5584 C CA . ASN C 1 205 ? 32.424 25.584 9.786 1.00 16.40 205 ASN C CA 1
ATOM 5585 C C . ASN C 1 205 ? 32.817 25.837 11.242 1.00 16.66 205 ASN C C 1
ATOM 5586 O O . ASN C 1 205 ? 32.729 26.972 11.721 1.00 17.01 205 ASN C O 1
ATOM 5591 N N . SER C 1 206 ? 33.267 24.794 11.940 1.00 16.65 206 SER C N 1
ATOM 5592 C CA . SER C 1 206 ? 33.616 24.923 13.357 1.00 16.84 206 SER C CA 1
ATOM 5593 C C . SER C 1 206 ? 34.919 25.695 13.556 1.00 16.97 206 SER C C 1
ATOM 5594 O O . SER C 1 206 ? 35.728 25.827 12.632 1.00 17.11 206 SER C O 1
ATOM 5597 N N . ASN C 1 207 ? 35.119 26.213 14.764 1.00 17.28 207 ASN C N 1
ATOM 5598 C CA . ASN C 1 207 ? 36.330 26.979 15.056 1.00 17.61 207 ASN C CA 1
ATOM 5599 C C . ASN C 1 207 ? 37.539 26.123 15.452 1.00 17.55 207 ASN C C 1
ATOM 5600 O O . ASN C 1 207 ? 38.549 26.654 15.922 1.00 17.69 207 ASN C O 1
ATOM 5605 N N . PHE C 1 208 ? 37.436 24.805 15.258 1.00 17.27 208 PHE C N 1
ATOM 5606 C CA . PHE C 1 208 ? 38.501 23.890 15.663 1.00 16.83 208 PHE C CA 1
ATOM 5607 C C . PHE C 1 208 ? 39.393 23.460 14.497 1.00 16.87 208 PHE C C 1
ATOM 5608 O O . PHE C 1 208 ? 38.937 22.797 13.559 1.00 17.00 208 PHE C O 1
ATOM 5616 N N . ILE C 1 209 ? 40.672 23.829 14.599 1.00 16.79 209 ILE C N 1
ATOM 5617 C CA . ILE C 1 209 ? 41.671 23.723 13.522 1.00 17.09 209 ILE C CA 1
ATOM 5618 C C . ILE C 1 209 ? 41.415 24.795 12.460 1.00 16.96 209 ILE C C 1
ATOM 5619 O O . ILE C 1 209 ? 40.371 24.807 11.802 1.00 16.89 209 ILE C O 1
ATOM 5624 N N . SER C 1 210 ? 42.385 25.696 12.320 1.00 17.26 210 SER C N 1
ATOM 5625 C CA . SER C 1 210 ? 42.278 26.854 11.432 1.00 17.61 210 SER C CA 1
ATOM 5626 C C . SER C 1 210 ? 42.085 26.475 9.967 1.00 17.77 210 SER C C 1
ATOM 5627 O O . SER C 1 210 ? 42.416 25.359 9.555 1.00 17.59 210 SER C O 1
ATOM 5630 N N . HIS C 1 211 ? 41.561 27.421 9.186 1.00 18.03 211 HIS C N 1
ATOM 5631 C CA . HIS C 1 211 ? 41.375 27.244 7.747 1.00 18.34 211 HIS C CA 1
ATOM 5632 C C . HIS C 1 211 ? 42.664 26.792 7.073 1.00 18.45 211 HIS C C 1
ATOM 5633 O O . HIS C 1 211 ? 42.650 25.890 6.231 1.00 18.41 211 HIS C O 1
ATOM 5640 N N . GLU C 1 212 ? 43.770 27.426 7.461 1.00 18.70 212 GLU C N 1
ATOM 5641 C CA . GLU C 1 212 ? 45.085 27.169 6.883 1.00 19.22 212 GLU C CA 1
ATOM 5642 C C . GLU C 1 212 ? 45.584 25.759 7.196 1.00 19.12 212 GLU C C 1
ATOM 5643 O O . GLU C 1 212 ? 46.123 25.079 6.320 1.00 19.09 212 GLU C O 1
ATOM 5649 N N . LYS C 1 213 ? 45.399 25.326 8.442 1.00 19.02 213 LYS C N 1
ATOM 5650 C CA . LYS C 1 213 ? 45.806 23.984 8.860 1.00 19.15 213 LYS C CA 1
ATOM 5651 C C . LYS C 1 213 ? 44.912 22.912 8.240 1.00 18.79 213 LYS C C 1
ATOM 5652 O O . LYS C 1 213 ? 45.394 21.841 7.873 1.00 18.74 213 LYS C O 1
ATOM 5658 N N . ARG C 1 214 ? 43.616 23.203 8.129 1.00 18.35 214 ARG C N 1
ATOM 5659 C CA . ARG C 1 214 ? 42.682 22.313 7.436 1.00 18.05 214 ARG C CA 1
ATOM 5660 C C . ARG C 1 214 ? 43.093 22.112 5.977 1.00 18.30 214 ARG C C 1
ATOM 5661 O O . ARG C 1 214 ? 43.172 20.979 5.498 1.00 18.17 214 ARG C O 1
ATOM 5669 N N . ARG C 1 215 ? 43.370 23.210 5.273 1.00 18.22 215 ARG C N 1
ATOM 5670 C CA . ARG C 1 215 ? 43.809 23.109 3.882 1.00 18.53 215 ARG C CA 1
ATOM 5671 C C . ARG C 1 215 ? 45.144 22.366 3.783 1.00 18.81 215 ARG C C 1
ATOM 5672 O O . ARG C 1 215 ? 45.384 21.649 2.812 1.00 18.96 215 ARG C O 1
ATOM 5680 N N . GLU C 1 216 ? 45.989 22.541 4.799 1.00 19.40 216 GLU C N 1
ATOM 5681 C CA . GLU C 1 216 ? 47.272 21.844 4.904 1.00 20.12 216 GLU C CA 1
ATOM 5682 C C . GLU C 1 216 ? 47.083 20.325 4.982 1.00 19.93 216 GLU C C 1
ATOM 5683 O O . GLU C 1 216 ? 47.826 19.576 4.345 1.00 20.13 216 GLU C O 1
ATOM 5689 N N . PHE C 1 217 ? 46.100 19.885 5.768 1.00 19.62 217 PHE C N 1
ATOM 5690 C CA . PHE C 1 217 ? 45.755 18.464 5.848 1.00 19.45 217 PHE C CA 1
ATOM 5691 C C . PHE C 1 217 ? 45.244 17.953 4.506 1.00 19.44 217 PHE C C 1
ATOM 5692 O O . PHE C 1 217 ? 45.685 16.906 4.029 1.00 19.39 217 PHE C O 1
ATOM 5700 N N . LEU C 1 218 ? 44.325 18.704 3.898 1.00 19.26 218 LEU C N 1
ATOM 5701 C CA . LEU C 1 218 ? 43.780 18.356 2.587 1.00 19.47 218 LEU C CA 1
ATOM 5702 C C . LEU C 1 218 ? 44.892 18.170 1.550 1.00 19.67 218 LEU C C 1
ATOM 5703 O O . LEU C 1 218 ? 44.843 17.239 0.748 1.00 19.64 218 LEU C O 1
ATOM 5708 N N . LYS C 1 219 ? 45.897 19.046 1.593 1.00 20.24 219 LYS C N 1
ATOM 5709 C CA . LYS C 1 219 ? 47.053 18.950 0.700 1.00 20.77 219 LYS C CA 1
ATOM 5710 C C . LYS C 1 219 ? 47.933 17.743 1.038 1.00 20.81 219 LYS C C 1
ATOM 5711 O O . LYS C 1 219 ? 48.324 16.989 0.142 1.00 20.73 219 LYS C O 1
ATOM 5717 N N . ALA C 1 220 ? 48.238 17.572 2.325 1.00 20.85 220 ALA C N 1
ATOM 5718 C CA . ALA C 1 220 ? 49.044 16.443 2.798 1.00 20.88 220 ALA C CA 1
ATOM 5719 C C . ALA C 1 220 ? 48.396 15.099 2.464 1.00 20.92 220 ALA C C 1
ATOM 5720 O O . ALA C 1 220 ? 49.096 14.141 2.122 1.00 20.94 220 ALA C O 1
ATOM 5722 N N . PHE C 1 221 ? 47.066 15.038 2.552 1.00 20.74 221 PHE C N 1
ATOM 5723 C CA . PHE C 1 221 ? 46.305 13.834 2.199 1.00 20.73 221 PHE C CA 1
ATOM 5724 C C . PHE C 1 221 ? 46.256 13.603 0.685 1.00 20.87 221 PHE C C 1
ATOM 5725 O O . PHE C 1 221 ? 45.745 12.578 0.224 1.00 21.01 221 PHE C O 1
ATOM 5733 N N . GLY C 1 222 ? 46.774 14.563 -0.080 1.00 20.78 222 GLY C N 1
ATOM 5734 C CA . GLY C 1 222 ? 46.760 14.501 -1.542 1.00 20.66 222 GLY C CA 1
ATOM 5735 C C . GLY C 1 222 ? 45.398 14.780 -2.152 1.00 20.68 222 GLY C C 1
ATOM 5736 O O . GLY C 1 222 ? 45.130 14.388 -3.290 1.00 20.86 222 GLY C O 1
ATOM 5737 N N . LEU C 1 223 ? 44.541 15.471 -1.402 1.00 20.47 223 LEU C N 1
ATOM 5738 C CA . LEU C 1 223 ? 43.180 15.757 -1.849 1.00 20.44 223 LEU C CA 1
ATOM 5739 C C . LEU C 1 223 ? 43.081 17.053 -2.643 1.00 20.55 223 LEU C C 1
ATOM 5740 O O . LEU C 1 223 ? 42.158 17.219 -3.434 1.00 20.43 223 LEU C O 1
ATOM 5745 N N . VAL C 1 224 ? 44.015 17.972 -2.411 1.00 20.73 224 VAL C N 1
ATOM 5746 C CA . VAL C 1 224 ? 44.098 19.226 -3.174 1.00 20.94 224 VAL C CA 1
ATOM 5747 C C . VAL C 1 224 ? 45.546 19.574 -3.516 1.00 21.28 224 VAL C C 1
ATOM 5748 O O . VAL C 1 224 ? 46.476 19.108 -2.848 1.00 21.06 224 VAL C O 1
ATOM 5752 N N . ASP C 1 225 ? 45.731 20.399 -4.548 1.00 21.54 225 ASP C N 1
ATOM 5753 C CA . ASP C 1 225 ? 47.059 20.915 -4.886 1.00 22.15 225 ASP C CA 1
ATOM 5754 C C . ASP C 1 225 ? 47.379 22.201 -4.107 1.00 22.28 225 ASP C C 1
ATOM 5755 O O . ASP C 1 225 ? 46.646 22.571 -3.187 1.00 22.48 225 ASP C O 1
ATOM 5760 N N . SER C 1 226 ? 48.469 22.870 -4.478 1.00 22.58 226 SER C N 1
ATOM 5761 C CA . SER C 1 226 ? 48.952 24.055 -3.762 1.00 22.73 226 SER C CA 1
ATOM 5762 C C . SER C 1 226 ? 47.956 25.219 -3.759 1.00 22.72 226 SER C C 1
ATOM 5763 O O . SER C 1 226 ? 48.028 26.097 -2.898 1.00 23.13 226 SER C O 1
ATOM 5766 N N . ASN C 1 227 ? 47.032 25.209 -4.718 1.00 22.63 227 ASN C N 1
ATOM 5767 C CA . ASN C 1 227 ? 46.031 26.267 -4.870 1.00 22.41 227 ASN C CA 1
ATOM 5768 C C . ASN C 1 227 ? 44.647 25.850 -4.368 1.00 22.27 227 ASN C C 1
ATOM 5769 O O . ASN C 1 227 ? 43.670 26.592 -4.510 1.00 22.25 227 ASN C O 1
ATOM 5774 N N . GLY C 1 228 ? 44.569 24.658 -3.782 1.00 22.06 228 GLY C N 1
ATOM 5775 C CA . GLY C 1 228 ? 43.310 24.139 -3.266 1.00 21.83 228 GLY C CA 1
ATOM 5776 C C . GLY C 1 228 ? 42.461 23.455 -4.320 1.00 21.74 228 GLY C C 1
ATOM 5777 O O . GLY C 1 228 ? 41.326 23.060 -4.047 1.00 21.58 228 GLY C O 1
ATOM 5778 N N . LYS C 1 229 ? 43.005 23.318 -5.528 1.00 21.66 229 LYS C N 1
ATOM 5779 C CA . LYS C 1 229 ? 42.307 22.617 -6.596 1.00 21.68 229 LYS C CA 1
ATOM 5780 C C . LYS C 1 229 ? 42.302 21.122 -6.294 1.00 21.42 229 LYS C C 1
ATOM 5781 O O . LYS C 1 229 ? 43.361 20.534 -6.072 1.00 21.25 229 LYS C O 1
ATOM 5787 N N . PRO C 1 230 ? 41.104 20.513 -6.275 1.00 21.08 230 PRO C N 1
ATOM 5788 C CA . PRO C 1 230 ? 40.953 19.107 -5.917 1.00 20.90 230 PRO C CA 1
ATOM 5789 C C . PRO C 1 230 ? 41.663 18.173 -6.885 1.00 20.73 230 PRO C C 1
ATOM 5790 O O . PRO C 1 230 ? 41.815 18.493 -8.070 1.00 20.57 230 PRO C O 1
ATOM 5794 N N . SER C 1 231 ? 42.100 17.032 -6.361 1.00 20.30 231 SER C N 1
ATOM 5795 C CA . SER C 1 231 ? 42.766 16.009 -7.153 1.00 20.23 231 SER C CA 1
ATOM 5796 C C . SER C 1 231 ? 41.786 15.398 -8.145 1.00 20.07 231 SER C C 1
ATOM 5797 O O . SER C 1 231 ? 40.570 15.537 -7.994 1.00 20.12 231 SER C O 1
ATOM 5800 N N . ALA C 1 232 ? 42.323 14.706 -9.146 1.00 20.24 232 ALA C N 1
ATOM 5801 C CA . ALA C 1 232 ? 41.508 13.998 -10.132 1.00 20.15 232 ALA C CA 1
ATOM 5802 C C . ALA C 1 232 ? 40.466 13.079 -9.488 1.00 20.23 232 ALA C C 1
ATOM 5803 O O . ALA C 1 232 ? 39.328 13.010 -9.951 1.00 19.86 232 ALA C O 1
ATOM 5805 N N . ALA C 1 233 ? 40.862 12.386 -8.419 1.00 20.28 233 ALA C N 1
ATOM 5806 C CA . ALA C 1 233 ? 39.977 11.461 -7.708 1.00 20.41 233 ALA C CA 1
ATOM 5807 C C . ALA C 1 233 ? 38.784 12.160 -7.052 1.00 20.48 233 ALA C C 1
ATOM 5808 O O . ALA C 1 233 ? 37.659 11.656 -7.097 1.00 20.26 233 ALA C O 1
ATOM 5810 N N . VAL C 1 234 ? 39.039 13.320 -6.449 1.00 20.63 234 VAL C N 1
ATOM 5811 C CA . VAL C 1 234 ? 37.986 14.128 -5.831 1.00 20.84 234 VAL C CA 1
ATOM 5812 C C . VAL C 1 234 ? 36.996 14.597 -6.900 1.00 20.97 234 VAL C C 1
ATOM 5813 O O . VAL C 1 234 ? 35.778 14.455 -6.730 1.00 20.90 234 VAL C O 1
ATOM 5817 N N . MET C 1 235 ? 37.534 15.123 -8.003 1.00 21.15 235 MET C N 1
ATOM 5818 C CA A MET C 1 235 ? 36.721 15.611 -9.119 0.50 21.17 235 MET C CA 1
ATOM 5819 C CA B MET C 1 235 ? 36.720 15.608 -9.119 0.50 21.44 235 MET C CA 1
ATOM 5820 C C . MET C 1 235 ? 35.839 14.498 -9.687 1.00 21.34 235 MET C C 1
ATOM 5821 O O . MET C 1 235 ? 34.657 14.714 -9.968 1.00 21.35 235 MET C O 1
ATOM 5830 N N . ALA C 1 236 ? 36.417 13.306 -9.842 1.00 21.39 236 ALA C N 1
ATOM 5831 C CA . ALA C 1 236 ? 35.673 12.137 -10.310 1.00 21.27 236 ALA C CA 1
ATOM 5832 C C . ALA C 1 236 ? 34.486 11.830 -9.393 1.00 21.42 236 ALA C C 1
ATOM 5833 O O . ALA C 1 236 ? 33.373 11.606 -9.869 1.00 21.16 236 ALA C O 1
ATOM 5835 N N . ALA C 1 237 ? 34.733 11.843 -8.082 1.00 21.52 237 ALA C N 1
ATOM 5836 C CA . ALA C 1 237 ? 33.703 11.537 -7.082 1.00 21.56 237 ALA C CA 1
ATOM 5837 C C . ALA C 1 237 ? 32.609 12.602 -6.975 1.00 21.77 237 ALA C C 1
ATOM 5838 O O . ALA C 1 237 ? 31.445 12.275 -6.743 1.00 21.43 237 ALA C O 1
ATOM 5840 N N . ALA C 1 238 ? 32.991 13.868 -7.137 1.00 22.09 238 ALA C N 1
ATOM 5841 C CA . ALA C 1 238 ? 32.028 14.968 -7.144 1.00 22.52 238 ALA C CA 1
ATOM 5842 C C . ALA C 1 238 ? 31.058 14.815 -8.311 1.00 22.88 238 ALA C C 1
ATOM 5843 O O . ALA C 1 238 ? 29.850 14.982 -8.146 1.00 22.99 238 ALA C O 1
ATOM 5845 N N . GLN C 1 239 ? 31.600 14.481 -9.483 1.00 23.38 239 GLN C N 1
ATOM 5846 C CA . GLN C 1 239 ? 30.798 14.220 -10.677 1.00 23.95 239 GLN C CA 1
ATOM 5847 C C . GLN C 1 239 ? 29.872 13.021 -10.469 1.00 24.28 239 GLN C C 1
ATOM 5848 O O . GLN C 1 239 ? 28.695 13.075 -10.827 1.00 24.23 239 GLN C O 1
ATOM 5854 N N . ALA C 1 240 ? 30.408 11.953 -9.876 1.00 24.78 240 ALA C N 1
ATOM 5855 C CA . ALA C 1 240 ? 29.618 10.759 -9.568 1.00 25.33 240 ALA C CA 1
ATOM 5856 C C . ALA C 1 240 ? 28.444 11.055 -8.634 1.00 25.80 240 ALA C C 1
ATOM 5857 O O . ALA C 1 240 ? 27.365 10.486 -8.799 1.00 25.80 240 ALA C O 1
ATOM 5859 N N . TYR C 1 241 ? 28.655 11.947 -7.665 1.00 26.38 241 TYR C N 1
ATOM 5860 C CA . TYR C 1 241 ? 27.598 12.329 -6.725 1.00 26.98 241 TYR C CA 1
ATOM 5861 C C . TYR C 1 241 ? 26.459 13.096 -7.401 1.00 27.62 241 TYR C C 1
ATOM 5862 O O . TYR C 1 241 ? 25.294 12.925 -7.036 1.00 27.41 241 TYR C O 1
ATOM 5871 N N . LYS C 1 242 ? 26.802 13.938 -8.377 1.00 28.56 242 LYS C N 1
ATOM 5872 C CA . LYS C 1 242 ? 25.802 14.709 -9.124 1.00 29.62 242 LYS C CA 1
ATOM 5873 C C . LYS C 1 242 ? 24.816 13.811 -9.867 1.00 30.10 242 LYS C C 1
ATOM 5874 O O . LYS C 1 242 ? 23.618 14.095 -9.900 1.00 30.32 242 LYS C O 1
ATOM 5880 N N . THR C 1 243 ? 25.325 12.723 -10.443 1.00 30.64 243 THR C N 1
ATOM 5881 C CA . THR C 1 243 ? 24.500 11.781 -11.200 1.00 31.06 243 THR C CA 1
ATOM 5882 C C . THR C 1 243 ? 24.040 10.581 -10.361 1.00 31.36 243 THR C C 1
ATOM 5883 O O . THR C 1 243 ? 23.357 9.689 -10.870 1.00 31.43 243 THR C O 1
ATOM 5887 N N . ALA C 1 244 ? 24.402 10.576 -9.078 1.00 31.66 244 ALA C N 1
ATOM 5888 C CA . ALA C 1 244 ? 24.067 9.474 -8.171 1.00 31.91 244 ALA C CA 1
ATOM 5889 C C . ALA C 1 244 ? 22.599 9.475 -7.746 1.00 32.16 244 ALA C C 1
ATOM 5890 O O . ALA C 1 244 ? 21.907 10.489 -7.865 1.00 32.22 244 ALA C O 1
ATOM 5892 N N . ALA C 1 245 ? 22.139 8.326 -7.254 1.00 32.37 245 ALA C N 1
ATOM 5893 C CA . ALA C 1 245 ? 20.771 8.164 -6.764 1.00 32.58 245 ALA C CA 1
ATOM 5894 C C . ALA C 1 245 ? 20.753 7.476 -5.400 1.00 32.64 245 ALA C C 1
ATOM 5895 O O . ALA C 1 245 ? 19.750 7.493 -4.682 1.00 32.64 245 ALA C O 1
#

Secondary structure (DSSP, 8-state):
---HHHHHHHHHHS---HHHHHHHHHHHSB-S--HHHHHHHHHHHHGGGHHHHHHHHHHHHHHT-S-HHHHGGGS-HHHHHHHHHHHHHHT--SSS--TT---HHHHHHHTHHHHHHHHHHHGGGSSS-HHHHHHHSTT--GGGSSGGGGGG--TTS-HHHHHHHHHHHHHHHHHHHHHH-TTS-S--HHHHHHHHHHHHHHHHT-SSS-HHHHHHHHHHTTSB-TTSPBPHHHHHHHHHHHH--/--HHHHHHHHHTS---HHHHHHHHHHTS--S--HHHHHHHHHHHHGGGHHHHHHHHHHHHHHT-S-HHHHGGGB-HHHHHHHHHHHHHHT---SS--TTS--HHHHHHHTHHHHHHHHHHHGGGSSS-HHHHHHHSTT--GGGSSGGGGGG--TTS-HHHHHHHHHHHHHHHHHHHHHHSGGGTTS-HHHHHHHHHHHHHHHHT-SSS-HHHHHHHHHHTTSB-TTSPBPHHHHHHHHHHHT--/--HHHHHHHHHTS---HHHHHHHHHHHS--S--HHHHHHHHHHHHGGGHHHHHHHHHHHHHHT-S-HHHHGGGS-HHHHHHHHHHHHHHT---SS--TTS--HHHHHHHTHHHHHHHHHHHGGGSSS-HHHHHTTSTT--GGGSSGGGGGG--TTS-HHHHHHHHHHHHHHHHHHHHHH-GGGSS--HHHHHHHHHHHHHHHHT-SSS-HHHHHHHHHHTTSB-TTSPBPHHHHHHHHHHHT--

Radius of gyration: 36.64 Å; Cα contacts (8 Å, |Δi|>4): 1017; chains: 3; bounding box: 125×73×56 Å

Nearest PDB structures (foldseek):
  3ov9-assembly1_A  TM=9.999E-01  e=1.214E-34  Rift valley fever virus (STRAIN ZH-548 M12)
  4h5o-assembly1_B  TM=8.949E-01  e=1.102E-31  Rift Valley fever virus
  3lyf-assembly5_C  TM=8.893E-01  e=7.956E-30  Rift Valley fever virus
  3lyf-assembly6_D  TM=8.936E-01  e=3.804E-29  Rift Valley fever virus
  4j4w-assembly1_A  TM=8.722E-01  e=6.874E-25  Buenaventura virus